Protein 9CR5 (pdb70)

Nearest PDB structures (foldseek):
  3ne7-assembly1_A  TM=7.596E-01  e=7.715E-10  Thermoplasma acidophilum
  5isv-assembly2_B  TM=7.933E-01  e=3.249E-08  Escherichia coli O157:H7
  7rb3-assembly1_A  TM=7.681E-01  e=1.342E-07  Homo sapiens
  1y9w-assembly1_B  TM=9.048E-01  e=1.127E-06  Bacillus cereus ATCC 14579
  2cnt-assembly4_D  TM=7.006E-01  e=1.737E-07  Salmonella enterica subsp. enterica serovar Typhimurium str. LT2

B-factor: mean 33.2, std 11.45, range [17.84, 89.63]

Radius of gyration: 22.65 Å; Cα contacts (8 Å, |Δi|>4): 608; chains: 2; bounding box: 64×40×49 Å

GO terms:
  GO:0016747 acyltransferase activity, transferring groups other than amino-acyl groups (F, IDA)

Sequence (341 aa):
DYRRIRTTSRDEDAALLPAIERRSAGESFRLLPELAWIADAGVAGVDDFHRRRLIEERGSHWLAEDADGQPVGFLAAERCADELHIAELSIAQAHQQQGLGRRRLLERAVVTYAHASHCRALTLTTFCDVPWNAPFYARLGFQQRLTWQEAGERLRAILGHEQEIGFAADSRCARLLVLGDYRIRTTSRDEDAALLPAIERSAGESFRLLLPELAWIADAGVAGVDFHRRRRLIERGSHWLAEDADGQPVGFLAAERCADELHIAELSIAQAHQQQGLGRRRLLERRAVTYAHASHCRALTLTTFCDVPWNAPFYARLGFQQRLTWQEAGERLRAILGHEQEIGFAADSRCARLVLGS

Organism: Pseudomonas aeruginosa (strain ATCC 15692 / DSM 22644 / CIP 104116 / JCM 14847 / LMG 12228 / 1C / PRS 101 / PAO1) (NCBI:txid208964)

Foldseek 3Di:
DKDKDFDDLVCLQVVQVQQLQQLCVCCPPVLRNVSSVDGDDHSVLVNVQSVVRQKMFMADPVRHTFWIWGWDDDPQEIETEDTGGGPVCPPVCVSVVRVVVNVVVSVVVRRFKYKYKFFDPDCVTPVVVVVVAFDWADCVRCDDVSVVVLVVVCVPRDDSVGMTMIHGDD/DKDKDFDDLVQLQVVQVQQLQQLCVCCPVVVRNCSSVDHDDHSVLQNVQSVVRQKMFMADPVRHTFWIWGWDDDPQEIETEDTGGGDVCPPVCVSVVRVVVNVVVSVVVRRFKYKYKDFPPDCVPDVVVVVVQDDWDDCVRCDDVSVVVLVVVVVVDDDSVGMTMIRGDDD

InterPro domains:
  IPR000182 GNAT domain [PF13508] (53-136)
  IPR000182 GNAT domain [PS51186] (3-162)
  IPR016181 Acyl-CoA N-acyltransferase [SSF55729] (1-138)

Structure (mmCIF, N/CA/C/O backbone):
data_9CR5
#
_entry.id   9CR5
#
_cell.length_a   128.407
_cell.length_b   131.110
_cell.length_c   44.721
_cell.angle_alpha   90.000
_cell.angle_beta   90.000
_cell.angle_gamma   90.000
#
_symmetry.space_group_name_H-M   'C 2 2 21'
#
loop_
_entity.id
_entity.type
_entity.pdbx_description
1 polymer 'Acetyltransferase PA2271'
2 non-polymer 'ACETYL COENZYME *A'
3 non-polymer 'SODIUM ION'
4 non-polymer 'CHLORIDE ION'
5 water water
#
loop_
_atom_site.group_PDB
_atom_site.id
_atom_site.type_symbol
_atom_site.label_atom_id
_atom_site.label_alt_id
_atom_site.label_comp_id
_atom_site.label_asym_id
_atom_site.label_entity_id
_atom_site.label_seq_id
_atom_site.pdbx_PDB_ins_code
_atom_site.Cartn_x
_atom_site.Cartn_y
_atom_site.Cartn_z
_atom_site.occupancy
_atom_site.B_iso_or_equiv
_atom_site.auth_seq_id
_atom_site.auth_comp_id
_atom_site.auth_asym_id
_atom_site.auth_atom_id
_atom_site.pdbx_PDB_model_num
ATOM 6 N N . ASP A 1 3 ? -30.75600 27.47600 -17.84200 1.000 71.34864 2 ASP A N 1
ATOM 7 C CA . ASP A 1 3 ? -32.20100 27.43500 -17.92200 1.000 56.27341 2 ASP A CA 1
ATOM 8 C C . ASP A 1 3 ? -32.68400 26.00500 -18.12400 1.000 50.19296 2 ASP A C 1
ATOM 9 O O . ASP A 1 3 ? -31.97700 25.14400 -18.65300 1.000 54.13408 2 ASP A O 1
ATOM 14 N N . TYR A 1 4 ? -33.89800 25.77400 -17.67600 1.000 42.50203 3 TYR A N 1
ATOM 15 C CA . TYR A 1 4 ? -34.52000 24.47100 -17.69600 1.000 37.89003 3 TYR A CA 1
ATOM 16 C C . TYR A 1 4 ? -35.89400 24.61600 -18.33000 1.000 35.32264 3 TYR A C 1
ATOM 17 O O . TYR A 1 4 ? -36.46800 25.71400 -18.37200 1.000 40.34198 3 TYR A O 1
ATOM 26 N N A ARG A 1 5 ? -36.42200 23.49600 -18.82100 0.390 32.58823 4 ARG A N 1
ATOM 27 N N B ARG A 1 5 ? -36.40800 23.50400 -18.84500 0.610 32.67146 4 ARG A N 1
ATOM 28 C CA A ARG A 1 5 ? -37.75000 23.44400 -19.41500 0.390 34.95677 4 ARG A CA 1
ATOM 29 C CA B ARG A 1 5 ? -37.75200 23.45000 -19.39000 0.610 33.66802 4 ARG A CA 1
ATOM 30 C C A ARG A 1 5 ? -38.54200 22.28500 -18.82500 0.390 33.91176 4 ARG A C 1
ATOM 31 C C B ARG A 1 5 ? -38.52800 22.31300 -18.73900 0.610 34.19149 4 ARG A C 1
ATOM 32 O O A ARG A 1 5 ? -37.99300 21.20600 -18.58700 0.390 34.02644 4 ARG A O 1
ATOM 33 O O B ARG A 1 5 ? -37.95800 21.28800 -18.36200 0.610 34.84485 4 ARG A O 1
ATOM 48 N N . ILE A 1 6 ? -39.83500 22.51500 -18.59500 1.000 29.37548 5 ILE A N 1
ATOM 49 C CA . ILE A 1 6 ? -40.75700 21.49600 -18.09800 1.000 29.95094 5 ILE A CA 1
ATOM 50 C C . ILE A 1 6 ? -41.55700 20.98900 -19.28700 1.000 31.56816 5 ILE A C 1
ATOM 51 O O . ILE A 1 6 ? -42.12800 21.78800 -20.03100 1.000 32.87660 5 ILE A O 1
ATOM 56 N N . ARG A 1 7 ? -41.62900 19.66900 -19.45900 1.000 26.81604 6 ARG A N 1
ATOM 57 C CA . ARG A 1 7 ? -42.45300 19.09500 -20.51600 1.000 26.78732 6 ARG A CA 1
ATOM 58 C C . ARG A 1 7 ? -43.07100 17.78000 -20.05600 1.000 26.01889 6 ARG A C 1
ATOM 59 O O . ARG A 1 7 ? -42.67400 17.20000 -19.04800 1.000 25.80763 6 ARG A O 1
ATOM 67 N N . THR A 1 8 ? -44.04600 17.30400 -20.83100 1.000 29.45458 7 THR A N 1
ATOM 68 C CA A THR A 1 8 ? -44.57000 15.96500 -20.59800 0.570 30.64163 7 THR A CA 1
ATOM 69 C CA B THR A 1 8 ? -44.58500 15.96800 -20.63800 0.430 30.81674 7 THR A CA 1
ATOM 70 C C . THR A 1 8 ? -43.49400 14.93300 -20.88100 1.000 27.67938 7 THR A C 1
ATOM 71 O O . THR A 1 8 ? -42.69400 15.07400 -21.81000 1.000 30.47237 7 THR A O 1
ATOM 78 N N . SER A 1 9 ? -43.46700 13.87800 -20.05600 1.000 25.28810 8 SER A N 1
ATOM 79 C CA . SER A 1 9 ? -42.56600 12.76400 -20.28300 1.000 25.09161 8 SER A CA 1
ATOM 80 C C . SER A 1 9 ? -43.05500 11.88900 -21.43800 1.000 28.37088 8 SER A C 1
ATOM 81 O O . SER A 1 9 ? -44.25100 11.80900 -21.71500 1.000 32.77594 8 SER A O 1
ATOM 84 N N . ARG A 1 10 ? -42.11300 11.24300 -22.12300 1.000 27.53725 9 ARG A N 1
ATOM 85 C CA . ARG A 1 10 ? -42.41300 10.36700 -23.24500 1.000 35.51739 9 ARG A CA 1
ATOM 86 C C . ARG A 1 10 ? -41.83000 8.99600 -22.95600 1.000 35.41718 9 ARG A C 1
ATOM 87 O O . ARG A 1 10 ? -40.99700 8.84000 -22.05500 1.000 29.01310 9 ARG A O 1
ATOM 95 N N . ASP A 1 11 ? -42.26500 8.00400 -23.74600 1.000 34.38377 10 ASP A N 1
ATOM 96 C CA . ASP A 1 11 ? -41.89000 6.62400 -23.44000 1.000 33.01856 10 ASP A CA 1
ATOM 97 C C . ASP A 1 11 ? -40.38200 6.45100 -23.45200 1.000 29.31975 10 ASP A C 1
ATOM 98 O O . ASP A 1 11 ? -39.82700 5.72800 -22.62000 1.000 27.93679 10 ASP A O 1
ATOM 103 N N . GLU A 1 12 ? -39.70800 7.11000 -24.40000 1.000 32.29632 11 GLU A N 1
ATOM 104 C CA . GLU A 1 12 ? -38.26000 7.02100 -24.51700 1.000 35.03515 11 GLU A CA 1
ATOM 105 C C . GLU A 1 12 ? -37.53300 7.61800 -23.32000 1.000 34.99931 11 GLU A C 1
ATOM 106 O O . GLU A 1 12 ? -36.35900 7.30400 -23.11100 1.000 38.88412 11 GLU A O 1
ATOM 112 N N . ASP A 1 13 ? -38.19600 8.45100 -22.51200 1.000 30.40847 12 ASP A N 1
ATOM 113 C CA . ASP A 1 13 ? -37.55800 9.00700 -21.31900 1.000 28.44510 12 ASP A CA 1
ATOM 114 C C . ASP A 1 13 ? -37.53100 8.05100 -20.13200 1.000 27.95317 12 ASP A C 1
ATOM 115 O O . ASP A 1 13 ? -36.72700 8.24700 -19.20800 1.000 25.69340 12 ASP A O 1
ATOM 120 N N . ALA A 1 14 ? -38.37300 7.00500 -20.13800 1.000 25.47710 13 ALA A N 1
ATOM 121 C CA . ALA A 1 14 ? -38.57800 6.22700 -18.92000 1.000 24.06998 13 ALA A CA 1
ATOM 122 C C . ALA A 1 14 ? -37.28000 5.60300 -18.43000 1.000 23.18164 13 ALA A C 1
ATOM 123 O O . ALA A 1 14 ? -37.02500 5.56200 -17.22300 1.000 25.31689 13 ALA A O 1
ATOM 125 N N . ALA A 1 15 ? -36.45800 5.09400 -19.35600 1.000 27.10726 14 ALA A N 1
ATOM 126 C CA . ALA A 1 15 ? -35.23800 4.38500 -18.97400 1.000 26.93608 14 ALA A CA 1
ATOM 127 C C . ALA A 1 15 ? -34.25700 5.25500 -18.19100 1.000 27.73452 14 ALA A C 1
ATOM 128 O O . ALA A 1 15 ? -33.41900 4.71700 -17.45100 1.000 27.43271 14 ALA A O 1
ATOM 130 N N . LEU A 1 16 ? -34.33600 6.58800 -18.33400 1.000 24.56113 15 LEU A N 1
ATOM 131 C CA . LEU A 1 16 ? -33.44700 7.52300 -17.65300 1.000 26.58354 15 LEU A CA 1
ATOM 132 C C . LEU A 1 16 ? -33.92900 7.90100 -16.26000 1.000 25.35106 15 LEU A C 1
ATOM 133 O O . LEU A 1 16 ? -33.16600 8.51000 -15.48600 1.000 24.40008 15 LEU A O 1
ATOM 138 N N . LEU A 1 17 ? -35.18100 7.59700 -15.93300 1.000 23.21300 16 LEU A N 1
ATOM 139 C CA . LEU A 1 17 ? -35.75300 8.12900 -14.69500 1.000 21.45835 16 LEU A CA 1
ATOM 140 C C . LEU A 1 17 ? -35.29100 7.41400 -13.41200 1.000 22.87218 16 LEU A C 1
ATOM 141 O O . LEU A 1 17 ? -35.14100 8.09200 -12.38200 1.000 20.87601 16 LEU A O 1
ATOM 146 N N . PRO A 1 18 ? -35.06900 6.08600 -13.38000 1.000 23.33263 17 PRO A N 1
ATOM 147 C CA . PRO A 1 18 ? -34.56100 5.50300 -12.12400 1.000 22.34780 17 PRO A CA 1
ATOM 148 C C . PRO A 1 18 ? -33.26100 6.15200 -11.64500 1.000 25.48981 17 PRO A C 1
ATOM 149 O O . PRO A 1 18 ? -33.12200 6.38000 -10.43700 1.000 23.80325 17 PRO A O 1
ATOM 153 N N . ALA A 1 19 ? -32.32600 6.50800 -12.54800 1.000 22.89737 18 ALA A N 1
ATOM 154 C CA . ALA A 1 19 ? -31.08300 7.12400 -12.09200 1.000 23.35387 18 ALA A CA 1
ATOM 155 C C . ALA A 1 19 ? -31.34200 8.48900 -11.46700 1.000 22.69070 18 ALA A C 1
ATOM 156 O O . ALA A 1 19 ? -30.63200 8.88000 -10.53500 1.000 22.79191 18 ALA A O 1
ATOM 158 N N . ILE A 1 20 ? -32.33900 9.22700 -11.97100 1.000 22.52358 19 ILE A N 1
ATOM 159 C CA . ILE A 1 20 ? -32.69600 10.50700 -11.35400 1.000 21.81461 19 ILE A CA 1
ATOM 160 C C . ILE A 1 20 ? -33.26400 10.30200 -9.95600 1.000 21.25705 19 ILE A C 1
ATOM 161 O O . ILE A 1 20 ? -32.93900 11.04400 -9.01800 1.000 21.46896 19 ILE A O 1
ATOM 166 N N . GLU A 1 21 ? -34.11200 9.28700 -9.77200 1.000 22.25728 20 GLU A N 1
ATOM 167 C CA . GLU A 1 21 ? -34.65200 9.07800 -8.43200 1.000 22.74470 20 GLU A CA 1
ATOM 168 C C . GLU A 1 21 ? -33.55200 8.64000 -7.46800 1.000 22.69973 20 GLU A C 1
ATOM 169 O O . GLU A 1 21 ? -33.52900 9.07600 -6.31000 1.000 24.00678 20 GLU A O 1
ATOM 175 N N A ARG A 1 22 ? -32.61000 7.81800 -7.93500 0.680 21.08576 21 ARG A N 1
ATOM 176 N N B ARG A 1 22 ? -32.61000 7.82500 -7.94700 0.320 21.60089 21 ARG A N 1
ATOM 177 C CA A ARG A 1 22 ? -31.48300 7.41000 -7.09300 0.680 22.49593 21 ARG A CA 1
ATOM 178 C CA B ARG A 1 22 ? -31.48600 7.39400 -7.12000 0.320 22.61592 21 ARG A CA 1
ATOM 179 C C A ARG A 1 22 ? -30.62200 8.60000 -6.70700 0.680 24.28043 21 ARG A C 1
ATOM 180 C C B ARG A 1 22 ? -30.60700 8.57300 -6.72300 0.320 23.46717 21 ARG A C 1
ATOM 181 O O A ARG A 1 22 ? -30.24400 8.75900 -5.53700 0.680 23.31687 21 ARG A O 1
ATOM 182 O O B ARG A 1 22 ? -30.18900 8.68700 -5.56400 0.320 24.50896 21 ARG A O 1
ATOM 197 N N . SER A 1 23 ? -30.32400 9.46500 -7.67400 1.000 22.05196 22 SER A N 1
ATOM 198 C CA . SER A 1 23 ? -29.54500 10.66800 -7.37600 1.000 21.68852 22 SER A CA 1
ATOM 199 C C . SER A 1 23 ? -30.26000 11.58600 -6.38300 1.000 23.80638 22 SER A C 1
ATOM 200 O O . SER A 1 23 ? -29.63300 12.10600 -5.46000 1.000 23.03470 22 SER A O 1
ATOM 203 N N . ALA A 1 24 ? -31.56700 11.83200 -6.58100 1.000 19.63986 23 ALA A N 1
ATOM 204 C CA . ALA A 1 24 ? -32.32300 12.68200 -5.66900 1.000 19.77823 23 ALA A CA 1
ATOM 205 C C . ALA A 1 24 ? -32.22000 12.18800 -4.22500 1.000 21.20281 23 ALA A C 1
ATOM 206 O O . ALA A 1 24 ? -32.11200 12.99000 -3.29400 1.000 22.83040 23 ALA A O 1
ATOM 208 N N . GLY A 1 25 ? -32.29900 10.87600 -4.01300 1.000 19.69498 24 GLY A N 1
ATOM 209 C CA . GLY A 1 25 ? -32.28700 10.33600 -2.65200 1.000 22.73988 24 GLY A CA 1
ATOM 210 C C . GLY A 1 25 ? -30.96800 10.49700 -1.92300 1.000 20.03846 24 GLY A C 1
ATOM 211 O O . GLY A 1 25 ? -30.93400 10.27200 -0.70500 1.000 22.36958 24 GLY A O 1
ATOM 212 N N . GLU A 1 26 ? -29.89000 10.89800 -2.62600 1.000 20.40521 25 GLU A N 1
ATOM 213 C CA . GLU A 1 26 ? -28.62200 11.14200 -1.93500 1.000 20.84844 25 GLU A CA 1
ATOM 214 C C . GLU A 1 26 ? -28.75100 12.21200 -0.85700 1.000 21.00014 25 GLU A C 1
ATOM 215 O O . GLU A 1 26 ? -27.93200 12.24400 0.07200 1.000 20.91701 25 GLU A O 1
ATOM 221 N N . SER A 1 27 ? -29.77900 13.06800 -0.93900 1.000 23.65262 26 SER A N 1
ATOM 222 C CA . SER A 1 27 ? -29.97500 14.10800 0.07500 1.000 24.64348 26 SER A CA 1
ATOM 223 C C . SER A 1 27 ? -30.24700 13.54300 1.46600 1.000 25.18106 26 SER A C 1
ATOM 224 O O . SER A 1 27 ? -30.09200 14.25400 2.45900 1.000 30.17592 26 SER A O 1
ATOM 227 N N . PHE A 1 28 ? -30.64200 12.28500 1.57000 1.000 18.30821 27 PHE A N 1
ATOM 228 C CA . PHE A 1 28 ? -30.95000 11.71300 2.86900 1.000 20.11087 27 PHE A CA 1
ATOM 229 C C . PHE A 1 28 ? -29.72800 11.16200 3.61100 1.000 19.43701 27 PHE A C 1
ATOM 230 O O . PHE A 1 28 ? -29.84200 10.83100 4.79800 1.000 21.68091 27 PHE A O 1
ATOM 238 N N . ARG A 1 29 ? -28.55500 11.09400 2.98300 1.000 22.68892 28 ARG A N 1
ATOM 239 C CA . ARG A 1 29 ? -27.42300 10.49400 3.69000 1.000 20.81802 28 ARG A CA 1
ATOM 240 C C . ARG A 1 29 ? -26.97900 11.31000 4.90900 1.000 21.00108 28 ARG A C 1
ATOM 241 O O . ARG A 1 29 ? -26.37200 10.73900 5.81300 1.000 23.59577 28 ARG A O 1
ATOM 249 N N . LEU A 1 30 ? -27.26200 12.61700 4.95100 1.000 22.21461 29 LEU A N 1
ATOM 250 C CA . LEU A 1 30 ? -26.87100 13.43300 6.09200 1.000 22.74482 29 LEU A CA 1
ATOM 251 C C . LEU A 1 30 ? -28.00200 13.63500 7.10500 1.000 24.60474 29 LEU A C 1
ATOM 252 O O . LEU A 1 30 ? -27.88200 14.48300 7.99900 1.000 26.37441 29 LEU A O 1
ATOM 257 N N . LEU A 1 31 ? -29.07900 12.83200 7.01500 1.000 22.74576 30 LEU A N 1
ATOM 258 C CA . LEU A 1 31 ? -30.07600 12.69200 8.07300 1.000 24.43287 30 LEU A CA 1
ATOM 259 C C . LEU A 1 31 ? -29.89200 11.33200 8.73700 1.000 23.43309 30 LEU A C 1
ATOM 260 O O . LEU A 1 31 ? -30.33300 10.32200 8.18000 1.000 25.91509 30 LEU A O 1
ATOM 265 N N . PRO A 1 32 ? -29.30100 11.26000 9.92400 1.000 25.46954 31 PRO A N 1
ATOM 266 C CA . PRO A 1 32 ? -28.93200 9.94700 10.48400 1.000 29.02189 31 PRO A CA 1
ATOM 267 C C . PRO A 1 32 ? -30.08900 8.96000 10.59100 1.000 34.13273 31 PRO A C 1
ATOM 268 O O . PRO A 1 32 ? -29.90400 7.79400 10.24300 1.000 34.15175 31 PRO A O 1
ATOM 272 N N . GLU A 1 33 ? -31.27800 9.39500 11.01400 1.000 31.06372 32 GLU A N 1
ATOM 273 C CA . GLU A 1 33 ? -32.41000 8.47800 11.16100 1.000 35.27525 32 GLU A CA 1
ATOM 274 C C . GLU A 1 33 ? -32.94000 7.97600 9.82300 1.000 31.68331 32 GLU A C 1
ATOM 275 O O . GLU A 1 33 ? -33.54100 6.89300 9.76400 1.000 33.24909 32 GLU A O 1
ATOM 281 N N . LEU A 1 34 ? -32.74000 8.73400 8.74900 1.000 26.76233 33 LEU A N 1
ATOM 282 C CA . LEU A 1 34 ? -33.29900 8.38400 7.45700 1.000 23.98473 33 LEU A CA 1
ATOM 283 C C . LEU A 1 34 ? -32.24600 8.04900 6.40600 1.000 26.18341 33 LEU A C 1
ATOM 284 O O . LEU A 1 34 ? -32.58800 7.96400 5.21000 1.000 25.52983 33 LEU A O 1
ATOM 289 N N . ALA A 1 35 ? -30.97700 7.85200 6.80300 1.000 27.24455 34 ALA A N 1
ATOM 290 C CA . ALA A 1 35 ? -29.94100 7.68800 5.79000 1.000 25.65497 34 ALA A CA 1
ATOM 291 C C . ALA A 1 35 ? -30.18100 6.44600 4.95400 1.000 28.13205 34 ALA A C 1
ATOM 292 O O . ALA A 1 35 ? -29.78800 6.40500 3.78100 1.000 24.96872 34 ALA A O 1
ATOM 294 N N . TRP A 1 36 ? -30.83700 5.43500 5.53100 1.000 28.72203 35 TRP A N 1
ATOM 295 C CA . TRP A 1 36 ? -31.17100 4.24900 4.75200 1.000 28.78959 35 TRP A CA 1
ATOM 296 C C . TRP A 1 36 ? -31.97600 4.55500 3.49600 1.000 28.59477 35 TRP A C 1
ATOM 297 O O . TRP A 1 36 ? -31.95600 3.74300 2.55500 1.000 29.01175 35 TRP A O 1
ATOM 308 N N . ILE A 1 37 ? -32.70300 5.67900 3.46200 1.000 25.50665 36 ILE A N 1
ATOM 309 C CA . ILE A 1 37 ? -33.55100 5.99300 2.30700 1.000 28.84148 36 ILE A CA 1
ATOM 310 C C . ILE A 1 37 ? -32.70600 6.09000 1.04500 1.000 26.74655 36 ILE A C 1
ATOM 311 O O . ILE A 1 37 ? -33.16100 5.73100 -0.04800 1.000 27.81139 36 ILE A O 1
ATOM 316 N N . ALA A 1 38 ? -31.45300 6.55400 1.17700 1.000 23.38748 37 ALA A N 1
ATOM 317 C CA . ALA A 1 38 ? -30.61700 6.78200 0.00700 1.000 25.83431 37 ALA A CA 1
ATOM 318 C C . ALA A 1 38 ? -30.32700 5.51900 -0.77700 1.000 24.66013 37 ALA A C 1
ATOM 319 O O . ALA A 1 38 ? -30.01200 5.60300 -1.97000 1.000 27.09154 37 ALA A O 1
ATOM 321 N N . ASP A 1 39 ? -30.43500 4.34800 -0.14300 1.000 26.02472 38 ASP A N 1
ATOM 322 C CA . ASP A 1 39 ? -30.21200 3.07400 -0.80300 1.000 28.42292 38 ASP A CA 1
ATOM 323 C C . ASP A 1 39 ? -31.48700 2.23500 -0.84800 1.000 30.21280 38 ASP A C 1
ATOM 324 O O . ASP A 1 39 ? -31.42100 1.04300 -1.13800 1.000 37.13603 38 ASP A O 1
ATOM 329 N N . ALA A 1 40 ? -32.64200 2.85500 -0.60200 1.000 35.37338 39 ALA A N 1
ATOM 330 C CA . ALA A 1 40 ? -33.93900 2.22300 -0.78900 1.000 41.53364 39 ALA A CA 1
ATOM 331 C C . ALA A 1 40 ? -34.23500 2.05900 -2.28100 1.000 29.70852 39 ALA A C 1
ATOM 332 O O . ALA A 1 40 ? -33.57800 2.63600 -3.15400 1.000 34.85878 39 ALA A O 1
ATOM 334 N N . GLY A 1 41 ? -35.26700 1.29200 -2.58000 1.000 35.86109 40 GLY A N 1
ATOM 335 C CA . GLY A 1 41 ? -35.60100 1.06200 -3.96800 1.000 29.49311 40 GLY A CA 1
ATOM 336 C C . GLY A 1 41 ? -36.06800 2.33300 -4.64000 1.000 27.57205 40 GLY A C 1
ATOM 337 O O . GLY A 1 41 ? -36.36800 3.32300 -3.97500 1.000 29.05835 40 GLY A O 1
ATOM 338 N N . VAL A 1 42 ? -36.04800 2.30400 -5.96900 1.000 24.25969 41 VAL A N 1
ATOM 339 C CA . VAL A 1 42 ? -36.66900 3.34200 -6.78000 1.000 22.84565 41 VAL A CA 1
ATOM 340 C C . VAL A 1 42 ? -37.58800 2.66200 -7.78200 1.000 25.45913 41 VAL A C 1
ATOM 341 O O . VAL A 1 42 ? -37.43500 1.47800 -8.10200 1.000 30.08319 41 VAL A O 1
ATOM 345 N N . ALA A 1 43 ? -38.57700 3.41400 -8.26700 1.000 24.43122 42 ALA A N 1
ATOM 346 C CA . ALA A 1 43 ? -39.54200 2.81700 -9.18000 1.000 31.72584 42 ALA A CA 1
ATOM 347 C C . ALA A 1 43 ? -38.86200 2.33800 -10.46500 1.000 28.88132 42 ALA A C 1
ATOM 348 O O . ALA A 1 43 ? -37.93600 2.97400 -10.98600 1.000 29.34178 42 ALA A O 1
ATOM 350 N N . GLY A 1 44 ? -39.34600 1.24300 -10.98700 1.000 29.07853 43 GLY A N 1
ATOM 351 C CA . GLY A 1 44 ? -38.82300 0.73300 -12.23600 1.000 33.96395 43 GLY A CA 1
ATOM 352 C C . GLY A 1 44 ? -39.46100 1.37100 -13.45900 1.000 35.60189 43 GLY A C 1
ATOM 353 O O . GLY A 1 44 ? -40.37800 2.18300 -13.37100 1.000 30.09970 43 GLY A O 1
ATOM 354 N N . VAL A 1 45 ? -38.96000 0.97700 -14.63200 1.000 29.55283 44 VAL A N 1
ATOM 355 C CA . VAL A 1 45 ? -39.42100 1.61400 -15.86400 1.000 26.37633 44 VAL A CA 1
ATOM 356 C C . VAL A 1 45 ? -40.88100 1.30400 -16.17500 1.000 28.35625 44 VAL A C 1
ATOM 357 O O . VAL A 1 45 ? -41.56200 2.13700 -16.80000 1.000 31.82263 44 VAL A O 1
ATOM 361 N N A ASP A 1 46 ? -41.37700 0.12300 -15.75400 0.700 32.65134 45 ASP A N 1
ATOM 362 N N B ASP A 1 46 ? -41.40500 0.15000 -15.76900 0.300 31.76608 45 ASP A N 1
ATOM 363 C CA A ASP A 1 46 ? -42.77500 -0.25700 -15.97900 0.700 30.26392 45 ASP A CA 1
ATOM 364 C CA B ASP A 1 46 ? -42.79200 -0.12800 -16.12800 0.300 31.83973 45 ASP A CA 1
ATOM 365 C C A ASP A 1 46 ? -43.72600 0.74500 -15.33400 0.700 30.82008 45 ASP A C 1
ATOM 366 C C B ASP A 1 46 ? -43.78300 0.70500 -15.31500 0.300 30.28879 45 ASP A C 1
ATOM 367 O O A ASP A 1 46 ? -44.73600 1.14200 -15.92800 0.700 29.26432 45 ASP A O 1
ATOM 368 O O B ASP A 1 46 ? -44.90600 0.93000 -15.78000 0.300 30.00106 45 ASP A O 1
ATOM 377 N N . PHE A 1 47 ? -43.39300 1.19000 -14.13100 1.000 27.07416 46 PHE A N 1
ATOM 378 C CA . PHE A 1 47 ? -44.22900 2.14200 -13.41400 1.000 27.92322 46 PHE A CA 1
ATOM 379 C C . PHE A 1 47 ? -44.31700 3.45800 -14.16800 1.000 25.74783 46 PHE A C 1
ATOM 380 O O . PHE A 1 47 ? -45.40500 4.01600 -14.36900 1.000 26.30639 46 PHE A O 1
ATOM 388 N N . HIS A 1 48 ? -43.17200 3.95700 -14.60500 1.000 26.11020 47 HIS A N 1
ATOM 389 C CA . HIS A 1 48 ? -43.12600 5.21200 -15.33900 1.000 23.96013 47 HIS A CA 1
ATOM 390 C C . HIS A 1 48 ? -43.87900 5.13100 -16.65900 1.000 23.55823 47 HIS A C 1
ATOM 391 O O . HIS A 1 48 ? -44.63700 6.02500 -16.99900 1.000 24.10020 47 HIS A O 1
ATOM 398 N N . ARG A 1 49 ? -43.66700 4.04700 -17.39400 1.000 24.84099 48 ARG A N 1
ATOM 399 C CA . ARG A 1 49 ? -44.35000 3.85800 -18.66100 1.000 26.39835 48 ARG A CA 1
ATOM 400 C C . ARG A 1 49 ? -45.85100 3.77600 -18.43400 1.000 27.67660 48 ARG A C 1
ATOM 401 O O . ARG A 1 49 ? -46.62300 4.34700 -19.19500 1.000 30.40219 48 ARG A O 1
ATOM 409 N N A ARG A 1 50 ? -46.29200 3.19000 -17.33700 0.760 28.04312 49 ARG A N 1
ATOM 410 N N B ARG A 1 50 ? -46.29100 3.20000 -17.32500 0.240 28.01543 49 ARG A N 1
ATOM 411 C CA A ARG A 1 50 ? -47.72900 3.11300 -17.10400 0.760 28.32306 49 ARG A CA 1
ATOM 412 C CA B ARG A 1 50 ? -47.73200 3.12000 -17.10500 0.240 30.06514 49 ARG A CA 1
ATOM 413 C C A ARG A 1 50 ? -48.37600 4.49400 -16.94400 0.760 27.93426 49 ARG A C 1
ATOM 414 C C B ARG A 1 50 ? -48.38100 4.49500 -16.94100 0.240 28.48284 49 ARG A C 1
ATOM 415 O O A ARG A 1 50 ? -49.41000 4.76600 -17.53900 0.760 29.66142 49 ARG A O 1
ATOM 416 O O B ARG A 1 50 ? -49.42700 4.76200 -17.52500 0.240 30.22601 49 ARG A O 1
ATOM 431 N N . LEU A 1 51 ? -47.68100 5.40900 -16.27900 1.000 27.45688 50 LEU A N 1
ATOM 432 C CA . LEU A 1 51 ? -48.21900 6.74300 -16.04300 1.000 26.77299 50 LEU A CA 1
ATOM 433 C C . LEU A 1 51 ? -47.98200 7.65900 -17.24000 1.000 27.75830 50 LEU A C 1
ATOM 434 O O . LEU A 1 51 ? -48.82100 8.52000 -17.52600 1.000 26.97891 50 LEU A O 1
ATOM 439 N N . ILE A 1 52 ? -46.88200 7.46100 -17.97200 1.000 27.20272 51 ILE A N 1
ATOM 440 C CA . ILE A 1 52 ? -46.66700 8.21300 -19.20800 1.000 30.29193 51 ILE A CA 1
ATOM 441 C C . ILE A 1 52 ? -47.79100 7.94000 -20.21000 1.000 33.18090 51 ILE A C 1
ATOM 442 O O . ILE A 1 52 ? -48.24600 8.85200 -20.91900 1.000 34.43300 51 ILE A O 1
ATOM 447 N N A GLU A 1 53 ? -48.25900 6.68700 -20.28700 0.550 32.75476 52 GLU A N 1
ATOM 448 N N B GLU A 1 53 ? -48.26000 6.68600 -20.28000 0.450 32.81437 52 GLU A N 1
ATOM 449 C CA A GLU A 1 53 ? -49.36800 6.37000 -21.18500 0.550 35.47301 52 GLU A CA 1
ATOM 450 C CA B GLU A 1 53 ? -49.36900 6.35400 -21.17400 0.450 35.73654 52 GLU A CA 1
ATOM 451 C C A GLU A 1 53 ? -50.64100 7.10400 -20.77600 0.550 37.91940 52 GLU A C 1
ATOM 452 C C B GLU A 1 53 ? -50.64800 7.07500 -20.77000 0.450 37.87936 52 GLU A C 1
ATOM 453 O O A GLU A 1 53 ? -51.43000 7.52000 -21.63300 0.550 43.88418 52 GLU A O 1
ATOM 454 O O B GLU A 1 53 ? -51.45400 7.44100 -21.63300 0.450 43.43920 52 GLU A O 1
ATOM 465 N N . ARG A 1 54 ? -50.84900 7.29100 -19.46800 1.000 34.30579 53 ARG A N 1
ATOM 466 C CA . ARG A 1 54 ? -51.98700 8.06500 -18.99100 1.000 33.55362 53 ARG A CA 1
ATOM 467 C C . ARG A 1 54 ? -51.81300 9.56300 -19.21500 1.000 37.31944 53 ARG A C 1
ATOM 468 O O . ARG A 1 54 ? -52.80600 10.29400 -19.20400 1.000 35.86011 53 ARG A O 1
ATOM 476 N N . GLY A 1 55 ? -50.58700 10.03100 -19.42100 1.000 34.55147 54 GLY A N 1
ATOM 477 C CA . GLY A 1 55 ? -50.32400 11.44100 -19.65500 1.000 32.95114 54 GLY A CA 1
ATOM 478 C C . GLY A 1 55 ? -50.02800 12.25700 -18.40900 1.000 32.62587 54 GLY A C 1
ATOM 479 O O . GLY A 1 55 ? -49.79700 13.47000 -18.51700 1.000 34.84222 54 GLY A O 1
ATOM 480 N N . SER A 1 56 ? -50.02700 11.64000 -17.23500 1.000 29.93936 55 SER A N 1
ATOM 481 C CA . SER A 1 56 ? -49.88200 12.36800 -15.97000 1.000 27.07383 55 SER A CA 1
ATOM 482 C C . SER A 1 56 ? -48.46700 12.24600 -15.41400 1.000 24.43913 55 SER A C 1
ATOM 483 O O . SER A 1 56 ? -48.25400 11.78200 -14.28500 1.000 24.36435 55 SER A O 1
ATOM 486 N N . HIS A 1 57 ? -47.49300 12.67300 -16.21500 1.000 23.75217 56 HIS A N 1
ATOM 487 C CA . HIS A 1 57 ? -46.08100 12.46100 -15.90500 1.000 23.15175 56 HIS A CA 1
ATOM 488 C C . HIS A 1 57 ? -45.26800 13.52600 -16.61600 1.000 20.80586 56 HIS A C 1
ATOM 489 O O . HIS A 1 57 ? -45.41100 13.68100 -17.83400 1.000 23.87506 56 HIS A O 1
ATOM 496 N N . TRP A 1 58 ? -44.42900 14.25900 -15.86500 1.000 26.00686 57 TRP A N 1
ATOM 497 C CA . TRP A 1 58 ? -43.70900 15.41600 -16.41200 1.000 22.33177 57 TRP A CA 1
ATOM 498 C C . TRP A 1 58 ? -42.25100 15.33200 -15.98900 1.000 22.34700 57 TRP A C 1
ATOM 499 O O . TRP A 1 58 ? -41.90800 14.67000 -15.00500 1.000 24.53933 57 TRP A O 1
ATOM 510 N N . LEU A 1 59 ? -41.38600 16.00400 -16.74800 1.000 22.59840 58 LEU A N 1
ATOM 511 C CA . LEU A 1 59 ? -39.98100 16.05400 -16.36200 1.000 24.04075 58 LEU A CA 1
ATOM 512 C C . LEU A 1 59 ? -39.42800 17.46700 -16.61500 1.000 24.14854 58 LEU A C 1
ATOM 513 O O . LEU A 1 59 ? -39.97300 18.26100 -17.38800 1.000 26.95645 58 LEU A O 1
ATOM 518 N N . ALA A 1 60 ? -38.33200 17.76700 -15.92300 1.000 24.53205 59 ALA A N 1
ATOM 519 C CA . ALA A 1 60 ? -37.50700 18.93400 -16.16300 1.000 27.19832 59 ALA A CA 1
ATOM 520 C C . ALA A 1 60 ? -36.27800 18.52300 -16.95500 1.000 25.78546 59 ALA A C 1
ATOM 521 O O . ALA A 1 60 ? -35.63900 17.52400 -16.62600 1.000 25.73537 59 ALA A O 1
ATOM 523 N N . GLU A 1 61 ? -35.94400 19.28300 -17.99800 1.000 27.03805 60 GLU A N 1
ATOM 524 C CA . GLU A 1 61 ? -34.75200 19.00800 -18.78800 1.000 28.57652 60 GLU A CA 1
ATOM 525 C C . GLU A 1 61 ? -33.82800 20.21600 -18.75400 1.000 29.21868 60 GLU A C 1
ATOM 526 O O . GLU A 1 61 ? -34.28100 21.35900 -18.62900 1.000 32.50759 60 GLU A O 1
ATOM 532 N N . ASP A 1 62 ? -32.52500 19.95400 -18.85200 1.000 30.54701 61 ASP A N 1
ATOM 533 C CA . ASP A 1 62 ? -31.56000 21.04300 -18.88600 1.000 32.93163 61 ASP A CA 1
ATOM 534 C C . ASP A 1 62 ? -31.46300 21.60900 -20.30100 1.000 38.11750 61 ASP A C 1
ATOM 535 O O . ASP A 1 62 ? -32.20300 21.23400 -21.22000 1.000 38.15323 61 ASP A O 1
ATOM 540 N N . ALA A 1 63 ? -30.52000 22.53200 -20.48400 1.000 40.08327 62 ALA A N 1
ATOM 541 C CA . ALA A 1 63 ? -30.45400 23.29600 -21.72100 1.000 44.96141 62 ALA A CA 1
ATOM 542 C C . ALA A 1 63 ? -30.11100 22.41600 -22.90800 1.000 49.77960 62 ALA A C 1
ATOM 543 O O . ALA A 1 63 ? -30.43400 22.76700 -24.05200 1.000 56.54181 62 ALA A O 1
ATOM 545 N N . ASP A 1 64 ? -29.43800 21.29200 -22.66100 1.000 45.71627 63 ASP A N 1
ATOM 546 C CA . ASP A 1 64 ? -29.10600 20.31800 -23.68900 1.000 48.86878 63 ASP A CA 1
ATOM 547 C C . ASP A 1 64 ? -30.19100 19.26900 -23.86000 1.000 49.68774 63 ASP A C 1
ATOM 548 O O . ASP A 1 64 ? -29.96800 18.26800 -24.55000 1.000 53.93964 63 ASP A O 1
ATOM 553 N N . GLY A 1 65 ? -31.34800 19.46700 -23.23600 1.000 42.58288 64 GLY A N 1
ATOM 554 C CA . GLY A 1 65 ? -32.44000 18.52300 -23.33400 1.000 40.64058 64 GLY A CA 1
ATOM 555 C C . GLY A 1 65 ? -32.29700 17.25500 -22.51500 1.000 46.11125 64 GLY A C 1
ATOM 556 O O . GLY A 1 65 ? -33.06200 16.30800 -22.74200 1.000 44.54121 64 GLY A O 1
ATOM 557 N N . GLN A 1 66 ? -31.35200 17.20500 -21.54300 1.000 39.00898 65 GLN A N 1
ATOM 558 C CA . GLN A 1 66 ? -31.23700 15.97100 -20.75400 1.000 36.05049 65 GLN A CA 1
ATOM 559 C C . GLN A 1 66 ? -32.14300 16.04000 -19.53400 1.000 34.72272 65 GLN A C 1
ATOM 560 O O . GLN A 1 66 ? -32.12200 17.04200 -18.81400 1.000 30.85807 65 GLN A O 1
ATOM 566 N N . PRO A 1 67 ? -32.94400 15.00300 -19.26300 1.000 30.07457 66 PRO A N 1
ATOM 567 C CA . PRO A 1 67 ? -33.80900 15.02800 -18.07900 1.000 26.05543 66 PRO A CA 1
ATOM 568 C C . PRO A 1 67 ? -32.98300 15.09600 -16.80400 1.000 26.60566 66 PRO A C 1
ATOM 569 O O . PRO A 1 67 ? -31.94000 14.44500 -16.69000 1.000 27.68042 66 PRO A O 1
ATOM 573 N N . VAL A 1 68 ? -33.43600 15.94300 -15.87000 1.000 22.46613 67 VAL A N 1
ATOM 574 C CA . VAL A 1 68 ? -32.78100 16.11700 -14.57900 1.000 24.28634 67 VAL A CA 1
ATOM 575 C C . VAL A 1 68 ? -33.74300 16.00200 -13.40100 1.000 23.28910 67 VAL A C 1
ATOM 576 O O . VAL A 1 68 ? -33.30500 16.11800 -12.25200 1.000 22.43956 67 VAL A O 1
ATOM 580 N N . GLY A 1 69 ? -35.04700 15.79400 -13.63800 1.000 21.53873 68 GLY A N 1
ATOM 581 C CA . GLY A 1 69 ? -36.01800 15.65100 -12.56200 1.000 20.87375 68 GLY A CA 1
ATOM 582 C C . GLY A 1 69 ? -37.35600 15.24500 -13.15400 1.000 19.88688 68 GLY A C 1
ATOM 583 O O . GLY A 1 69 ? -37.57100 15.36800 -14.36000 1.000 22.27489 68 GLY A O 1
ATOM 584 N N . PHE A 1 70 ? -38.23800 14.71600 -12.29700 1.000 20.52582 69 PHE A N 1
ATOM 585 C CA . PHE A 1 70 ? -39.53700 14.28700 -12.81800 1.000 21.52528 69 PHE A CA 1
ATOM 586 C C . PHE A 1 70 ? -40.59100 14.32400 -11.72000 1.000 19.95420 69 PHE A C 1
ATOM 587 O O . PHE A 1 70 ? -40.28700 14.30500 -10.53100 1.000 19.12868 69 PHE A O 1
ATOM 595 N N . LEU A 1 71 ? -41.85600 14.33200 -12.15600 1.000 19.71710 70 LEU A N 1
ATOM 596 C CA . LEU A 1 71 ? -43.00100 14.21100 -11.26600 1.000 18.31976 70 LEU A CA 1
ATOM 597 C C . LEU A 1 71 ? -43.91300 13.17400 -11.90400 1.000 19.12203 70 LEU A C 1
ATOM 598 O O . LEU A 1 71 ? -44.36100 13.35000 -13.04000 1.000 20.52594 70 LEU A O 1
ATOM 603 N N . ALA A 1 72 ? -44.13500 12.06800 -11.19000 1.000 19.65641 71 ALA A N 1
ATOM 604 C CA . ALA A 1 72 ? -44.98900 10.96500 -11.63900 1.000 20.11325 71 ALA A CA 1
ATOM 605 C C . ALA A 1 72 ? -46.28400 10.99500 -10.83400 1.000 22.52557 71 ALA A C 1
ATOM 606 O O . ALA A 1 72 ? -46.24300 10.94100 -9.60300 1.000 22.28054 71 ALA A O 1
ATOM 608 N N . ALA A 1 73 ? -47.42600 11.08900 -11.51600 1.000 22.70279 72 ALA A N 1
ATOM 609 C CA . ALA A 1 73 ? -48.72400 11.21700 -10.86500 1.000 21.47246 72 ALA A CA 1
ATOM 610 C C . ALA A 1 73 ? -49.71800 10.20400 -11.41800 1.000 23.33760 72 ALA A C 1
ATOM 611 O O . ALA A 1 73 ? -49.53000 9.64200 -12.50300 1.000 23.93070 72 ALA A O 1
ATOM 613 N N . GLU A 1 74 ? -50.82000 10.01100 -10.69000 1.000 20.99829 73 GLU A N 1
ATOM 614 C CA . GLU A 1 74 ? -51.79300 9.00100 -11.09900 1.000 25.36192 73 GLU A CA 1
ATOM 615 C C . GLU A 1 74 ? -53.18100 9.47100 -10.70300 1.000 27.09279 73 GLU A C 1
ATOM 616 O O . GLU A 1 74 ? -53.39500 9.82300 -9.54100 1.000 25.57606 73 GLU A O 1
ATOM 622 N N . ARG A 1 75 ? -54.11000 9.49100 -11.66600 1.000 25.50678 74 ARG A N 1
ATOM 623 C CA . ARG A 1 75 ? -55.50900 9.79100 -11.38000 1.000 27.42361 74 ARG A CA 1
ATOM 624 C C . ARG A 1 75 ? -56.13200 8.61300 -10.63400 1.000 29.53306 74 ARG A C 1
ATOM 625 O O . ARG A 1 75 ? -56.12400 7.47200 -11.12900 1.000 30.82464 74 ARG A O 1
ATOM 633 N N . CYS A 1 76 ? -56.70700 8.90300 -9.46700 1.000 31.02317 75 CYS A N 1
ATOM 634 C CA . CYS A 1 76 ? -57.35200 7.93200 -8.58300 1.000 30.84988 75 CYS A CA 1
ATOM 635 C C . CYS A 1 76 ? -58.71700 8.48900 -8.19100 1.000 32.89405 75 CYS A C 1
ATOM 636 O O . CYS A 1 76 ? -58.80600 9.41000 -7.37200 1.000 32.06931 75 CYS A O 1
ATOM 639 N N . ALA A 1 77 ? -59.78000 7.94500 -8.77100 1.000 30.77272 76 ALA A N 1
ATOM 640 C CA . ALA A 1 77 ? -61.12700 8.52500 -8.62600 1.000 33.06753 76 ALA A CA 1
ATOM 641 C C . ALA A 1 77 ? -61.05600 9.98800 -9.06600 1.000 34.22323 76 ALA A C 1
ATOM 642 O O . ALA A 1 77 ? -60.60300 10.24900 -10.19400 1.000 33.65328 7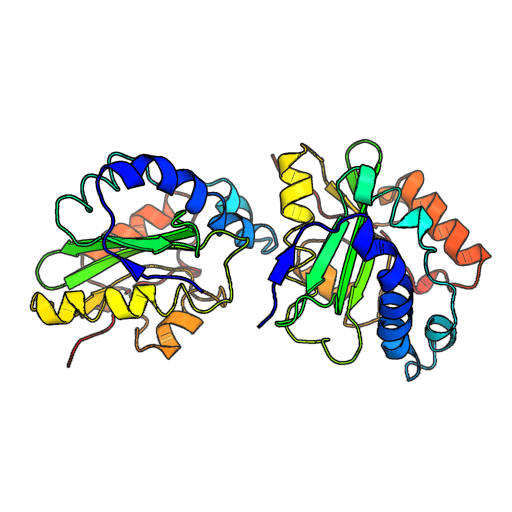6 ALA A O 1
ATOM 644 N N . ASP A 1 78 ? -61.45400 10.96300 -8.24100 1.000 34.26394 77 ASP A N 1
ATOM 645 C CA . ASP A 1 78 ? -61.42000 12.37000 -8.63100 1.000 32.50249 77 ASP A CA 1
ATOM 646 C C . ASP A 1 78 ? -60.19400 13.09900 -8.07100 1.000 28.66889 77 ASP A C 1
ATOM 647 O O . ASP A 1 78 ? -60.20900 14.33200 -7.97700 1.000 33.00985 77 ASP A O 1
ATOM 652 N N . GLU A 1 79 ? -59.12200 12.37600 -7.72400 1.000 28.06075 78 GLU A N 1
ATOM 653 C CA . GLU A 1 79 ? -57.90900 13.00700 -7.20500 1.000 26.92795 78 GLU A CA 1
ATOM 654 C C . GLU A 1 79 ? -56.71100 12.70600 -8.08800 1.000 28.54328 78 GLU A C 1
ATOM 655 O O . GLU A 1 79 ? -56.64500 11.65300 -8.72600 1.000 27.32973 78 GLU A O 1
ATOM 661 N N . LEU A 1 80 ? -55.73700 13.63100 -8.11200 1.000 23.96445 79 LEU A N 1
ATOM 662 C CA . LEU A 1 80 ? -54.45400 13.37900 -8.75400 1.000 23.33305 79 LEU A CA 1
ATOM 663 C C . LEU A 1 80 ? -53.46700 13.09000 -7.64000 1.000 22.84499 79 LEU A C 1
ATOM 664 O O . LEU A 1 80 ? -53.14800 13.97400 -6.84100 1.000 22.21120 79 LEU A O 1
ATOM 669 N N . HIS A 1 81 ? -53.02100 11.83800 -7.55000 1.000 23.96120 80 HIS A N 1
ATOM 670 C CA . HIS A 1 81 ? -52.06600 11.44900 -6.52300 1.000 20.39200 80 HIS A CA 1
ATOM 671 C C . HIS A 1 81 ? -50.64000 11.68300 -7.01300 1.000 21.51910 80 HIS A C 1
ATOM 672 O O . HIS A 1 81 ? -50.28700 11.26700 -8.11900 1.000 23.03382 80 HIS A O 1
ATOM 679 N N . ILE A 1 82 ? -49.83000 12.39600 -6.22500 1.000 20.74991 81 ILE A N 1
ATOM 680 C CA . ILE A 1 82 ? -48.43100 12.62400 -6.58200 1.000 20.90916 81 ILE A CA 1
ATOM 681 C C . ILE A 1 82 ? -47.61300 11.46700 -6.00800 1.000 21.05970 81 ILE A C 1
ATOM 682 O O . ILE A 1 82 ? -47.34900 11.41700 -4.81200 1.000 24.27988 81 ILE A O 1
ATOM 687 N N . ALA A 1 83 ? -47.22200 10.52400 -6.87700 1.000 21.75016 82 ALA A N 1
ATOM 688 C CA . ALA A 1 83 ? -46.53800 9.31400 -6.41100 1.000 20.77784 82 ALA A CA 1
ATOM 689 C C . ALA A 1 83 ? -45.04900 9.54300 -6.13100 1.000 22.43367 82 ALA A C 1
ATOM 690 O O . ALA A 1 83 ? -44.49400 8.96200 -5.18400 1.000 24.04718 82 ALA A O 1
ATOM 692 N N . GLU A 1 84 ? -44.39500 10.35500 -6.94600 1.000 22.80097 83 GLU A N 1
ATOM 693 C CA . GLU A 1 84 ? -42.97700 10.60200 -6.76200 1.000 22.12064 83 GLU A CA 1
ATOM 694 C C . GLU A 1 84 ? -42.62100 11.93400 -7.40500 1.000 22.91403 83 GLU A C 1
ATOM 695 O O . GLU A 1 84 ? -43.07800 12.23800 -8.51400 1.000 24.23755 83 GLU A O 1
ATOM 701 N N . LEU A 1 85 ? -41.79600 12.71400 -6.69900 1.000 18.44813 84 LEU A N 1
ATOM 702 C CA . LEU A 1 85 ? -41.25400 13.97800 -7.20000 1.000 18.62830 84 LEU A CA 1
ATOM 703 C C . LEU A 1 85 ? -39.76400 13.97000 -6.83700 1.000 18.67479 84 LEU A C 1
ATOM 704 O O . LEU A 1 85 ? -39.44000 13.94100 -5.65300 1.000 20.89291 84 LEU A O 1
ATOM 709 N N . SER A 1 86 ? -38.87000 13.92100 -7.83900 1.000 18.76019 85 SER A N 1
ATOM 710 C CA . SER A 1 86 ? -37.42700 13.75100 -7.59500 1.000 18.53969 85 SER A CA 1
ATOM 711 C C . SER A 1 86 ? -36.62700 14.66000 -8.51600 1.000 18.70121 85 SER A C 1
ATOM 712 O O . SER A 1 86 ? -36.84700 14.67000 -9.72800 1.000 21.36322 85 SER A O 1
ATOM 715 N N . ILE A 1 87 ? -35.69600 15.43200 -7.95100 1.000 19.46972 86 ILE A N 1
ATOM 716 C CA . ILE A 1 87 ? -34.76400 16.24200 -8.73600 1.000 19.35557 86 ILE A CA 1
ATOM 717 C C . ILE A 1 87 ? -33.36100 15.72200 -8.47700 1.000 19.03942 86 ILE A C 1
ATOM 718 O O . ILE A 1 87 ? -32.96800 15.57100 -7.31800 1.000 21.14004 86 ILE A O 1
ATOM 723 N N . ALA A 1 88 ? -32.60400 15.46300 -9.54300 1.000 19.53351 87 ALA A N 1
ATOM 724 C CA . ALA A 1 88 ? -31.24200 14.95900 -9.36800 1.000 23.72980 87 ALA A CA 1
ATOM 725 C C . ALA A 1 88 ? -30.39900 15.92900 -8.52200 1.000 22.94424 87 ALA A C 1
ATOM 726 O O . ALA A 1 88 ? -30.55300 17.14600 -8.58400 1.000 23.64623 87 ALA A O 1
ATOM 728 N N . GLN A 1 89 ? -29.49900 15.34100 -7.72300 1.000 23.29166 88 GLN A N 1
ATOM 729 C CA . GL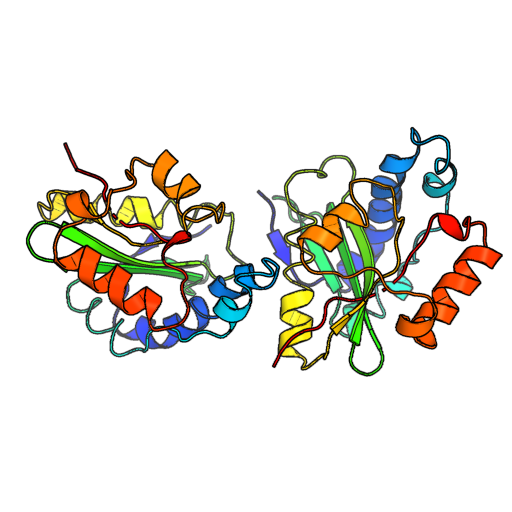N A 1 89 ? -28.72600 16.07600 -6.72100 1.000 22.56301 88 GLN A CA 1
ATOM 730 C C . GLN A 1 89 ? -28.11800 17.36800 -7.28000 1.000 25.25715 88 GLN A C 1
ATOM 731 O O . GLN A 1 89 ? -28.17900 18.43700 -6.64400 1.000 24.83170 88 GLN A O 1
ATOM 737 N N . ALA A 1 90 ? -27.48300 17.27000 -8.45000 1.000 26.23155 89 ALA A N 1
ATOM 738 C CA . ALA A 1 90 ? -26.74900 18.38600 -9.02600 1.000 28.11579 89 ALA A CA 1
ATOM 739 C C . ALA A 1 90 ? -27.65300 19.51600 -9.47900 1.000 23.77969 89 ALA A C 1
ATOM 740 O O . ALA A 1 90 ? -27.15300 20.61300 -9.74300 1.000 29.56279 89 ALA A O 1
ATOM 742 N N . HIS A 1 91 ? -28.97100 19.28700 -9.53400 1.000 24.79765 90 HIS A N 1
ATOM 743 C CA . HIS A 1 91 ? -29.90000 20.28400 -10.05000 1.000 24.65718 90 HIS A CA 1
ATOM 744 C C . HIS A 1 91 ? -30.93100 20.69100 -9.01000 1.000 26.80105 90 HIS A C 1
ATOM 745 O O . HIS A 1 91 ? -31.85800 21.44400 -9.33000 1.000 24.89103 90 HIS A O 1
ATOM 752 N N . GLN A 1 92 ? -30.77500 20.24500 -7.76300 1.000 24.37931 91 GLN A N 1
ATOM 753 C CA . GLN A 1 92 ? -31.66300 20.67600 -6.69000 1.000 24.95872 91 GLN A CA 1
ATOM 754 C C . GLN A 1 92 ? -31.47900 22.14900 -6.32800 1.000 24.90509 91 GLN A C 1
ATOM 755 O O . GLN A 1 92 ? -30.46400 22.79200 -6.63900 1.000 24.56881 91 GLN A O 1
ATOM 761 N N . GLN A 1 93 ? -32.50500 22.69300 -5.67000 1.000 25.56395 92 GLN A N 1
ATOM 762 C CA . GLN A 1 93 ? -32.49700 24.05800 -5.13200 1.000 25.30428 92 GLN A CA 1
ATOM 763 C C . GLN A 1 93 ? -32.32500 25.11600 -6.23500 1.000 23.11793 92 GLN A C 1
ATOM 764 O O . GLN A 1 93 ? -31.72200 26.16600 -6.01300 1.000 29.61322 92 GLN A O 1
ATOM 770 N N . GLN A 1 94 ? -32.87400 24.82400 -7.42600 1.000 25.91140 93 GLN A N 1
ATOM 771 C CA . GLN A 1 94 ? -32.93000 25.75200 -8.55600 1.000 26.26120 93 GLN A CA 1
ATOM 772 C C . GLN A 1 94 ? -34.35900 26.07300 -8.95600 1.000 28.65724 93 GLN A C 1
ATOM 773 O O . GLN A 1 94 ? -34.56400 26.69200 -10.00700 1.000 32.47604 93 GLN A O 1
ATOM 779 N N . GLY A 1 95 ? -35.35800 25.61300 -8.19100 1.000 27.39778 94 GLY A N 1
ATOM 780 C CA . GLY A 1 95 ? -36.74300 25.94900 -8.46800 1.000 26.44797 94 GLY A CA 1
ATOM 781 C C . GLY A 1 95 ? -37.50900 24.88200 -9.22600 1.000 24.27209 94 GLY A C 1
ATOM 782 O O . GLY A 1 95 ? -38.70800 25.06600 -9.48000 1.000 28.14253 94 GLY A O 1
ATOM 783 N N . LEU A 1 96 ? -36.86200 23.79100 -9.60400 1.000 24.83709 95 LEU A N 1
ATOM 784 C CA . LEU A 1 96 ? -37.52200 22.82700 -10.49000 1.000 19.94511 95 LEU A CA 1
ATOM 785 C C . LEU A 1 96 ? -38.63100 22.03000 -9.79000 1.000 24.35056 95 LEU A C 1
ATOM 786 O O . LEU A 1 96 ? -39.65100 21.70900 -10.41500 1.000 23.98089 95 LEU A O 1
ATOM 791 N N . GLY A 1 97 ? -38.43000 21.63400 -8.52600 1.000 22.50805 96 GLY A N 1
ATOM 792 C CA . GLY A 1 97 ? -39.50300 20.95600 -7.81700 1.000 20.14664 96 GLY A CA 1
ATOM 793 C C . GLY A 1 97 ? -40.78400 21.76000 -7.81500 1.000 21.65677 96 GLY A C 1
ATOM 794 O O . GLY A 1 97 ? -41.86400 21.22900 -8.11200 1.000 21.52648 96 GLY A O 1
ATOM 795 N N A ARG A 1 98 ? -40.67300 23.05600 -7.50100 0.720 21.98947 97 ARG A N 1
ATOM 796 N N B ARG A 1 98 ? -40.68300 23.05600 -7.52000 0.280 21.59225 97 ARG A N 1
ATOM 797 C CA A ARG A 1 98 ? -41.83000 23.94800 -7.51200 0.720 21.21153 97 ARG A CA 1
ATOM 798 C CA B ARG A 1 98 ? -41.87400 23.89700 -7.51900 0.280 23.05843 97 ARG A CA 1
ATOM 799 C C A ARG A 1 98 ? -42.46500 23.99600 -8.90200 0.720 25.54727 97 ARG A C 1
ATOM 800 C C B ARG A 1 98 ? -42.48300 23.99200 -8.91400 0.280 24.42422 97 ARG A C 1
ATOM 801 O O A ARG A 1 98 ? -43.69200 23.92200 -9.03500 0.720 23.73125 97 ARG A O 1
ATOM 802 O O B ARG A 1 98 ? -43.71100 23.96300 -9.06300 0.280 24.43290 97 ARG A O 1
ATOM 817 N N . ARG A 1 99 ? -41.64600 24.10900 -9.95100 1.000 23.32465 98 ARG A N 1
ATOM 818 C CA . ARG A 1 99 ? -42.19800 24.20300 -11.30400 1.000 24.06336 98 ARG A CA 1
ATOM 819 C C . ARG A 1 99 ? -42.88200 22.90700 -11.72900 1.000 23.07006 98 ARG A C 1
ATOM 820 O O . ARG A 1 99 ? -43.88200 22.97200 -12.44700 1.000 25.72784 98 ARG A O 1
ATOM 828 N N . LEU A 1 100 ? -42.36900 21.74500 -11.31800 1.000 19.85659 99 LEU A N 1
ATOM 829 C CA . LEU A 1 100 ? -43.06900 20.51300 -11.66700 1.000 19.86766 99 LEU A CA 1
ATOM 830 C C . LEU A 1 100 ? -44.39300 20.41300 -10.91900 1.000 23.19450 99 LEU A C 1
ATOM 831 O O . LEU A 1 100 ? -45.40500 20.01200 -11.50600 1.000 22.32767 99 LEU A O 1
ATOM 836 N N . LEU A 1 101 ? -44.41800 20.81100 -9.63600 1.000 20.46754 100 LEU A N 1
ATOM 837 C CA . LEU A 1 101 ? -45.68800 20.79000 -8.90300 1.000 21.06731 100 LEU A CA 1
ATOM 838 C C . LEU A 1 101 ? -46.70200 21.72600 -9.54200 1.000 22.96356 100 LEU A C 1
ATOM 839 O O . LEU A 1 101 ? -47.90300 21.41800 -9.61400 1.000 24.83116 100 LEU A O 1
ATOM 844 N N . GLU A 1 102 ? -46.23900 22.89300 -9.98900 1.000 22.76691 101 GLU A N 1
ATOM 845 C CA . GLU A 1 102 ? -47.14400 23.82200 -10.66300 1.000 24.25500 101 GLU A CA 1
ATOM 846 C C . GLU A 1 102 ? -47.77200 23.18900 -11.89900 1.000 24.96912 101 GLU A C 1
ATOM 847 O O . GLU A 1 102 ? -48.98400 23.31800 -12.12400 1.000 26.77972 101 GLU A O 1
ATOM 853 N N . ARG A 1 103 ? -46.97400 22.45000 -12.68100 1.000 23.61148 102 ARG A N 1
ATOM 854 C CA . ARG A 1 103 ? -47.50500 21.76300 -13.85400 1.000 25.30204 102 ARG A CA 1
ATOM 855 C C . ARG A 1 103 ? -48.54300 20.71300 -13.46900 1.000 23.02048 102 ARG A C 1
ATOM 856 O O . ARG A 1 103 ? -49.58500 20.57900 -14.13600 1.000 27.52471 102 ARG A O 1
ATOM 864 N N . ALA A 1 104 ? -48.27100 19.95200 -12.40700 1.000 22.86212 103 ALA A N 1
ATOM 865 C CA . ALA A 1 104 ? -49.19100 18.89400 -11.99400 1.000 21.81663 103 ALA A CA 1
ATOM 866 C C . ALA A 1 104 ? -50.52000 19.48700 -11.54700 1.000 20.82205 103 ALA A C 1
ATOM 867 O O . ALA A 1 104 ? -51.58000 18.92800 -11.83900 1.000 24.46660 103 ALA A O 1
ATOM 869 N N A VAL A 1 105 ? -50.49000 20.61700 -10.83500 0.570 23.01031 104 VAL A N 1
ATOM 870 N N B VAL A 1 105 ? -50.48200 20.61500 -10.83800 0.430 22.90172 104 VAL A N 1
ATOM 871 C CA A VAL A 1 105 ? -51.76200 21.18800 -10.40600 0.570 25.10004 104 VAL A CA 1
ATOM 872 C CA B VAL A 1 105 ? -51.72600 21.23300 -10.39600 0.430 24.43249 104 VAL A CA 1
ATOM 873 C C A VAL A 1 105 ? -52.51000 21.79300 -11.58800 0.570 26.26873 104 VAL A C 1
ATOM 874 C C B VAL A 1 105 ? -52.50000 21.78800 -11.58600 0.430 26.12065 104 VAL A C 1
ATOM 875 O O A VAL A 1 105 ? -53.74400 21.73500 -11.63400 0.570 25.61942 104 VAL A O 1
ATOM 876 O O B VAL A 1 105 ? -53.73100 21.68900 -11.63800 0.430 25.24762 104 VAL A O 1
ATOM 883 N N . THR A 1 106 ? -51.79800 22.38100 -12.55700 1.000 26.97540 105 THR A N 1
ATOM 884 C CA . THR A 1 106 ? -52.46700 22.87900 -13.75400 1.000 25.05410 105 THR A CA 1
ATOM 885 C C . THR A 1 106 ? -53.15300 21.73000 -14.49800 1.000 27.04319 105 THR A C 1
ATOM 886 O O . THR A 1 106 ? -54.28800 21.87300 -14.98000 1.000 32.07608 105 THR A O 1
ATOM 890 N N . TYR A 1 107 ? -52.49400 20.57900 -14.55900 1.000 28.10424 106 TYR A N 1
ATOM 891 C CA . TYR A 1 107 ? -53.09800 19.41700 -15.21000 1.000 25.88495 106 TYR A CA 1
ATOM 892 C C . TYR A 1 107 ? -54.27400 18.88300 -14.40300 1.000 28.78500 106 TYR A C 1
ATOM 893 O O . TYR A 1 107 ? -55.29800 18.47300 -14.97300 1.000 29.06064 106 TYR A O 1
ATOM 902 N N . ALA A 1 108 ? -54.13300 18.84600 -13.07500 1.000 24.86414 107 ALA A N 1
ATOM 903 C CA . ALA A 1 108 ? -55.25000 18.41400 -12.23900 1.000 28.45017 107 ALA A CA 1
ATOM 904 C C . ALA A 1 108 ? -56.47300 19.29300 -12.47400 1.000 28.68360 107 ALA A C 1
ATOM 905 O O . ALA A 1 108 ? -57.59700 18.78500 -12.58000 1.000 30.50671 107 ALA A O 1
ATOM 907 N N . HIS A 1 109 ? -56.28300 20.62000 -12.56900 1.000 27.59513 108 HIS A N 1
ATOM 908 C CA . HIS A 1 109 ? -57.42400 21.48000 -12.86400 1.000 29.19769 108 HIS A CA 1
ATOM 909 C C . HIS A 1 109 ? -57.98300 21.22800 -14.26300 1.000 32.21421 108 HIS A C 1
ATOM 910 O O . HIS A 1 109 ? -59.20500 21.15000 -14.44100 1.000 33.98942 108 HIS A O 1
ATOM 917 N N . ALA A 1 110 ? -57.11300 21.09200 -15.27400 1.000 30.54139 109 ALA A N 1
ATOM 918 C CA . ALA A 1 110 ? -57.61000 20.90800 -16.63600 1.000 34.53966 109 ALA A CA 1
ATOM 919 C C . ALA A 1 110 ? -58.39200 19.60400 -16.79700 1.000 32.83553 109 ALA A C 1
ATOM 920 O O . ALA A 1 110 ? -59.29600 19.53800 -17.64100 1.000 38.57482 109 ALA A O 1
ATOM 922 N N . SER A 1 111 ? -58.05400 18.57400 -16.00700 1.000 34.77433 110 SER A N 1
ATOM 923 C CA . SER A 1 111 ? -58.67700 17.25400 -16.08200 1.000 33.16821 110 SER A CA 1
ATOM 924 C C . SER A 1 111 ? -59.77200 17.07700 -15.04500 1.000 35.51168 110 SER A C 1
ATOM 925 O O . SER A 1 111 ? -60.27000 15.95600 -14.85000 1.000 35.46468 110 SER A O 1
ATOM 928 N N . HIS A 1 112 ? -60.17400 18.17200 -14.40100 1.000 33.72137 111 HIS A N 1
ATOM 929 C CA . HIS A 1 112 ? -61.30800 18.21900 -13.48300 1.000 32.35927 111 HIS A CA 1
ATOM 930 C C . HIS A 1 112 ? -61.10200 17.35900 -12.23800 1.000 30.80498 111 HIS A C 1
ATOM 931 O O . HIS A 1 112 ? -62.04600 16.77700 -11.71100 1.000 32.32437 111 HIS A O 1
ATOM 938 N N . CYS A 1 113 ? -59.87500 17.31000 -11.72600 1.000 30.56555 112 CYS A N 1
ATOM 939 C CA . CYS A 1 113 ? -59.62500 16.70200 -10.42100 1.000 33.94761 112 CYS A CA 1
ATOM 940 C C . CYS A 1 113 ? -60.05700 17.64200 -9.30500 1.000 32.65230 112 CYS A C 1
ATOM 941 O O . CYS A 1 113 ? -59.82700 18.86000 -9.36500 1.000 33.84281 112 CYS A O 1
ATOM 944 N N . ARG A 1 114 ? -60.62400 17.05800 -8.25200 1.000 28.33436 113 ARG A N 1
ATOM 945 C CA . ARG A 1 114 ? -61.03300 17.81200 -7.07600 1.000 29.59269 113 ARG A CA 1
ATOM 946 C C . ARG A 1 114 ? -59.84700 18.21200 -6.20400 1.000 31.43888 113 ARG A C 1
ATOM 947 O O . ARG A 1 114 ? -59.87500 19.28000 -5.58100 1.000 33.62223 113 ARG A O 1
ATOM 955 N N . ALA A 1 115 ? -58.82400 17.37900 -6.12600 1.000 28.51091 114 ALA A N 1
ATOM 956 C CA . ALA A 1 115 ? -57.73700 17.58700 -5.17600 1.000 27.66097 114 ALA A CA 1
ATOM 957 C C . ALA A 1 115 ? -56.51100 16.82900 -5.64700 1.000 24.07364 114 ALA A C 1
ATOM 958 O O . ALA A 1 115 ? -56.59300 15.97300 -6.53300 1.000 27.34536 114 ALA A O 1
ATOM 960 N N . LEU A 1 116 ? -55.36500 17.16400 -5.03200 1.000 23.01805 115 LEU A N 1
ATOM 961 C CA . LEU A 1 116 ? -54.10000 16.45000 -5.18400 1.000 22.27101 115 LEU A CA 1
ATOM 962 C C . LEU A 1 116 ? -53.70800 15.84100 -3.83900 1.000 22.94915 115 LEU A C 1
ATOM 963 O O . LEU A 1 116 ? -54.00100 16.39600 -2.77400 1.000 24.95487 115 LEU A O 1
ATOM 968 N N . THR A 1 117 ? -53.07700 14.67800 -3.88600 1.000 22.40834 116 THR A N 1
ATOM 969 C CA . THR A 1 117 ? -52.66900 13.98600 -2.66100 1.000 19.64602 116 THR A CA 1
ATOM 970 C C . THR A 1 117 ? -51.21300 13.52000 -2.74800 1.000 24.85362 116 THR A C 1
ATOM 971 O O . THR A 1 117 ? -50.63200 13.39000 -3.83300 1.000 21.78528 116 THR A O 1
ATOM 975 N N . LEU A 1 118 ? -50.64700 13.22200 -1.57600 1.000 21.49024 117 LEU A N 1
ATOM 976 C CA . LEU A 1 118 ? -49.31600 12.63800 -1.47200 1.000 20.24555 117 LEU A CA 1
ATOM 977 C C . LEU A 1 118 ? -49.13200 12.08400 -0.05900 1.000 20.29144 117 LEU A C 1
ATOM 978 O O . LEU A 1 118 ? -49.95200 12.30600 0.83800 1.000 21.88847 117 LEU A O 1
ATOM 983 N N . THR A 1 119 ? -48.06300 11.31300 0.11200 1.000 19.55265 118 THR A N 1
ATOM 984 C CA . THR A 1 119 ? -47.56800 10.94300 1.44600 1.000 21.46583 118 THR A CA 1
ATOM 985 C C . THR A 1 119 ? -46.09300 11.31400 1.50900 1.000 20.52559 118 THR A C 1
ATOM 986 O O . THR A 1 119 ? -45.39100 11.26100 0.49700 1.000 21.92926 118 THR A O 1
ATOM 990 N N . THR A 1 120 ? -45.62200 11.69400 2.68700 1.000 19.35722 119 THR A N 1
ATOM 991 C CA . THR A 1 120 ? -44.26000 12.22700 2.77400 1.000 20.05424 119 THR A CA 1
ATOM 992 C C . THR A 1 120 ? -43.82900 12.29100 4.24100 1.000 22.83681 119 THR A C 1
ATOM 993 O O . THR A 1 120 ? -44.58900 11.93200 5.14300 1.000 23.92833 119 THR A O 1
ATOM 997 N N . PHE A 1 121 ? -42.56900 12.69600 4.46000 1.000 20.11447 120 PHE A N 1
ATOM 998 C CA . PHE A 1 121 ? -42.04100 12.86000 5.81900 1.000 20.88327 120 PHE A CA 1
ATOM 999 C C . PHE A 1 121 ? -42.51500 14.17400 6.43400 1.000 24.56407 120 PHE A C 1
ATOM 1000 O O . PHE A 1 121 ? -42.45700 15.23900 5.79400 1.000 24.26060 120 PHE A O 1
ATOM 1008 N N . CYS A 1 122 ? -42.91700 14.10900 7.70500 1.000 21.95201 121 CYS A N 1
ATOM 1009 C CA . CYS A 1 122 ? -43.42400 15.28500 8.42200 1.000 24.23986 121 CYS A CA 1
ATOM 1010 C C . CYS A 1 122 ? -42.34700 16.34300 8.67900 1.000 30.19633 121 CYS A C 1
ATOM 1011 O O . CYS A 1 122 ? -42.63200 17.55100 8.59900 1.000 31.04148 121 CYS A O 1
ATOM 1014 N N . ASP A 1 123 ? -41.13000 15.91900 9.05100 1.000 27.25610 122 ASP A N 1
ATOM 1015 C CA . ASP A 1 123 ? -40.11400 16.81200 9.60900 1.000 32.51768 122 ASP A CA 1
ATOM 1016 C C . ASP A 1 123 ? -38.84300 16.89300 8.76200 1.000 35.34058 122 ASP A C 1
ATOM 1017 O O . ASP A 1 123 ? -37.78400 17.26100 9.28800 1.000 48.19099 122 ASP A O 1
ATOM 1022 N N . VAL A 1 124 ? -38.89800 16.51500 7.48900 1.000 26.68906 123 VAL A N 1
ATOM 1023 C CA . VAL A 1 124 ? -37.79900 16.73200 6.54600 1.000 25.49604 123 VAL A CA 1
ATOM 1024 C C . VAL A 1 124 ? -38.07400 18.05900 5.84900 1.000 28.38186 123 VAL A C 1
ATOM 1025 O O . VAL A 1 124 ? -39.18300 18.26200 5.33400 1.000 27.34781 123 VAL A O 1
ATOM 1029 N N . PRO A 1 125 ? -37.12700 19.00600 5.83600 1.000 29.39448 124 PRO A N 1
ATOM 1030 C CA . PRO A 1 125 ? -37.48700 20.37700 5.41100 1.000 30.37587 124 PRO A CA 1
ATOM 1031 C C . PRO A 1 125 ? -37.94900 20.48500 3.97000 1.000 29.17843 124 PRO A C 1
ATOM 1032 O O . PRO A 1 125 ? -38.73700 21.38700 3.64600 1.000 29.72293 124 PRO A O 1
ATOM 1036 N N . TRP A 1 126 ? -37.48400 19.60600 3.08100 1.000 28.93599 125 TRP A N 1
ATOM 1037 C CA . TRP A 1 126 ? -37.90400 19.64600 1.69200 1.000 26.51054 125 TRP A CA 1
ATOM 1038 C C . TRP A 1 126 ? -39.08800 18.72600 1.43000 1.000 23.06374 125 TRP A C 1
ATOM 1039 O O . TRP A 1 126 ? -39.40800 18.46800 0.26600 1.000 26.49313 125 TRP A O 1
ATOM 1050 N N . ASN A 1 127 ? -39.74000 18.21000 2.48800 1.000 21.20102 126 ASN A N 1
ATOM 1051 C CA . ASN A 1 127 ? -40.96700 17.42800 2.33800 1.000 21.45329 126 ASN A CA 1
ATOM 1052 C C . ASN A 1 127 ? -42.17800 18.19300 2.90500 1.000 22.79904 126 ASN A C 1
ATOM 1053 O O . ASN A 1 127 ? -42.53200 19.24300 2.35600 1.000 21.84625 126 ASN A O 1
ATOM 1058 N N . ALA A 1 128 ? -42.77000 17.77100 4.02400 1.000 25.24265 127 ALA A N 1
ATOM 1059 C CA . ALA A 1 128 ? -44.06300 18.34100 4.41200 1.000 22.81253 127 ALA A CA 1
ATOM 1060 C C . ALA A 1 128 ? -44.03800 19.85200 4.60400 1.000 24.84853 127 ALA A C 1
ATOM 1061 O O . ALA A 1 128 ? -44.99500 20.51200 4.15400 1.000 23.09533 127 ALA A O 1
ATOM 1063 N N . PRO A 1 129 ? -43.02700 20.45700 5.24300 1.000 24.18253 128 PRO A N 1
ATOM 1064 C CA . PRO A 1 129 ? -43.05400 21.93000 5.38400 1.000 25.13418 128 PRO A CA 1
ATOM 1065 C C . PRO A 1 129 ? -43.08800 22.67600 4.06000 1.000 26.12645 128 PRO A C 1
ATOM 1066 O O . PRO A 1 129 ? -43.75300 23.72900 3.95100 1.000 24.42330 128 PRO A O 1
ATOM 1070 N N . PHE A 1 130 ? -42.32300 22.20100 3.07700 1.000 25.59868 129 PHE A N 1
ATOM 1071 C CA . PHE A 1 130 ? -42.36300 22.74800 1.72100 1.000 22.33027 129 PHE A CA 1
ATOM 1072 C C . PHE A 1 130 ? -43.76200 22.62000 1.11900 1.000 25.06305 129 PHE A C 1
ATOM 1073 O O . PHE A 1 130 ? -44.34700 23.61200 0.64900 1.000 24.27364 129 PHE A O 1
ATOM 1081 N N . TYR A 1 131 ? -44.33900 21.41200 1.15600 1.000 21.31445 130 TYR A N 1
ATOM 1082 C CA . TYR A 1 131 ? -45.64700 21.23700 0.54200 1.000 18.88386 130 TYR A CA 1
ATOM 1083 C C . TYR A 1 131 ? -46.71600 22.05400 1.25700 1.000 21.75349 130 TYR A C 1
ATOM 1084 O O . TYR A 1 131 ? -47.68600 22.48600 0.62700 1.000 23.73816 130 TYR A O 1
ATOM 1093 N N . ALA A 1 132 ? -46.57900 22.24500 2.57300 1.000 22.60783 131 ALA A N 1
ATOM 1094 C CA . ALA A 1 132 ? -47.57200 23.02800 3.31600 1.000 24.46621 131 ALA A CA 1
ATOM 1095 C C . ALA A 1 132 ? -47.55800 24.47500 2.87100 1.000 26.30053 131 ALA A C 1
ATOM 1096 O O . ALA A 1 132 ? -48.60400 25.12700 2.81600 1.000 29.48761 131 ALA A O 1
ATOM 1098 N N . ARG A 1 133 ? -46.37400 25.00900 2.56800 1.000 27.84054 132 ARG A N 1
ATOM 1099 C CA . ARG A 1 133 ? -46.33000 26.39500 2.11200 1.000 25.71145 132 ARG A CA 1
ATOM 1100 C C . ARG A 1 133 ? -47.06600 26.58700 0.79400 1.000 24.92279 132 ARG A C 1
ATOM 1101 O O . ARG A 1 133 ? -47.49900 27.72200 0.49800 1.000 30.17959 132 ARG A O 1
ATOM 1109 N N . LEU A 1 134 ? -47.18200 25.52100 -0.00900 1.000 24.52985 133 LEU A N 1
ATOM 1110 C CA . LEU A 1 134 ? -47.89100 25.57300 -1.28100 1.000 26.26094 133 LEU A CA 1
ATOM 1111 C C . LEU A 1 134 ? -49.38700 25.34600 -1.15100 1.000 27.51872 133 LEU A C 1
ATOM 1112 O O . LEU A 1 134 ? -50.10800 25.47800 -2.14700 1.000 29.44479 133 LEU A O 1
ATOM 1117 N N . GLY A 1 135 ? -49.86700 24.95300 0.03000 1.000 24.70970 134 GLY A N 1
ATOM 1118 C CA . GLY A 1 135 ? -51.27800 24.76500 0.27900 1.000 27.34289 134 GLY A CA 1
ATOM 1119 C C . GLY A 1 135 ? -51.69000 23.34900 0.63500 1.000 28.20867 134 GLY A C 1
ATOM 1120 O O . GLY A 1 135 ? -52.88100 23.12600 0.91500 1.000 33.25639 134 GLY A O 1
ATOM 1121 N N . PHE A 1 136 ? -50.77900 22.37100 0.62500 1.000 24.45211 135 PHE A N 1
ATOM 1122 C CA . PHE A 1 136 ? -51.12300 21.00800 1.04700 1.000 23.57806 135 PHE A CA 1
ATOM 1123 C C . PHE A 1 136 ? -51.36800 21.01500 2.54300 1.000 26.64498 135 PHE A C 1
ATOM 1124 O O . PHE A 1 136 ? -50.66600 21.69900 3.29600 1.000 31.10350 135 PHE A O 1
ATOM 1132 N N A GLN A 1 137 ? -52.37900 20.27500 2.97700 0.300 26.67861 136 GLN A N 1
ATOM 1133 N N B GLN A 1 137 ? -52.38300 20.28100 2.97300 0.700 25.92774 136 GLN A N 1
ATOM 1134 C CA A GLN A 1 137 ? -52.77500 20.22400 4.37600 0.300 29.80666 136 GLN A CA 1
ATOM 1135 C CA B GLN A 1 137 ? -52.78100 20.20900 4.37100 0.700 29.85120 136 GLN A CA 1
ATOM 1136 C C A GLN A 1 137 ? -52.48400 18.83800 4.92800 0.300 29.78381 136 GLN A C 1
ATOM 1137 C C B GLN A 1 137 ? -52.44200 18.83100 4.91000 0.700 30.57077 136 GLN A C 1
ATOM 1138 O O A GLN A 1 137 ? -52.86300 17.83500 4.31800 0.300 28.40663 136 GLN A O 1
ATOM 1139 O O B GLN A 1 137 ? -52.76100 17.82700 4.27400 0.700 28.10566 136 GLN A O 1
ATOM 1150 N N . ARG A 1 138 ? -51.82300 18.78700 6.07800 1.000 28.56593 137 ARG A N 1
ATOM 1151 C CA . ARG A 1 138 ? -51.59000 17.51000 6.74400 1.000 30.71925 137 ARG A CA 1
ATOM 1152 C C . ARG A 1 138 ? -52.92200 16.91700 7.18200 1.000 28.64965 137 ARG A C 1
ATOM 1153 O O . ARG A 1 138 ? -53.75200 17.61100 7.76800 1.000 34.56573 137 ARG A O 1
ATOM 1161 N N . LEU A 1 139 ? -53.12000 15.61900 6.94300 1.000 30.26247 138 LEU A N 1
ATOM 1162 C CA . LEU A 1 139 ? -54.38200 14.95800 7.23800 1.000 29.00519 138 LEU A CA 1
ATOM 1163 C C . LEU A 1 139 ? -54.24300 14.08600 8.47600 1.000 33.58650 138 LEU A C 1
ATOM 1164 O O . LEU A 1 139 ? -53.23400 13.38600 8.63300 1.000 37.23947 138 LEU A O 1
ATOM 1169 N N . THR A 1 140 ? -55.26600 14.08400 9.33300 1.000 36.58303 139 THR A N 1
ATOM 1170 C CA . THR A 1 140 ? -55.32200 13.04200 10.35600 1.000 41.91733 139 THR A CA 1
ATOM 1171 C C . THR A 1 140 ? -55.54300 11.67800 9.70400 1.000 43.68297 139 THR A C 1
ATOM 1172 O O . THR A 1 140 ? -55.90200 11.57600 8.52700 1.000 42.19907 139 THR A O 1
ATOM 1176 N N . TRP A 1 141 ? -55.33600 10.61500 10.49900 1.000 39.21018 140 TRP A N 1
ATOM 1177 C CA . TRP A 1 141 ? -55.61500 9.25500 10.03700 1.000 43.30829 140 TRP A CA 1
ATOM 1178 C C . TRP A 1 141 ? -57.02100 9.13200 9.45700 1.000 45.91311 140 TRP A C 1
ATOM 1179 O O . TRP A 1 141 ? -57.21300 8.50700 8.40600 1.000 41.46490 140 TRP A O 1
ATOM 1190 N N . GLN A 1 142 ? -58.01600 9.72300 10.12900 1.000 45.77208 141 GLN A N 1
ATOM 1191 C CA . GLN A 1 142 ? -59.39200 9.63900 9.65100 1.000 47.81347 141 GLN A CA 1
ATOM 1192 C C . GLN A 1 142 ? -59.59200 10.44600 8.37200 1.000 45.68096 141 GLN A C 1
ATOM 1193 O O . GLN A 1 142 ? -60.22600 9.96900 7.42500 1.000 47.73738 141 GLN A O 1
ATOM 1199 N N . GLU A 1 143 ? -59.05500 11.67000 8.32200 1.000 44.48609 142 GLU A N 1
ATOM 1200 C CA . GLU A 1 143 ? -59.16000 12.50800 7.13200 1.000 41.63113 142 GLU A CA 1
ATOM 1201 C C . GLU A 1 143 ? -58.45800 11.90600 5.91900 1.000 38.78268 142 GLU A C 1
ATOM 1202 O O . GLU A 1 143 ? -58.76900 12.27900 4.77800 1.000 36.44755 142 GLU A O 1
ATOM 1208 N N . ALA A 1 144 ? -57.50900 10.99900 6.13800 1.000 33.52887 143 ALA A N 1
ATOM 1209 C CA . ALA A 1 144 ? -56.73400 10.44900 5.02900 1.000 30.14946 143 ALA A CA 1
ATOM 1210 C C . ALA A 1 144 ? -57.59900 9.63200 4.06900 1.000 32.27795 143 ALA A C 1
ATOM 1211 O O . ALA A 1 144 ? -57.34600 9.64100 2.85400 1.000 31.92766 143 ALA A O 1
ATOM 1213 N N . GLY A 1 145 ? -58.60200 8.92000 4.58200 1.000 32.18467 144 GLY A N 1
ATOM 1214 C CA . GLY A 1 145 ? -59.42700 8.05300 3.76200 1.000 35.04736 144 GLY A CA 1
ATOM 1215 C C . GLY A 1 145 ? -58.71600 6.74900 3.43100 1.000 33.35022 144 GLY A C 1
ATOM 1216 O O . GLY A 1 145 ? -57.52500 6.57900 3.67100 1.000 34.39447 144 GLY A O 1
ATOM 1217 N N . GLU A 1 146 ? -59.48100 5.81200 2.84800 1.000 37.37725 145 GLU A N 1
ATOM 1218 C CA . GLU A 1 146 ? -59.02300 4.42500 2.73500 1.000 38.82122 145 GLU A CA 1
ATOM 1219 C C . GLU A 1 146 ? -57.76600 4.29900 1.87400 1.000 35.11607 145 GLU A C 1
ATOM 1220 O O . GLU A 1 146 ? -56.81100 3.61100 2.25700 1.000 32.19223 145 GLU A O 1
ATOM 1226 N N . ARG A 1 147 ? -57.73200 4.96300 0.71000 1.000 34.31958 146 ARG A N 1
ATOM 1227 C CA . ARG A 1 147 ? -56.59000 4.78900 -0.19500 1.000 30.80940 146 ARG A CA 1
ATOM 1228 C C . ARG A 1 147 ? -55.28800 5.24800 0.45500 1.000 26.75064 146 ARG A C 1
ATOM 1229 O O . ARG A 1 147 ? -54.27400 4.54100 0.42900 1.000 27.01904 146 ARG A O 1
ATOM 1237 N N . LEU A 1 148 ? -55.28900 6.44800 1.03000 1.000 24.32615 147 LEU A N 1
ATOM 1238 C CA . LEU A 1 148 ? -54.06500 6.95400 1.62600 1.000 23.15682 147 LEU A CA 1
ATOM 1239 C C . LEU A 1 148 ? -53.70300 6.20200 2.90100 1.000 26.91112 147 LEU A C 1
ATOM 1240 O O . LEU A 1 148 ? -52.51100 6.04200 3.19300 1.000 24.59883 147 LEU A O 1
ATOM 1245 N N . ARG A 1 149 ? -54.70000 5.76300 3.67400 1.000 26.62312 148 ARG A N 1
ATOM 1246 C CA . ARG A 1 149 ? -54.41500 4.94600 4.85400 1.000 29.56699 148 ARG A CA 1
ATOM 1247 C C . ARG A 1 149 ? -53.69100 3.66400 4.46000 1.000 30.41293 148 ARG A C 1
ATOM 1248 O O . ARG A 1 149 ? -52.76900 3.22600 5.15400 1.000 30.14802 148 ARG A O 1
ATOM 1256 N N . ALA A 1 150 ? -54.10100 3.04800 3.35500 1.000 32.59202 149 ALA A N 1
ATOM 1257 C CA . ALA A 1 150 ? -53.43300 1.83000 2.90900 1.000 28.48582 149 ALA A CA 1
ATOM 1258 C C . ALA A 1 150 ? -51.96300 2.08200 2.57300 1.000 27.57072 149 ALA A C 1
ATOM 1259 O O . ALA A 1 150 ? -51.09700 1.25000 2.86800 1.000 27.23252 149 ALA A O 1
ATOM 1261 N N . ILE A 1 151 ? -51.66200 3.19900 1.91200 1.000 24.35900 150 ILE A N 1
ATOM 1262 C CA . ILE A 1 151 ? -50.27400 3.52000 1.60400 1.000 21.29137 150 ILE A CA 1
ATOM 1263 C C . ILE A 1 151 ? -49.48000 3.71400 2.88700 1.000 23.05705 150 ILE A C 1
ATOM 1264 O O . ILE A 1 151 ? -48.36100 3.20600 3.03600 1.000 23.80526 150 ILE A O 1
ATOM 1269 N N . LEU A 1 152 ? -50.01400 4.51500 3.81500 1.000 22.78308 151 LEU A N 1
ATOM 1270 C CA . LEU A 1 152 ? -49.28700 4.76200 5.05600 1.000 22.07777 151 LEU A CA 1
ATOM 1271 C C . LEU A 1 152 ? -49.02900 3.45200 5.80800 1.000 25.41359 151 LEU A C 1
ATOM 1272 O O . LEU A 1 152 ? -47.93700 3.25600 6.35900 1.000 25.23711 151 LEU A O 1
ATOM 1277 N N . GLY A 1 153 ? -50.02500 2.56400 5.84100 1.000 25.91021 152 GLY A N 1
ATOM 1278 C CA . GLY A 1 153 ? -49.84800 1.25800 6.47400 1.000 25.44314 152 GLY A CA 1
ATOM 1279 C C . GLY A 1 153 ? -48.73700 0.44300 5.83800 1.000 28.05047 152 GLY A C 1
ATOM 1280 O O . GLY A 1 153 ? -47.90800 -0.14900 6.53500 1.000 28.71478 152 GLY A O 1
ATOM 1281 N N . HIS A 1 154 ? -48.66500 0.43800 4.50900 1.000 24.29571 153 HIS A N 1
ATOM 1282 C CA . HIS A 1 154 ? -47.62800 -0.36500 3.87700 1.000 25.11977 153 HIS A CA 1
ATOM 1283 C C . HIS A 1 154 ? -46.24700 0.25700 4.05400 1.000 24.66389 153 HIS A C 1
ATOM 1284 O O . HIS A 1 154 ? -45.25200 -0.46400 4.20300 1.000 25.23251 153 HIS A O 1
ATOM 1291 N N . GLU A 1 155 ? -46.16200 1.59400 4.01000 1.000 22.33079 154 GLU A N 1
ATOM 1292 C CA . GLU A 1 155 ? -44.92900 2.29800 4.35400 1.000 22.82998 154 GLU A CA 1
ATOM 1293 C C . GLU A 1 155 ? -44.37000 1.83100 5.69300 1.000 24.64607 154 GLU A C 1
ATOM 1294 O O . GLU A 1 155 ? -43.15700 1.60500 5.81800 1.000 24.05811 154 GLU A O 1
ATOM 1300 N N . GLN A 1 156 ? -45.24100 1.62300 6.69500 1.000 24.29791 155 GLN A N 1
ATOM 1301 C CA . GLN A 1 156 ? -44.74300 1.21100 7.99900 1.000 26.41957 155 GLN A CA 1
ATOM 1302 C C . GLN A 1 156 ? -44.16700 -0.20500 7.98300 1.000 29.58173 155 GLN A C 1
ATOM 1303 O O . GLN A 1 156 ? -43.38300 -0.55300 8.87300 1.000 39.58402 155 GLN A O 1
ATOM 1309 N N . GLU A 1 157 ? -44.51100 -1.01300 6.99000 1.000 23.73631 156 GLU A N 1
ATOM 1310 C CA . GLU A 1 157 ? -43.94600 -2.35800 6.89300 1.000 27.43886 156 GLU A CA 1
ATOM 1311 C C . GLU A 1 157 ? -42.56000 -2.39300 6.25000 1.000 26.95477 156 GLU A C 1
ATOM 1312 O O . GLU A 1 157 ? -41.82600 -3.38900 6.44300 1.000 31.12787 156 GLU A O 1
ATOM 1318 N N . ILE A 1 158 ? -42.19600 -1.35600 5.49500 1.000 27.34289 157 ILE A N 1
ATOM 1319 C CA . ILE A 1 158 ? -40.98300 -1.36400 4.69400 1.000 25.18419 157 ILE A CA 1
ATOM 1320 C C . ILE A 1 158 ? -39.93300 -0.41700 5.23300 1.000 27.07515 157 ILE A C 1
ATOM 1321 O O . ILE A 1 158 ? -38.94500 -0.14200 4.54400 1.000 28.57800 157 ILE A O 1
ATOM 1326 N N . GLY A 1 159 ? -40.08900 0.07000 6.46100 1.000 26.06393 158 GLY A N 1
ATOM 1327 C CA . GLY A 1 159 ? -39.02700 0.89600 6.99800 1.000 26.54829 158 GLY A CA 1
ATOM 1328 C C . GLY A 1 159 ? -39.38100 2.24900 7.53600 1.000 28.15657 158 GLY A C 1
ATOM 1329 O O . GLY A 1 159 ? -38.61700 2.80900 8.33700 1.000 30.71856 158 GLY A O 1
ATOM 1330 N N . PHE A 1 160 ? -40.47800 2.82800 7.06100 1.000 22.87974 159 PHE A N 1
ATOM 1331 C CA . PHE A 1 160 ? -40.88400 4.11400 7.58100 1.000 26.84617 159 PHE A CA 1
ATOM 1332 C C . PHE A 1 160 ? -41.44900 3.90900 8.97900 1.000 31.85496 159 PHE A C 1
ATOM 1333 O O . PHE A 1 160 ? -41.93200 2.81900 9.33100 1.000 34.19279 159 PHE A O 1
ATOM 1341 N N . ALA A 1 161 ? -41.26200 4.90800 9.81300 1.000 27.20040 160 ALA A N 1
ATOM 1342 C CA . ALA A 1 161 ? -41.87600 4.92700 11.12500 1.000 28.99067 160 ALA A CA 1
ATOM 1343 C C . ALA A 1 161 ? -43.16700 5.71800 10.99800 1.000 30.24421 160 ALA A C 1
ATOM 1344 O O . ALA A 1 161 ? -43.15900 6.82400 10.45800 1.000 29.82834 160 ALA A O 1
ATOM 1346 N N . ALA A 1 162 ? -44.27600 5.12400 11.44300 1.000 35.73186 161 ALA A N 1
ATOM 1347 C CA . ALA A 1 162 ? -45.57300 5.78900 11.36400 1.000 31.89500 161 ALA A CA 1
ATOM 1348 C C . ALA A 1 162 ? -45.50100 7.21900 11.87700 1.000 31.67140 161 ALA A C 1
ATOM 1349 O O . ALA A 1 162 ? -46.02100 8.13300 11.22500 1.000 34.04924 161 ALA A O 1
ATOM 1351 N N . ASP A 1 163 ? -44.84200 7.42900 13.02900 1.000 32.98688 162 ASP A N 1
ATOM 1352 C CA . ASP A 1 163 ? -44.73800 8.74300 13.66800 1.000 32.72451 162 ASP A CA 1
ATOM 1353 C C . ASP A 1 163 ? -43.95600 9.76800 12.85100 1.000 33.40348 162 ASP A C 1
ATOM 1354 O O . ASP A 1 163 ? -43.89600 10.93800 13.25000 1.000 38.95130 162 ASP A O 1
ATOM 1359 N N . SER A 1 164 ? -43.35800 9.37700 11.73300 1.000 33.39497 163 SER A N 1
ATOM 1360 C CA . SER A 1 164 ? -42.57500 10.29400 10.90800 1.000 28.81340 163 SER A CA 1
ATOM 1361 C C . SER A 1 164 ? -43.22100 10.60200 9.57000 1.000 25.79741 163 SER A C 1
ATOM 1362 O O . SER A 1 164 ? -42.67900 11.41800 8.82300 1.000 25.31558 163 SER A O 1
ATOM 1365 N N . ARG A 1 165 ? -44.36500 10.00400 9.25400 1.000 22.64855 164 ARG A N 1
ATOM 1366 C CA . ARG A 1 165 ? -44.99900 10.12800 7.94800 1.000 22.13708 164 ARG A CA 1
ATOM 1367 C C . ARG A 1 165 ? -46.39300 10.73600 8.07500 1.000 25.96343 164 ARG A C 1
ATOM 1368 O O . ARG A 1 165 ? -47.06100 10.58700 9.10900 1.000 29.63149 164 ARG A O 1
ATOM 1376 N N . CYS A 1 166 ? -46.86000 11.35400 6.98400 1.000 23.50090 165 CYS A N 1
ATOM 1377 C CA . CYS A 1 166 ? -48.23400 11.84200 6.93100 1.000 26.52343 165 CYS A CA 1
ATOM 1378 C C . CYS A 1 166 ? -48.74400 11.83000 5.49000 1.000 27.28060 165 CYS A C 1
ATOM 1379 O O . CYS A 1 166 ? -47.97000 11.90300 4.53300 1.000 23.82081 165 CYS A O 1
ATOM 1382 N N . ALA A 1 167 ? -50.06000 11.73800 5.35100 1.000 25.28325 166 ALA A N 1
ATOM 1383 C CA . ALA A 1 167 ? -50.73200 12.00900 4.09100 1.000 24.28397 166 ALA A CA 1
ATOM 1384 C C . ALA A 1 167 ? -51.12500 13.47700 4.04600 1.000 20.45856 166 ALA A C 1
ATOM 1385 O O . ALA A 1 167 ? -51.37100 14.11200 5.08400 1.000 24.26753 166 ALA A O 1
ATOM 1395 N N . ARG A 1 169 ? -53.32700 16.63100 1.49800 1.000 23.69443 168 ARG A N 1
ATOM 1396 C CA . ARG A 1 169 ? -54.23400 16.90000 0.39400 1.000 25.65282 168 ARG A CA 1
ATOM 1397 C C . ARG A 1 169 ? -54.28100 18.39700 0.11100 1.000 27.60867 168 ARG A C 1
ATOM 1398 O O . ARG A 1 169 ? -54.34400 19.20800 1.03500 1.000 26.04167 168 ARG A O 1
ATOM 1406 N N A LEU A 1 170 ? -54.23400 18.74800 -1.17100 0.600 25.84879 169 LEU A N 1
ATOM 1407 N N B LEU A 1 170 ? -54.26100 18.73800 -1.17200 0.400 25.77252 169 LEU A N 1
ATOM 1408 C CA A LEU A 1 170 ? -54.48900 20.10400 -1.65800 0.600 25.06457 169 LEU A CA 1
ATOM 1409 C CA B LEU A 1 170 ? -54.49400 20.09200 -1.66300 0.400 25.17486 169 LEU A CA 1
ATOM 1410 C C A LEU A 1 170 ? -55.81500 20.07600 -2.39800 0.600 27.27227 169 LEU A C 1
ATOM 1411 C C B LEU A 1 170 ? -55.82500 20.06800 -2.39700 0.400 27.35017 169 LEU A C 1
ATOM 1412 O O A LEU A 1 170 ? -55.90500 19.48100 -3.47500 0.600 27.90371 169 LEU A O 1
ATOM 1413 O O B LEU A 1 170 ? -55.92600 19.46800 -3.47000 0.400 28.13610 169 LEU A O 1
ATOM 1422 N N . VAL A 1 171 ? -56.83300 20.74700 -1.84200 1.000 28.24618 170 VAL A N 1
ATOM 1423 C CA . VAL A 1 171 ? -58.16200 20.79700 -2.44100 1.000 30.20214 170 VAL A CA 1
ATOM 1424 C C . VAL A 1 171 ? -58.21000 21.96300 -3.41000 1.000 31.34119 170 VAL A C 1
ATOM 1425 O O . VAL A 1 171 ? -57.83400 23.09500 -3.06000 1.000 31.88122 170 VAL A O 1
ATOM 1429 N N . LEU A 1 172 ? -58.67200 21.70600 -4.62600 1.000 32.29388 171 LEU A N 1
ATOM 1430 C CA . LEU A 1 172 ? -58.80700 22.76800 -5.61900 1.000 33.85600 171 LEU A CA 1
ATOM 1431 C C . LEU A 1 172 ? -60.18500 23.39400 -5.44800 1.000 41.10776 171 LEU A C 1
ATOM 1432 O O . LEU A 1 172 ? -61.20200 22.76600 -5.75600 1.000 41.69590 171 LEU A O 1
ATOM 1437 N N . GLY A 1 173 ? -60.21300 24.61900 -4.93700 1.000 45.17862 172 GLY A N 1
ATOM 1438 C CA . GLY A 1 173 ? -61.45900 25.30600 -4.63200 1.000 48.16444 172 GLY A CA 1
ATOM 1439 C C . GLY A 1 173 ? -62.24900 25.74300 -5.84200 1.000 57.10424 172 GLY A C 1
ATOM 1440 O O . GLY A 1 173 ? -63.42500 26.09800 -5.71200 1.000 60.67904 172 GLY A O 1
ATOM 1446 N N . ASP B 1 3 ? -29.05100 32.24400 -6.22300 1.000 69.48016 2 ASP B N 1
ATOM 1447 C CA . ASP B 1 3 ? -28.96600 30.83800 -6.59300 1.000 62.53216 2 ASP B CA 1
ATOM 1448 C C . ASP B 1 3 ? -27.52000 30.42400 -6.84400 1.000 57.29145 2 ASP B C 1
ATOM 1449 O O . ASP B 1 3 ? -26.73900 31.15200 -7.46500 1.000 53.89337 2 ASP B O 1
ATOM 1454 N N . TYR B 1 4 ? -27.18100 29.24200 -6.35800 1.000 45.17566 3 TYR B N 1
ATOM 1455 C CA . TYR B 1 4 ? -25.82600 28.73100 -6.37000 1.000 34.87333 3 TYR B CA 1
ATOM 1456 C C . TYR B 1 4 ? -25.82800 27.34600 -6.99400 1.000 34.43412 3 TYR B C 1
ATOM 1457 O O . TYR B 1 4 ? -26.85700 26.67700 -7.03700 1.000 37.71668 3 TYR B O 1
ATOM 1466 N N . ARG B 1 5 ? -24.65900 26.89500 -7.45100 1.000 32.95260 4 ARG B N 1
ATOM 1467 C CA . ARG B 1 5 ? -24.50100 25.51300 -7.89000 1.000 34.64697 4 ARG B CA 1
ATOM 1468 C C . ARG B 1 5 ? -23.27600 24.92600 -7.21000 1.000 28.17227 4 ARG B C 1
ATOM 1469 O O . ARG B 1 5 ? -22.29500 25.62800 -6.98400 1.000 28.69334 4 ARG B O 1
ATOM 1477 N N . ILE B 1 6 ? -23.32800 23.64300 -6.86700 1.000 30.30822 5 ILE B N 1
ATOM 1478 C CA . ILE B 1 6 ? -22.15900 22.92200 -6.38300 1.000 27.00853 5 ILE B CA 1
ATOM 1479 C C . ILE B 1 6 ? -21.69000 22.00100 -7.51100 1.000 27.32877 5 ILE B C 1
ATOM 1480 O O . ILE B 1 6 ? -22.51400 21.35900 -8.17600 1.000 30.13305 5 ILE B O 1
ATOM 1485 N N . ARG B 1 7 ? -20.37400 21.97900 -7.75200 1.000 27.34668 6 ARG B N 1
ATOM 1486 C CA . ARG B 1 7 ? -19.79400 21.19500 -8.82600 1.000 28.60939 6 ARG B CA 1
ATOM 1487 C C . ARG B 1 7 ? -18.40700 20.72100 -8.42500 1.000 27.77163 6 ARG B C 1
ATOM 1488 O O . ARG B 1 7 ? -17.79600 21.22600 -7.47300 1.000 26.05638 6 ARG B O 1
ATOM 1496 N N A THR B 1 8 ? -17.92400 19.71300 -9.15400 0.780 30.70104 7 THR B N 1
ATOM 1497 N N B THR B 1 8 ? -17.91800 19.73600 -9.17600 0.220 30.07770 7 THR B N 1
ATOM 1498 C CA A THR B 1 8 ? -16.54600 19.28100 -8.98200 0.780 28.02306 7 THR B CA 1
ATOM 1499 C CA B THR B 1 8 ? -16.54500 19.27700 -9.03700 0.220 28.95988 7 THR B CA 1
ATOM 1500 C C A THR B 1 8 ? -15.60400 20.41400 -9.36600 0.780 26.39144 7 THR B C 1
ATOM 1501 C C B THR B 1 8 ? -15.57800 20.39700 -9.40300 0.220 28.43904 7 THR B C 1
ATOM 1502 O O A THR B 1 8 ? -15.81100 21.10400 -10.36800 0.780 32.97434 7 THR B O 1
ATOM 1503 O O B THR B 1 8 ? -15.75100 21.07000 -10.42300 0.220 30.99549 7 THR B O 1
ATOM 1510 N N . SER B 1 9 ? -14.55500 20.59400 -8.57500 1.000 28.26926 8 SER B N 1
ATOM 1511 C CA . SER B 1 9 ? -13.56500 21.62200 -8.87900 1.000 24.63654 8 SER B CA 1
ATOM 1512 C C . SER B 1 9 ? -12.71100 21.18800 -10.07000 1.000 29.05417 8 SER B C 1
ATOM 1513 O O . SER B 1 9 ? -12.53700 19.99700 -10.34000 1.000 32.86263 8 SER B O 1
ATOM 1516 N N . ARG B 1 10 ? -12.17600 22.17500 -10.78600 1.000 32.28663 9 ARG B N 1
ATOM 1517 C CA . ARG B 1 10 ? -11.30600 21.96000 -11.93300 1.000 33.74929 9 ARG B CA 1
ATOM 1518 C C . ARG B 1 10 ? -9.97100 22.65700 -11.70500 1.000 31.03729 9 ARG B C 1
ATOM 1519 O O . ARG B 1 10 ? -9.85500 23.56500 -10.88000 1.000 30.40393 9 ARG B O 1
ATOM 1527 N N . ASP B 1 11 ? -8.96700 22.24400 -12.48200 1.000 37.49982 10 ASP B N 1
ATOM 1528 C CA . ASP B 1 11 ? -7.62200 22.77100 -12.28300 1.000 38.35191 10 ASP B CA 1
ATOM 1529 C C . ASP B 1 11 ? -7.60900 24.29000 -12.36200 1.000 40.79401 10 ASP B C 1
ATOM 1530 O O . ASP B 1 11 ? -6.94800 24.95600 -11.55500 1.000 42.00942 10 ASP B O 1
ATOM 1535 N N . GLU B 1 12 ? -8.37000 24.85900 -13.29700 1.000 40.99274 11 GLU B N 1
ATOM 1536 C CA . GLU B 1 12 ? -8.39700 26.30700 -13.45200 1.000 39.52975 11 GLU B CA 1
ATOM 1537 C C . GLU B 1 12 ? -8.99900 27.01900 -12.25000 1.000 36.43329 11 GLU B C 1
ATOM 1538 O O . GLU B 1 12 ? -8.81100 28.23200 -12.12200 1.000 39.76667 11 GLU B O 1
ATOM 1544 N N . ASP B 1 13 ? -9.70500 26.30500 -11.36500 1.000 29.97867 12 ASP B N 1
ATOM 1545 C CA . ASP B 1 13 ? -10.26700 26.95000 -10.18800 1.000 28.58758 12 ASP B CA 1
ATOM 1546 C C . ASP B 1 13 ? -9.25700 27.09900 -9.05100 1.000 30.36628 12 ASP B C 1
ATOM 1547 O O . ASP B 1 13 ? -9.45900 27.93900 -8.16500 1.000 31.44500 12 ASP B O 1
ATOM 1552 N N . ALA B 1 14 ? -8.15800 26.34600 -9.08100 1.000 28.92738 13 ALA B N 1
ATOM 1553 C CA . ALA B 1 14 ? -7.30700 26.22200 -7.89900 1.000 27.93217 13 ALA B CA 1
ATOM 1554 C C . ALA B 1 14 ? -6.74300 27.56400 -7.44400 1.000 29.85194 13 ALA B C 1
ATOM 1555 O O . ALA B 1 14 ? -6.70100 27.84600 -6.24400 1.000 27.96412 13 ALA B O 1
ATOM 1557 N N . ALA B 1 15 ? -6.28700 28.39900 -8.38500 1.000 33.96113 14 ALA B N 1
ATOM 1558 C CA . ALA B 1 15 ? -5.65600 29.66100 -8.00800 1.000 32.31201 14 ALA B CA 1
ATOM 1559 C C . ALA B 1 15 ? -6.56700 30.56000 -7.18600 1.000 30.05634 14 ALA B C 1
ATOM 1560 O O . ALA B 1 15 ? -6.06600 31.40800 -6.43900 1.000 32.80226 14 ALA B O 1
ATOM 1562 N N . LEU B 1 16 ? -7.88300 30.41000 -7.31200 1.000 29.91063 15 LEU B N 1
ATOM 1563 C CA . LEU B 1 16 ? -8.84900 31.25200 -6.60200 1.000 29.79756 15 LEU B CA 1
ATOM 1564 C C . LEU B 1 16 ? -9.15200 30.78900 -5.18300 1.000 28.57898 15 LEU B C 1
ATOM 1565 O O . LEU B 1 16 ? -9.80300 31.53400 -4.42700 1.000 26.68201 15 LEU B O 1
ATOM 1570 N N . LEU B 1 17 ? -8.73600 29.58600 -4.80100 1.000 24.60723 16 LEU B N 1
ATOM 1571 C CA . LEU B 1 17 ? -9.26600 29.04600 -3.55900 1.000 25.13391 16 LEU B CA 1
ATOM 1572 C C . LEU B 1 17 ? -8.59300 29.58400 -2.29000 1.000 24.35653 16 LEU B C 1
ATOM 1573 O O . LEU B 1 17 ? -9.28400 29.70800 -1.25900 1.000 21.12591 16 LEU B O 1
ATOM 1578 N N . PRO B 1 18 ? -7.27600 29.88400 -2.29000 1.000 24.01197 17 PRO B N 1
ATOM 1579 C CA . PRO B 1 18 ? -6.69300 30.44800 -1.06000 1.000 24.59486 17 PRO B CA 1
ATOM 1580 C C . PRO B 1 18 ? -7.38900 31.71300 -0.59200 1.000 25.77307 17 PRO B C 1
ATOM 1581 O O . PRO B 1 18 ? -7.57600 31.87400 0.61500 1.000 24.32122 17 PRO B O 1
ATOM 1585 N N . ALA B 1 19 ? -7.80000 32.60800 -1.50400 1.000 24.04495 18 ALA B N 1
ATOM 1586 C CA . ALA B 1 19 ? -8.53600 33.79800 -1.08000 1.000 26.31532 18 ALA B CA 1
ATOM 1587 C C . ALA B 1 19 ? -9.87900 33.44600 -0.43300 1.000 23.86944 18 ALA B C 1
ATOM 1588 O O . ALA B 1 19 ? -10.34100 34.15600 0.47100 1.000 25.43894 18 ALA B O 1
ATOM 1590 N N . ILE B 1 20 ? -10.52800 32.36300 -0.87400 1.000 22.69338 19 ILE B N 1
ATOM 1591 C CA . ILE B 1 20 ? -11.77600 31.95000 -0.24500 1.000 22.93473 19 ILE B CA 1
ATOM 1592 C C . ILE B 1 20 ? -11.51700 31.41000 1.16100 1.000 23.16123 19 ILE B C 1
ATOM 1593 O O . ILE B 1 20 ? -12.27900 31.69000 2.09700 1.000 23.01941 19 ILE B O 1
ATOM 1598 N N . GLU B 1 21 ? -10.44600 30.63400 1.34200 1.000 21.34422 20 GLU B N 1
ATOM 1599 C CA . GLU B 1 21 ? -10.13700 30.13500 2.68100 1.000 21.95637 20 GLU B CA 1
ATOM 1600 C C . GLU B 1 21 ? -9.79100 31.28800 3.62400 1.000 23.55316 20 GLU B C 1
ATOM 1601 O O . GLU B 1 21 ? -10.21700 31.29500 4.79300 1.000 23.11606 20 GLU B O 1
ATOM 1607 N N . ARG B 1 22 ? -9.05800 32.28300 3.12800 1.000 24.15459 21 ARG B N 1
ATOM 1608 C CA . ARG B 1 22 ? -8.78800 33.46500 3.95100 1.000 21.00928 21 ARG B CA 1
ATOM 1609 C C . ARG B 1 22 ? -10.07600 34.19500 4.30800 1.000 24.36399 21 ARG B C 1
ATOM 1610 O O . ARG B 1 22 ? -10.24400 34.64900 5.45000 1.000 27.77413 21 ARG B O 1
ATOM 1618 N N . SER B 1 23 ? -10.98800 34.35900 3.34600 1.000 21.34847 22 SER B N 1
ATOM 1619 C CA . SER B 1 23 ? -12.23900 35.05700 3.64900 1.000 24.02892 22 SER B CA 1
ATOM 1620 C C . SER B 1 23 ? -13.02000 34.30900 4.71400 1.000 22.80227 22 SER B C 1
ATOM 1621 O O . SER B 1 23 ? -13.53300 34.92000 5.66300 1.000 25.49104 22 SER B O 1
ATOM 1624 N N . ALA B 1 24 ? -13.11200 32.97800 4.57100 1.000 20.50503 23 ALA B N 1
ATOM 1625 C CA . ALA B 1 24 ? -13.83200 32.16900 5.55200 1.000 22.01099 23 ALA B CA 1
ATOM 1626 C C . ALA B 1 24 ? -13.24800 32.35800 6.94600 1.000 20.48431 23 ALA B C 1
ATOM 1627 O O . ALA B 1 24 ? -13.99500 32.52000 7.92200 1.000 22.66171 23 ALA B O 1
ATOM 1629 N N . GLY B 1 25 ? -11.92000 32.40700 7.04500 1.000 23.43531 24 GLY B N 1
ATOM 1630 C CA . GLY B 1 25 ? -11.25200 32.55900 8.33300 1.000 24.41175 24 GLY B CA 1
ATOM 1631 C C . GLY B 1 25 ? -11.59600 33.84800 9.05800 1.000 22.87611 24 GLY B C 1
ATOM 1632 O O . GLY B 1 25 ? -11.38500 33.94200 10.26700 1.000 24.16313 24 GLY B O 1
ATOM 1633 N N . GLU B 1 26 ? -12.12400 34.85200 8.34500 1.000 21.93993 25 GLU B N 1
ATOM 1634 C CA . GLU B 1 26 ? -12.50900 36.09100 9.00200 1.000 23.74900 25 GLU B CA 1
ATOM 1635 C C . GLU B 1 26 ? -13.59200 35.85900 10.04300 1.000 25.76373 25 GLU B C 1
ATOM 1636 O O . GLU B 1 26 ? -13.72100 36.67700 10.95900 1.000 27.03120 25 GLU B O 1
ATOM 1642 N N . SER B 1 27 ? -14.32100 34.72700 9.95700 1.000 24.42166 26 SER B N 1
ATOM 1643 C CA . SER B 1 27 ? -15.37300 34.41100 10.92500 1.000 22.76743 26 SER B CA 1
ATOM 1644 C C . SER B 1 27 ? -14.84000 34.22200 12.32900 1.000 22.90308 26 SER B C 1
ATOM 1645 O O . SER B 1 27 ? -15.63300 34.22900 13.27200 1.000 27.10090 26 SER B O 1
ATOM 1648 N N . PHE B 1 28 ? -13.52100 34.09100 12.50000 1.000 22.72187 27 PHE B N 1
ATOM 1649 C CA . PHE B 1 28 ? -12.95600 33.87700 13.82000 1.000 24.12044 27 PHE B CA 1
ATOM 1650 C C . PHE B 1 28 ? -12.44400 35.13500 14.49900 1.000 25.87980 27 PHE B C 1
ATOM 1651 O O . PHE B 1 28 ? -12.10200 35.06100 15.68000 1.000 27.88221 27 PHE B O 1
ATOM 1659 N N . ARG B 1 29 ? -12.43600 36.29600 13.82900 1.000 25.62770 28 ARG B N 1
ATOM 1660 C CA . ARG B 1 29 ? -11.76600 37.45300 14.43800 1.000 24.48650 28 ARG B CA 1
ATOM 1661 C C . ARG B 1 29 ? -12.46300 37.92000 15.72500 1.000 27.31113 28 ARG B C 1
ATOM 1662 O O . ARG B 1 29 ? -11.80300 38.47500 16.60400 1.000 26.62635 28 ARG B O 1
ATOM 1670 N N . LEU B 1 30 ? -13.77500 37.71400 15.86600 1.000 22.67895 29 LEU B N 1
ATOM 1671 C CA . LEU B 1 30 ? -14.48200 38.16100 17.06600 1.000 21.58562 29 LEU B CA 1
ATOM 1672 C C . LEU B 1 30 ? -14.75600 37.02800 18.04600 1.000 25.33400 29 LEU B C 1
ATOM 1673 O O . LEU B 1 30 ? -15.64300 37.13600 18.90100 1.000 25.04953 29 LEU B O 1
ATOM 1678 N N A LEU B 1 31 ? -14.00900 35.92700 17.93000 0.570 22.77982 30 LEU B N 1
ATOM 1679 N N B LEU B 1 31 ? -14.01800 35.92400 17.92400 0.430 22.95910 30 LEU B N 1
ATOM 1680 C CA A LEU B 1 31 ? -13.98200 34.89000 18.95000 0.570 23.29852 30 LEU B CA 1
ATOM 1681 C CA B LEU B 1 31 ? -13.98800 34.89300 18.94900 0.430 23.17266 30 LEU B CA 1
ATOM 1682 C C A LEU B 1 31 ? -12.67800 35.04100 19.71200 0.570 23.48932 30 LEU B C 1
ATOM 1683 C C B LEU B 1 31 ? -12.68000 35.04600 19.70800 0.430 23.79174 30 LEU B C 1
ATOM 1684 O O A LEU B 1 31 ? -11.63500 34.58800 19.22500 0.570 25.93599 30 LEU B O 1
ATOM 1685 O O B LEU B 1 31 ? -11.63600 34.60000 19.21400 0.430 25.85201 30 LEU B O 1
ATOM 1694 N N . PRO B 1 32 ? -12.67000 35.67600 20.88700 1.000 25.83105 31 PRO B N 1
ATOM 1695 C CA . PRO B 1 32 ? -11.38000 35.99000 21.54300 1.000 26.77828 31 PRO B CA 1
ATOM 1696 C C . PRO B 1 32 ? -10.44400 34.80000 21.74600 1.000 24.87755 31 PRO B C 1
ATOM 1697 O O . PRO B 1 32 ? -9.23000 34.95600 21.57900 1.000 32.11921 31 PRO B O 1
ATOM 1701 N N . GLU B 1 33 ? -10.95400 33.61400 22.08300 1.000 28.15795 32 GLU B N 1
ATOM 1702 C CA . GLU B 1 33 ? -10.02900 32.50400 22.29900 1.000 30.15318 32 GLU B CA 1
ATOM 1703 C C . GLU B 1 33 ? -9.38200 32.02900 21.00100 1.000 30.88615 32 GLU B C 1
ATOM 1704 O O . GLU B 1 33 ? -8.29300 31.44500 21.03400 1.000 30.79973 32 GLU B O 1
ATOM 1710 N N . LEU B 1 34 ? -10.00700 32.30700 19.85700 1.000 25.88184 33 LEU B N 1
ATOM 1711 C CA . LEU B 1 34 ? -9.60200 31.72800 18.58200 1.000 22.60079 33 LEU B CA 1
ATOM 1712 C C . LEU B 1 34 ? -9.30600 32.78600 17.53600 1.000 22.67097 33 LEU B C 1
ATOM 1713 O O . LEU B 1 34 ? -9.20600 32.45000 16.35100 1.000 26.13537 33 LEU B O 1
ATOM 1718 N N . ALA B 1 35 ? -9.15100 34.05800 17.94500 1.000 23.84378 34 ALA B N 1
ATOM 1719 C CA . ALA B 1 35 ? -8.97200 35.12600 16.95500 1.000 24.43714 34 ALA B CA 1
ATOM 1720 C C . ALA B 1 35 ? -7.75600 34.87900 16.06600 1.000 27.53338 34 ALA B C 1
ATOM 1721 O O . ALA B 1 35 ? -7.75200 35.28600 14.89500 1.000 31.21944 34 ALA B O 1
ATOM 1723 N N . TRP B 1 36 ? -6.71600 34.23400 16.60900 1.000 24.91397 35 TRP B N 1
ATOM 1724 C CA . TRP B 1 36 ? -5.48200 33.98200 15.86900 1.000 26.16505 35 TRP B CA 1
ATOM 1725 C C . TRP B 1 36 ? -5.71700 33.12100 14.63200 1.000 25.18665 35 TRP B C 1
ATOM 1726 O O . TRP B 1 36 ? -4.91600 33.17500 13.69500 1.000 28.10457 35 TRP B O 1
ATOM 1737 N N . ILE B 1 37 ? -6.78100 32.31600 14.62200 1.000 25.06560 36 ILE B N 1
ATOM 1738 C CA . ILE B 1 37 ? -7.09400 31.45800 13.48000 1.000 27.22087 36 ILE B CA 1
ATOM 1739 C C . ILE B 1 37 ? -7.26300 32.26600 12.20200 1.000 24.20893 36 ILE B C 1
ATOM 1740 O O . ILE B 1 37 ? -6.93500 31.78600 11.11000 1.000 29.31524 36 ILE B O 1
ATOM 1745 N N . ALA B 1 38 ? -7.78600 33.49300 12.30100 1.000 24.20481 37 ALA B N 1
ATOM 1746 C CA . ALA B 1 38 ? -8.00200 34.27500 11.09800 1.000 26.67570 37 ALA B CA 1
ATOM 1747 C C . ALA B 1 38 ? -6.69600 34.63100 10.39100 1.000 33.16531 37 ALA B C 1
ATOM 1748 O O . ALA B 1 38 ? -6.72400 35.07600 9.23300 1.000 35.28322 37 ALA B O 1
ATOM 1750 N N . ASP B 1 39 ? -5.55300 34.47600 11.06000 1.000 33.80950 38 ASP B N 1
ATOM 1751 C CA . ASP B 1 39 ? -4.25700 34.79100 10.47200 1.000 33.41661 38 ASP B CA 1
ATOM 1752 C C . ASP B 1 39 ? -3.38000 33.55300 10.34400 1.000 32.82195 38 ASP B C 1
ATOM 1753 O O . ASP B 1 39 ? -2.18800 33.66200 10.03200 1.000 35.91571 38 ASP B O 1
ATOM 1758 N N . ALA B 1 40 ? -3.95200 32.38000 10.56100 1.000 35.74022 39 ALA B N 1
ATOM 1759 C CA . ALA B 1 40 ? -3.20700 31.16600 10.31600 1.000 34.14161 39 ALA B CA 1
ATOM 1760 C C . ALA B 1 40 ? -3.09800 30.92800 8.81100 1.000 34.68685 39 ALA B C 1
ATOM 1761 O O . ALA B 1 40 ? -3.85200 31.48300 8.00300 1.000 40.46203 39 ALA B O 1
ATOM 1763 N N . GLY B 1 41 ? -2.13200 30.10400 8.43000 1.000 40.15309 40 GLY B N 1
ATOM 1764 C CA . GLY B 1 41 ? -1.93500 29.82700 7.02100 1.000 35.30125 40 GLY B CA 1
ATOM 1765 C C . GLY B 1 41 ? -3.13400 29.13600 6.40500 1.000 33.51051 40 GLY B C 1
ATOM 1766 O O . GLY B 1 41 ? -3.94300 28.50400 7.07800 1.000 36.04747 40 GLY B O 1
ATOM 1767 N N . VAL B 1 42 ? -3.24600 29.26900 5.09200 1.000 30.68858 41 VAL B N 1
ATOM 1768 C CA . VAL B 1 42 ? -4.22100 28.51100 4.32400 1.000 29.65872 41 VAL B CA 1
ATOM 1769 C C . VAL B 1 42 ? -3.45000 27.62700 3.36000 1.000 28.68923 41 VAL B C 1
ATOM 1770 O O . VAL B 1 42 ? -2.26400 27.84700 3.10500 1.000 32.26169 41 VAL B O 1
ATOM 1774 N N . ALA B 1 43 ? -4.13700 26.62500 2.81700 1.000 27.26484 42 ALA B N 1
ATOM 1775 C CA . ALA B 1 43 ? -3.48600 25.71100 1.88700 1.000 31.07338 42 ALA B CA 1
ATOM 1776 C C . ALA B 1 43 ? -3.07500 26.44200 0.61100 1.000 34.97816 42 ALA B C 1
ATOM 1777 O O . ALA B 1 43 ? -3.79500 27.31500 0.11900 1.000 34.85071 42 ALA B O 1
ATOM 1779 N N . GLY B 1 44 ? -1.89500 26.07300 0.06100 1.000 30.00783 43 GLY B N 1
ATOM 1780 C CA . GLY B 1 44 ? -1.45300 26.63900 -1.20100 1.000 30.21160 43 GLY B CA 1
ATOM 1781 C C . GLY B 1 44 ? -2.15200 26.04400 -2.41600 1.000 29.60976 43 GLY B C 1
ATOM 1782 O O . GLY B 1 44 ? -2.88600 25.05900 -2.33300 1.000 29.40347 43 GLY B O 1
ATOM 1783 N N . VAL B 1 45 ? -1.89900 26.65700 -3.58000 1.000 31.60155 44 VAL B N 1
ATOM 1784 C CA . VAL B 1 45 ? -2.58900 26.24200 -4.80600 1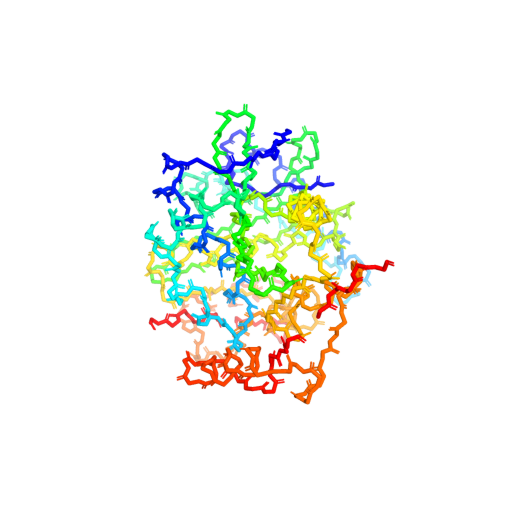.000 32.26345 44 VAL B CA 1
ATOM 1785 C C . VAL B 1 45 ? -2.23700 24.80200 -5.17900 1.000 29.09750 44 VAL B C 1
ATOM 1786 O O . VAL B 1 45 ? -3.09600 24.04400 -5.64700 1.000 29.62334 44 VAL B O 1
ATOM 1790 N N . ASP B 1 46 ? -0.98500 24.39000 -4.95200 1.000 31.57141 45 ASP B N 1
ATOM 1791 C CA . ASP B 1 46 ? -0.58100 23.04500 -5.36000 1.000 37.85263 45 ASP B CA 1
ATOM 1792 C C . ASP B 1 46 ? -1.26500 21.96400 -4.53000 1.000 35.78850 45 ASP B C 1
ATOM 1793 O O . ASP B 1 46 ? -1.49900 20.85800 -5.03200 1.000 36.42073 45 ASP B O 1
ATOM 1798 N N . PHE B 1 47 ? -1.59100 22.25800 -3.27200 1.000 30.70795 46 PHE B N 1
ATOM 1799 C CA . PHE B 1 47 ? -2.40800 21.34200 -2.48500 1.000 31.18398 46 PHE B CA 1
ATOM 1800 C C . PHE B 1 47 ? -3.75900 21.09300 -3.15700 1.000 31.23847 46 PHE B C 1
ATOM 1801 O O . PHE B 1 47 ? -4.16900 19.93900 -3.36800 1.000 28.99021 46 PHE B O 1
ATOM 1809 N N . HIS B 1 48 ? -4.45800 22.17100 -3.52500 1.000 29.51220 47 HIS B N 1
ATOM 1810 C CA . HIS B 1 48 ? -5.73800 22.01200 -4.20500 1.000 26.92816 47 HIS B CA 1
ATOM 1811 C C . HIS B 1 48 ? -5.57500 21.28800 -5.52700 1.000 27.22992 47 HIS B C 1
ATOM 1812 O O . HIS B 1 48 ? -6.39300 20.42100 -5.86300 1.000 28.18308 47 HIS B O 1
ATOM 1819 N N . ARG B 1 49 ? -4.52600 21.62700 -6.28500 1.000 27.19267 48 ARG B N 1
ATOM 1820 C CA A ARG B 1 49 ? -4.30600 20.97600 -7.57200 0.590 33.75489 48 ARG B CA 1
ATOM 1821 C CA B ARG B 1 49 ? -4.30500 20.97600 -7.57200 0.410 33.70371 48 ARG B CA 1
ATOM 1822 C C . ARG B 1 49 ? -4.17600 19.46900 -7.41000 1.000 36.04624 48 ARG B C 1
ATOM 1823 O O . ARG B 1 49 ? -4.68300 18.70800 -8.23600 1.000 33.19579 48 ARG B O 1
ATOM 1838 N N A ARG B 1 50 ? -3.50100 19.02100 -6.34600 0.520 33.50507 49 ARG B N 1
ATOM 1839 N N B ARG B 1 50 ? -3.50000 19.01900 -6.34800 0.480 33.62131 49 ARG B N 1
ATOM 1840 C CA A ARG B 1 50 ? -3.27300 17.59300 -6.15100 0.520 36.42574 49 ARG B CA 1
ATOM 1841 C CA B ARG B 1 50 ? -3.28200 17.58700 -6.16500 0.480 36.40683 49 ARG B CA 1
ATOM 1842 C C A ARG B 1 50 ? -4.57700 16.85300 -5.87200 0.520 33.58323 49 ARG B C 1
ATOM 1843 C C B ARG B 1 50 ? -4.59000 16.85700 -5.88600 0.480 33.58340 49 ARG B C 1
ATOM 1844 O O A ARG B 1 50 ? -4.80900 15.76900 -6.42100 0.520 35.24802 49 ARG B O 1
ATOM 1845 O O B ARG B 1 50 ? -4.83400 15.78000 -6.44300 0.480 35.41564 49 ARG B O 1
ATOM 1860 N N . LEU B 1 51 ? -5.43700 17.42500 -5.02200 1.000 31.50449 50 LEU B N 1
ATOM 1861 C CA . LEU B 1 51 ? -6.71300 16.79000 -4.69100 1.000 28.45840 50 LEU B CA 1
ATOM 1862 C C . LEU B 1 51 ? -7.69400 16.87100 -5.85400 1.000 25.96875 50 LEU B C 1
ATOM 1863 O O . LEU B 1 51 ? -8.45200 15.92900 -6.08200 1.000 30.27594 50 LEU B O 1
ATOM 1868 N N . ILE B 1 52 ? -7.66500 17.96500 -6.62200 1.000 25.78224 51 ILE B N 1
ATOM 1869 C CA . ILE B 1 52 ? -8.46600 18.03500 -7.84400 1.000 31.26612 51 ILE B CA 1
ATOM 1870 C C . ILE B 1 52 ? -8.08800 16.91200 -8.80300 1.000 35.68235 51 ILE B C 1
ATOM 1871 O O . ILE B 1 52 ? -8.95700 16.29400 -9.43600 1.000 35.99153 51 ILE B O 1
ATOM 1876 N N . GLU B 1 53 ? -6.78700 16.62700 -8.93200 1.000 33.15112 52 GLU B N 1
ATOM 1877 C CA . GLU B 1 53 ? -6.36000 15.54900 -9.81600 1.000 38.29633 52 GLU B CA 1
ATOM 1878 C C . GLU B 1 53 ? -6.91300 14.20200 -9.36200 1.000 38.51490 52 GLU B C 1
ATOM 1879 O O . GLU B 1 53 ? -7.20900 13.33700 -10.19600 1.000 41.19146 52 GLU B O 1
ATOM 1885 N N . ARG B 1 54 ? -7.07100 14.01200 -8.05200 1.000 40.82877 53 ARG B N 1
ATOM 1886 C CA . ARG B 1 54 ? -7.66900 12.79400 -7.52300 1.000 38.32389 53 ARG B CA 1
ATOM 1887 C C . ARG B 1 54 ? -9.18300 12.75900 -7.68100 1.000 37.81389 53 ARG B C 1
ATOM 1888 O O . ARG B 1 54 ? -9.77400 11.67200 -7.62200 1.000 40.58361 53 ARG B O 1
ATOM 1896 N N . GLY B 1 55 ? -9.81700 13.90600 -7.89200 1.000 33.70778 54 GLY B N 1
ATOM 1897 C CA . GLY B 1 55 ? -11.25200 13.97200 -8.07400 1.000 36.74056 54 GLY B CA 1
ATOM 1898 C C . GLY B 1 55 ? -12.05800 14.31800 -6.83600 1.000 37.04120 54 GLY B C 1
ATOM 1899 O O . GLY B 1 55 ? -13.27900 14.49800 -6.94400 1.000 35.48553 54 GLY B O 1
ATOM 1900 N N . SER B 1 56 ? -11.42300 14.44200 -5.67500 1.000 28.75361 55 SER B N 1
ATOM 1901 C CA . SER B 1 56 ? -12.14100 14.54700 -4.40300 1.000 27.37560 55 SER B CA 1
ATOM 1902 C C . SER B 1 56 ? -12.20400 15.98400 -3.90300 1.000 25.39283 55 SER B C 1
ATOM 1903 O O . SER B 1 56 ? -11.81900 16.27800 -2.76900 1.000 26.51511 55 SER B O 1
ATOM 1906 N N . HIS B 1 57 ? -12.70500 16.89300 -4.74500 1.000 23.17397 56 HIS B N 1
ATOM 1907 C CA . HIS B 1 57 ? -12.63700 18.32300 -4.46200 1.000 22.91556 56 HIS B CA 1
ATOM 1908 C C . HIS B 1 57 ? -13.82100 18.99300 -5.15300 1.000 21.57706 56 HIS B C 1
ATOM 1909 O O . HIS B 1 57 ? -14.02800 18.78700 -6.35200 1.000 26.94444 56 HIS B O 1
ATOM 1916 N N . TRP B 1 58 ? -14.59800 19.76800 -4.39700 1.000 22.82305 57 TRP B N 1
ATOM 1917 C CA . TRP B 1 58 ? -15.82400 20.37700 -4.91100 1.000 20.70789 57 TRP B CA 1
ATOM 1918 C C . TRP B 1 58 ? -15.86600 21.84600 -4.51900 1.000 21.09479 57 TRP B C 1
ATOM 1919 O O . TRP B 1 58 ? -15.27600 22.25600 -3.52200 1.000 23.04898 57 TRP B O 1
ATOM 1930 N N . LEU B 1 59 ? -16.63900 22.61300 -5.26500 1.000 21.66717 58 LEU B N 1
ATOM 1931 C CA . LEU B 1 59 ? -16.80000 24.01600 -4.90600 1.000 23.43797 58 LEU B CA 1
ATOM 1932 C C . LEU B 1 59 ? -18.23600 24.45200 -5.14300 1.000 25.20812 58 LEU B C 1
ATOM 1933 O O . LEU B 1 59 ? -19.01700 23.81400 -5.87000 1.000 24.30740 58 LEU B O 1
ATOM 1938 N N . ALA B 1 60 ? -18.57800 25.56900 -4.50500 1.000 23.28719 59 ALA B N 1
ATOM 1939 C CA . ALA B 1 60 ? -19.83000 26.26800 -4.74200 1.000 23.26341 59 ALA B CA 1
ATOM 1940 C C . ALA B 1 60 ? -19.55900 27.49100 -5.60200 1.000 26.25198 59 ALA B C 1
ATOM 1941 O O . ALA B 1 60 ? -18.61400 28.23900 -5.32800 1.000 28.43651 59 ALA B O 1
ATOM 1943 N N . GLU B 1 61 ? -20.38000 27.70000 -6.62100 1.000 28.96202 60 GLU B N 1
ATOM 1944 C CA . GLU B 1 61 ? -20.23200 28.86200 -7.48900 1.000 28.91339 60 GLU B CA 1
ATOM 1945 C C . GLU B 1 61 ? -21.50900 29.68800 -7.48300 1.000 32.10344 60 GLU B C 1
ATOM 1946 O O . GLU B 1 61 ? -22.60900 29.15800 -7.32900 1.000 36.09576 60 GLU B O 1
ATOM 1952 N N . ASP B 1 62 ? -21.35600 30.99900 -7.66600 1.000 34.06748 61 ASP B N 1
ATOM 1953 C CA . ASP B 1 62 ? -22.50400 31.89300 -7.72700 1.000 38.88800 61 ASP B CA 1
ATOM 1954 C C . ASP B 1 62 ? -23.12700 31.86100 -9.12800 1.000 41.18815 61 ASP B C 1
ATOM 1955 O O . ASP B 1 62 ? -22.72900 31.08800 -10.00600 1.000 40.75162 61 ASP B O 1
ATOM 1960 N N . ALA B 1 63 ? -24.11400 32.73500 -9.34700 1.000 44.12269 62 ALA B N 1
ATOM 1961 C CA . ALA B 1 63 ? -24.81300 32.80200 -10.62800 1.000 55.47486 62 ALA B CA 1
ATOM 1962 C C . ALA B 1 63 ? -23.87800 33.14700 -11.78000 1.000 57.83713 62 ALA B C 1
ATOM 1963 O O . ALA B 1 63 ? -24.12600 32.73600 -12.91900 1.000 61.49769 62 ALA B O 1
ATOM 1965 N N . ASP B 1 64 ? -22.81700 33.90600 -11.51400 1.000 60.71682 63 ASP B N 1
ATOM 1966 C CA . ASP B 1 64 ? -21.85400 34.29200 -12.53700 1.000 57.83812 63 ASP B CA 1
ATOM 1967 C C . ASP B 1 64 ? -20.78300 33.23900 -12.78700 1.000 51.97826 63 ASP B C 1
ATOM 1968 O O . ASP B 1 64 ? -19.88500 33.47700 -13.59700 1.000 52.60033 63 ASP B O 1
ATOM 1973 N N . GLY B 1 65 ? -20.84600 32.08800 -12.12500 1.000 41.88403 64 GLY B N 1
ATOM 1974 C CA . GLY B 1 65 ? -19.79000 31.11000 -12.25700 1.000 42.38702 64 GLY B CA 1
ATOM 1975 C C . GLY B 1 65 ? -18.58900 31.33800 -11.36900 1.000 46.01824 64 GLY B C 1
ATOM 1976 O O . GLY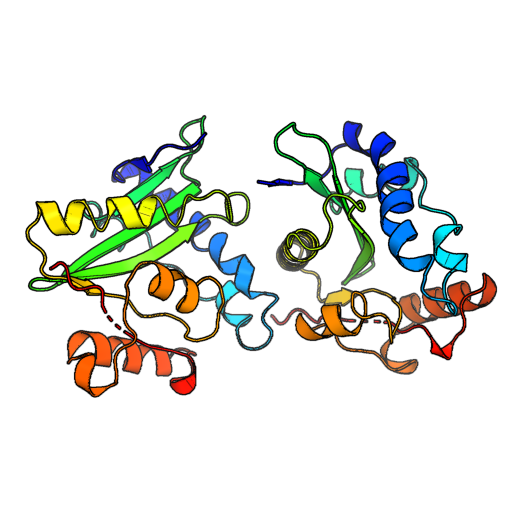 B 1 65 ? -17.59400 30.61400 -11.50200 1.000 43.48313 64 GLY B O 1
ATOM 1977 N N . GLN B 1 66 ? -18.64900 32.29300 -10.44600 1.000 44.38191 65 GLN B N 1
ATOM 1978 C CA . GLN B 1 66 ? -17.45600 32.53600 -9.63100 1.000 40.45491 65 GLN B CA 1
ATOM 1979 C C . GLN B 1 66 ? -17.47800 31.67000 -8.37500 1.000 37.84895 65 GLN B C 1
ATOM 1980 O O . GLN B 1 66 ? -18.49400 31.64200 -7.67200 1.000 36.69936 65 GLN B O 1
ATOM 1986 N N . PRO B 1 67 ? -16.38500 30.96700 -8.06600 1.000 29.36211 66 PRO B N 1
ATOM 1987 C CA . PRO B 1 67 ? -16.32400 30.19100 -6.81800 1.000 25.91538 66 PRO B CA 1
ATOM 1988 C C . PRO B 1 67 ? -16.47100 31.07300 -5.58600 1.000 27.34627 66 PRO B C 1
ATOM 1989 O O . PRO B 1 67 ? -15.90300 32.16900 -5.51600 1.000 27.16810 66 PRO B O 1
ATOM 1993 N N . VAL B 1 68 ? -17.28200 30.59400 -4.63500 1.000 26.05434 67 VAL B N 1
ATOM 1994 C CA . VAL B 1 68 ? -17.49500 31.26100 -3.35200 1.000 22.74529 67 VAL B CA 1
ATOM 1995 C C . VAL B 1 68 ? -17.22600 30.35400 -2.15400 1.000 25.35195 67 VAL B C 1
ATOM 1996 O O . VAL B 1 68 ? -17.34500 30.81000 -1.01600 1.000 25.69162 67 VAL B O 1
ATOM 2000 N N . GLY B 1 69 ? -16.89100 29.07600 -2.35600 1.000 21.70200 68 GLY B N 1
ATOM 2001 C CA . GLY B 1 69 ? -16.68300 28.16000 -1.24900 1.000 19.63786 68 GLY B CA 1
ATOM 2002 C C . GLY B 1 69 ? -16.19000 26.84600 -1.80100 1.000 19.22437 68 GLY B C 1
ATOM 2003 O O . GLY B 1 69 ? -16.27100 26.60800 -3.01100 1.000 21.30530 68 GLY B O 1
ATOM 2004 N N . PHE B 1 70 ? -15.60200 26.03000 -0.92100 1.000 21.29735 69 PHE B N 1
ATOM 2005 C CA . PHE B 1 70 ? -15.05900 24.76900 -1.42100 1.000 20.90477 69 PHE B CA 1
ATOM 2006 C C . PHE B 1 70 ? -14.92700 23.74300 -0.29900 1.000 21.74581 69 PHE B C 1
ATOM 2007 O O . PHE B 1 70 ? -14.91500 24.07800 0.89100 1.000 20.10303 69 PHE B O 1
ATOM 2015 N N . LEU B 1 71 ? -14.80600 22.48100 -0.71900 1.000 19.41716 70 LEU B N 1
ATOM 2016 C CA . LEU B 1 71 ? -14.54000 21.35400 0.17400 1.000 19.59495 70 LEU B CA 1
ATOM 2017 C C . LEU B 1 71 ? -13.43700 20.51100 -0.45500 1.000 20.28791 70 LEU B C 1
ATOM 2018 O O . LEU B 1 71 ? -13.61300 19.97100 -1.55000 1.000 19.90600 70 LEU B O 1
ATOM 2023 N N . ALA B 1 72 ? -12.29700 20.42200 0.22400 1.000 20.21952 71 ALA B N 1
ATOM 2024 C CA . ALA B 1 72 ? -11.14300 19.65300 -0.23000 1.000 20.06014 71 ALA B CA 1
ATOM 2025 C C . ALA B 1 72 ? -11.05800 18.38600 0.60200 1.000 20.61702 71 ALA B C 1
ATOM 2026 O O . ALA B 1 72 ? -10.99800 18.46600 1.83600 1.000 20.39187 71 ALA B O 1
ATOM 2028 N N . ALA B 1 73 ? -11.03200 17.22100 -0.07100 1.000 20.32194 72 ALA B N 1
ATOM 2029 C CA . ALA B 1 73 ? -11.00900 15.95500 0.65500 1.000 20.70783 72 ALA B CA 1
ATOM 2030 C C . ALA B 1 73 ? -9.94200 15.02300 0.10500 1.000 22.49893 72 ALA B C 1
ATOM 2031 O O . ALA B 1 73 ? -9.43200 15.20100 -1.00100 1.000 24.49419 72 ALA B O 1
ATOM 2033 N N . GLU B 1 74 ? -9.57500 14.02100 0.90000 1.000 21.47432 73 GLU B N 1
ATOM 2034 C CA . GLU B 1 74 ? -8.49000 13.13100 0.48300 1.000 22.26895 73 GLU B CA 1
ATOM 2035 C C . GLU B 1 74 ? -8.80200 11.71200 0.92500 1.000 22.72749 73 GLU B C 1
ATOM 2036 O O . GLU B 1 74 ? -9.08700 11.48200 2.09900 1.000 25.78971 73 GLU B O 1
ATOM 2042 N N . ARG B 1 75 ? -8.73500 10.75900 -0.00700 1.000 22.71691 74 ARG B N 1
ATOM 2043 C CA . ARG B 1 75 ? -8.89800 9.35800 0.36500 1.000 24.10946 74 ARG B CA 1
ATOM 2044 C C . ARG B 1 75 ? -7.63500 8.85700 1.07200 1.000 26.29671 74 ARG B C 1
ATOM 2045 O O . ARG B 1 75 ? -6.52500 8.93300 0.53100 1.000 28.65723 74 ARG B O 1
ATOM 2053 N N . CYS B 1 76 ? -7.81200 8.32900 2.28400 1.000 25.92103 75 CYS B N 1
ATOM 2054 C CA . CYS B 1 76 ? -6.72400 7.86100 3.13500 1.000 27.98442 75 CYS B CA 1
ATOM 2055 C C . CYS B 1 76 ? -7.13200 6.48000 3.62100 1.000 28.53690 75 CYS B C 1
ATOM 2056 O O . CYS B 1 76 ? -8.03400 6.35400 4.45300 1.000 28.68929 75 CYS B O 1
ATOM 2059 N N . ALA B 1 77 ? -6.48000 5.44800 3.09800 1.000 29.47561 76 ALA B N 1
ATOM 2060 C CA . ALA B 1 77 ? -6.90800 4.07300 3.35000 1.000 33.22510 76 ALA B CA 1
ATOM 2061 C C . ALA B 1 77 ? -8.38800 3.88900 3.01900 1.000 34.11639 76 ALA B C 1
ATOM 2062 O O . ALA B 1 77 ? -8.77400 4.08700 1.86600 1.000 35.24100 76 ALA B O 1
ATOM 2064 N N . ASP B 1 78 ? -9.23000 3.49300 3.97700 1.000 28.48089 77 ASP B N 1
ATOM 2065 C CA . ASP B 1 78 ? -10.62800 3.25800 3.63600 1.000 30.95106 77 ASP B CA 1
ATOM 2066 C C . ASP B 1 78 ? -11.53900 4.42500 3.98600 1.000 28.94036 77 ASP B C 1
ATOM 2067 O O . ASP B 1 78 ? -12.76200 4.25400 4.04600 1.000 27.94062 77 ASP B O 1
ATOM 2072 N N . GLU B 1 79 ? -10.97900 5.60600 4.18900 1.000 23.79523 78 GLU B N 1
ATOM 2073 C CA . GLU B 1 79 ? -11.76900 6.74500 4.64600 1.000 23.12607 78 GLU B CA 1
ATOM 2074 C C . GLU B 1 79 ? -11.56800 7.94700 3.73800 1.000 24.76966 78 GLU B C 1
ATOM 2075 O O . GLU B 1 79 ? -10.49100 8.14000 3.17400 1.000 27.18400 78 GLU B O 1
ATOM 2081 N N . LEU B 1 80 ? -12.62200 8.77600 3.61800 1.000 21.55977 79 LEU B N 1
ATOM 2082 C CA . LEU B 1 80 ? -12.51300 10.08300 2.95100 1.000 21.53848 79 LEU B CA 1
ATOM 2083 C C . LEU B 1 80 ? -12.32300 11.16500 4.01800 1.000 23.39255 79 LEU B C 1
ATOM 2084 O O . LEU B 1 80 ? -13.22300 11.41500 4.82500 1.000 22.72553 79 LEU B O 1
ATOM 2089 N N . HIS B 1 81 ? -11.12600 11.72100 4.08400 1.000 20.73700 80 HIS B N 1
ATOM 2090 C CA . HIS B 1 81 ? -10.82200 12.76900 5.05900 1.000 22.07574 80 HIS B CA 1
ATOM 2091 C C . HIS B 1 81 ? -11.20900 14.13100 4.49800 1.000 23.81567 80 HIS B C 1
ATOM 2092 O O . HIS B 1 81 ? -10.80300 14.48300 3.38500 1.000 22.71463 80 HIS B O 1
ATOM 2099 N N . ILE B 1 82 ? -11.94500 14.92000 5.29000 1.000 18.79270 81 ILE B N 1
ATOM 2100 C CA . ILE B 1 82 ? -12.32600 16.28200 4.89400 1.000 19.98533 81 ILE B CA 1
ATOM 2101 C C . ILE B 1 82 ? -11.24500 17.19100 5.46600 1.000 20.11010 81 ILE B C 1
ATOM 2102 O O . ILE B 1 82 ? -11.21000 17.46400 6.67100 1.000 22.73682 81 ILE B O 1
ATOM 2107 N N . ALA B 1 83 ? -10.33400 17.63700 4.58700 1.000 19.63554 82 ALA B N 1
ATOM 2108 C CA . ALA B 1 83 ? -9.20300 18.45900 4.99500 1.000 25.20094 82 ALA B CA 1
ATOM 2109 C C . ALA B 1 83 ? -9.60800 19.91400 5.27600 1.000 23.36750 82 ALA B C 1
ATOM 2110 O O . ALA B 1 83 ? -9.12100 20.52900 6.23900 1.000 24.24921 82 ALA B O 1
ATOM 2112 N N . GLU B 1 84 ? -10.47700 20.47300 4.43600 1.000 22.01354 83 GLU B N 1
ATOM 2113 C CA . GLU B 1 84 ? -10.86300 21.87300 4.54800 1.000 22.94076 83 GLU B CA 1
ATOM 2114 C C . GLU B 1 84 ? -12.24100 22.07200 3.93500 1.000 22.21337 83 GLU B C 1
ATOM 2115 O O . GLU B 1 84 ? -12.54200 21.54900 2.86100 1.000 22.51918 83 GLU B O 1
ATOM 2121 N N . LEU B 1 85 ? -13.07600 22.83400 4.63700 1.000 21.51454 84 LEU B N 1
ATOM 2122 C CA . LEU B 1 85 ? -14.38300 23.25700 4.15300 1.000 20.35402 84 LEU B CA 1
ATOM 2123 C C . LEU B 1 85 ? -14.49700 24.74400 4.48600 1.000 21.02200 84 LEU B C 1
ATOM 2124 O O . LEU B 1 85 ? -14.46000 25.11600 5.66200 1.000 22.07425 84 LEU B O 1
ATOM 2129 N N . SER B 1 86 ? -14.63500 25.58500 3.44900 1.000 18.98605 85 SER B N 1
ATOM 2130 C CA . SER B 1 86 ? -14.62300 27.02900 3.65500 1.000 21.29973 85 SER B CA 1
ATOM 2131 C C . SER B 1 86 ? -15.59100 27.73100 2.71100 1.000 22.51867 85 SER B C 1
ATOM 2132 O O . SER B 1 86 ? -15.59600 27.43100 1.51000 1.000 22.53882 85 SER B O 1
ATOM 2135 N N . ILE B 1 87 ? -16.39900 28.65700 3.25200 1.000 20.63387 86 ILE B N 1
ATOM 2136 C CA . ILE B 1 87 ? -17.29600 29.50500 2.45800 1.000 22.84994 86 ILE B CA 1
ATOM 2137 C C . ILE B 1 87 ? -16.93300 30.96800 2.74100 1.000 22.02069 86 ILE B C 1
ATOM 2138 O O . ILE B 1 87 ? -16.82800 31.36500 3.91100 1.000 24.40169 86 ILE B O 1
ATOM 2143 N N . ALA B 1 88 ? -16.75500 31.77200 1.68000 1.000 23.84569 87 ALA B N 1
ATOM 2144 C CA . ALA B 1 88 ? -16.45000 33.20100 1.81500 1.000 24.73450 87 ALA B CA 1
ATOM 2145 C C . ALA B 1 88 ? -17.55900 33.97600 2.54600 1.000 25.49682 87 ALA B C 1
ATOM 2146 O O . ALA B 1 88 ? -18.73700 33.60800 2.51300 1.000 26.37409 87 ALA B O 1
ATOM 2148 N N . GLN B 1 89 ? -17.15800 35.06500 3.21200 1.000 28.79746 88 GLN B N 1
ATOM 2149 C CA . GLN B 1 89 ? -18.05300 35.82100 4.09500 1.000 30.87079 88 GLN B CA 1
ATOM 2150 C C . GLN B 1 89 ? -19.37700 36.19100 3.44300 1.000 32.82901 88 GLN B C 1
ATOM 2151 O O . GLN B 1 89 ? -20.44200 36.02300 4.04400 1.000 34.75431 88 GLN B O 1
ATOM 2157 N N . ALA B 1 90 ? -19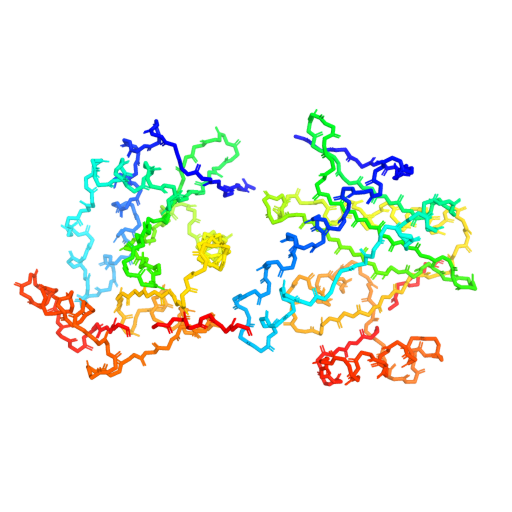.33700 36.72900 2.22900 1.000 32.99554 89 ALA B N 1
ATOM 2158 C CA . ALA B 1 90 ? -20.57100 37.24100 1.64500 1.000 32.54068 89 ALA B CA 1
ATOM 2159 C C . ALA B 1 90 ? -21.58000 36.14500 1.30600 1.000 34.29418 89 ALA B C 1
ATOM 2160 O O . ALA B 1 90 ? -22.73300 36.47300 0.97600 1.000 37.86928 89 ALA B O 1
ATOM 2162 N N . HIS B 1 91 ? -21.19700 34.86500 1.41500 1.000 31.94971 90 HIS B N 1
ATOM 2163 C CA . HIS B 1 91 ? -22.04800 33.76600 0.99200 1.000 30.88640 90 HIS B CA 1
ATOM 2164 C C . HIS B 1 91 ? -22.27800 32.73100 2.09000 1.000 29.49198 90 HIS B C 1
ATOM 2165 O O . HIS B 1 91 ? -22.87300 31.68100 1.82400 1.000 28.94094 90 HIS B O 1
ATOM 2172 N N . GLN B 1 92 ? -21.88700 33.02200 3.32400 1.000 31.01944 91 GLN B N 1
ATOM 2173 C CA . GLN B 1 92 ? -22.15200 32.11800 4.43500 1.000 32.66447 91 GLN B CA 1
ATOM 2174 C C . GLN B 1 92 ? -23.64000 32.10500 4.79000 1.000 32.91392 91 GLN B C 1
ATOM 2175 O O . GLN B 1 92 ? -24.39000 33.02800 4.46800 1.000 33.20245 91 GLN B O 1
ATOM 2181 N N . GLN B 1 93 ? -24.05200 31.02500 5.46400 1.000 31.96010 92 GLN B N 1
ATOM 2182 C CA . GLN B 1 93 ? -25.41100 30.87000 5.99900 1.000 35.84979 92 GLN B CA 1
ATOM 2183 C C . GLN B 1 93 ? -26.47300 30.93500 4.90600 1.000 35.19383 92 GLN B C 1
ATOM 2184 O O . GLN B 1 93 ? -27.60400 31.37900 5.13600 1.000 36.20313 92 GLN B O 1
ATOM 2190 N N . GLN B 1 94 ? -26.11200 30.42800 3.72700 1.000 32.42509 93 GLN B N 1
ATOM 2191 C CA . GLN B 1 94 ? -27.01400 30.20500 2.60400 1.000 33.10996 93 GLN B CA 1
ATOM 2192 C C . GLN B 1 94 ? -27.20300 28.72400 2.31500 1.000 31.39118 93 GLN B C 1
ATOM 2193 O O . GLN B 1 94 ? -27.72200 28.38000 1.24700 1.000 34.21257 93 GLN B O 1
ATOM 2199 N N . GLY B 1 95 ? -26.75200 27.84400 3.21500 1.000 28.40215 94 GLY B N 1
ATOM 2200 C CA . GLY B 1 95 ? -26.85900 26.40200 3.04700 1.000 29.66798 94 GLY B CA 1
ATOM 2201 C C . GLY B 1 95 ? -25.78900 25.76000 2.20000 1.000 30.78839 94 GLY B C 1
ATOM 2202 O O . GLY B 1 95 ? -25.87000 24.55600 1.91100 1.000 28.23699 94 GLY B O 1
ATOM 2203 N N . LEU B 1 96 ? -24.77400 26.51500 1.79200 1.000 26.30095 95 LEU B N 1
ATOM 2204 C CA . LEU B 1 96 ? -23.79000 25.95800 0.87300 1.000 23.73780 95 LEU B CA 1
ATOM 2205 C C . LEU B 1 96 ? -22.85900 24.96200 1.54700 1.000 24.13970 95 LEU B C 1
ATOM 2206 O O . LEU B 1 96 ? -22.37500 24.03900 0.88600 1.000 24.43805 95 LEU B O 1
ATOM 2211 N N . GLY B 1 97 ? -22.56200 25.14200 2.83700 1.000 25.26384 96 GLY B N 1
ATOM 2212 C CA . GLY B 1 97 ? -21.69000 24.18700 3.50700 1.000 22.01316 96 GLY B CA 1
ATOM 2213 C C . GLY B 1 97 ? -22.32300 22.80900 3.54600 1.000 21.42724 96 GLY B C 1
ATOM 2214 O O . GLY B 1 97 ? -21.65400 21.80000 3.28900 1.000 23.76556 96 GLY B O 1
ATOM 2215 N N A ARG B 1 98 ? -23.62500 22.77600 3.77700 0.610 22.38999 97 ARG B N 1
ATOM 2216 N N B ARG B 1 98 ? -23.63000 22.77200 3.77100 0.390 22.94875 97 ARG B N 1
ATOM 2217 C CA A ARG B 1 98 ? -24.35700 21.52500 3.83100 0.610 26.23444 97 ARG B CA 1
ATOM 2218 C CA B ARG B 1 98 ? -24.352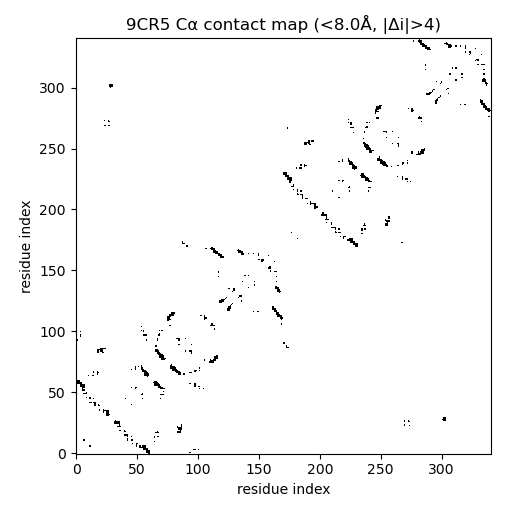00 21.51100 3.82600 0.390 25.84028 97 ARG B CA 1
ATOM 2219 C C A ARG B 1 98 ? -24.39700 20.86300 2.45800 0.610 27.38688 97 ARG B C 1
ATOM 2220 C C B ARG B 1 98 ? -24.38200 20.85800 2.45200 0.390 26.81050 97 ARG B C 1
ATOM 2221 O O A ARG B 1 98 ? -24.18200 19.66200 2.34000 0.610 25.31649 97 ARG B O 1
ATOM 2222 O O B ARG B 1 98 ? -24.18400 19.65300 2.33000 0.390 25.32487 97 ARG B O 1
ATOM 2237 N N . ARG B 1 99 ? -24.53200 21.66900 1.41100 1.000 25.15149 98 ARG B N 1
ATOM 2238 C CA . ARG B 1 99 ? -24.57300 21.12300 0.05800 1.000 21.93287 98 ARG B CA 1
ATOM 2239 C C . ARG B 1 99 ? -23.22000 20.56300 -0.37200 1.000 25.05492 98 ARG B C 1
ATOM 2240 O O . ARG B 1 99 ? -23.17300 19.55300 -1.09800 1.000 24.33283 98 ARG B O 1
ATOM 2248 N N . LEU B 1 100 ? -22.11300 21.18700 0.06400 1.000 20.49412 99 LEU B N 1
ATOM 2249 C CA . LEU B 1 100 ? -20.78600 20.65200 -0.21000 1.000 19.06407 99 LEU B CA 1
ATOM 2250 C C . LEU B 1 100 ? -20.55700 19.34400 0.53100 1.000 20.72391 99 LEU B C 1
ATOM 2251 O O . LEU B 1 100 ? -20.00800 18.39100 -0.04500 1.000 21.50996 99 LEU B O 1
ATOM 2256 N N . LEU B 1 101 ? -20.95000 19.28900 1.80500 1.000 20.23834 100 LEU B N 1
ATOM 2257 C CA . LEU B 1 101 ? -20.78700 18.05600 2.57300 1.000 21.72989 100 LEU B CA 1
ATOM 2258 C C . LEU B 1 101 ? -21.58600 16.92600 1.94800 1.000 22.40260 100 LEU B C 1
ATOM 2259 O O . LEU B 1 101 ? -21.12300 15.77300 1.93000 1.000 21.47328 100 LEU B O 1
ATOM 2264 N N . GLU B 1 102 ? -22.76900 17.23200 1.42500 1.000 22.23142 101 GLU B N 1
ATOM 2265 C CA . GLU B 1 102 ? -23.57800 16.19400 0.79000 1.000 22.99856 101 GLU B CA 1
ATOM 2266 C C . GLU B 1 102 ? -22.85900 15.61000 -0.41700 1.000 23.11756 101 GLU B C 1
ATOM 2267 O O . GLU B 1 102 ? -22.89800 14.38600 -0.64500 1.000 23.39784 101 GLU B O 1
ATOM 2273 N N . ARG B 1 103 ? -22.14900 16.44600 -1.17400 1.000 20.78105 102 ARG B N 1
ATOM 2274 C CA A ARG B 1 103 ? -21.43000 15.94100 -2.33900 0.290 20.58637 102 ARG B CA 1
ATOM 2275 C CA B ARG B 1 103 ? -21.43800 15.93000 -2.34200 0.710 18.81603 102 ARG B CA 1
ATOM 2276 C C . ARG B 1 103 ? -20.27700 15.03700 -1.91800 1.000 21.32978 102 ARG B C 1
ATOM 2277 O O . ARG B 1 103 ? -20.01600 14.00000 -2.56500 1.000 21.87174 102 ARG B O 1
ATOM 2292 N N . ALA B 1 104 ? -19.58300 15.40400 -0.82400 1.000 21.65340 103 ALA B N 1
ATOM 2293 C CA . ALA B 1 104 ? -18.47200 14.58800 -0.33100 1.000 19.19686 103 ALA B CA 1
ATOM 2294 C C . ALA B 1 104 ? -18.96300 13.23800 0.18300 1.000 21.08897 103 ALA B C 1
ATOM 2295 O O . ALA B 1 104 ? -18.32400 12.21000 -0.08400 1.000 20.29933 103 ALA B O 1
ATOM 2297 N N . VAL B 1 105 ? -20.08600 13.22200 0.91300 1.000 21.84859 104 VAL B N 1
ATOM 2298 C CA . VAL B 1 105 ? -20.62500 11.96500 1.41000 1.000 20.86109 104 VAL B CA 1
ATOM 2299 C C . VAL B 1 105 ? -21.08200 11.07400 0.25300 1.000 21.04538 104 VAL B C 1
ATOM 2300 O O . VAL B 1 105 ? -20.86600 9.84300 0.28000 1.000 21.62046 104 VAL B O 1
ATOM 2304 N N . THR B 1 106 ? -21.71600 11.65500 -0.78100 1.000 21.47499 105 THR B N 1
ATOM 2305 C CA . THR B 1 106 ? -22.12000 10.87100 -1.95800 1.000 20.18541 105 THR B CA 1
ATOM 2306 C C . THR B 1 106 ? -20.91400 10.22800 -2.62300 1.000 20.55743 105 THR B C 1
ATOM 2307 O O . THR B 1 106 ? -20.96100 9.04400 -2.99900 1.000 22.17552 105 THR B O 1
ATOM 2311 N N . TYR B 1 107 ? -19.83200 10.99400 -2.75500 1.000 21.79651 106 TYR B N 1
ATOM 2312 C CA . TYR B 1 107 ? -18.59200 10.52100 -3.36600 1.000 19.97191 106 TYR B CA 1
ATOM 2313 C C . TYR B 1 107 ? -17.94400 9.44200 -2.51200 1.000 21.68062 106 TYR B C 1
ATOM 2314 O O . TYR B 1 107 ? -17.44700 8.44100 -3.05000 1.000 23.26890 106 TYR B O 1
ATOM 2323 N N . ALA B 1 108 ? -17.93800 9.63200 -1.18900 1.000 21.15191 107 ALA B N 1
ATOM 2324 C CA . ALA B 1 108 ? -17.37900 8.60600 -0.30700 1.000 24.30267 107 ALA B CA 1
ATOM 2325 C C . ALA B 1 108 ? -18.12000 7.28500 -0.47100 1.000 23.26375 107 ALA B C 1
ATOM 2326 O O . ALA B 1 108 ? -17.49600 6.21500 -0.59600 1.000 24.99364 107 ALA B O 1
ATOM 2328 N N . HIS B 1 109 ? -19.45400 7.33800 -0.47700 1.000 25.08007 108 HIS B N 1
ATOM 2329 C CA . HIS B 1 109 ? -20.23800 6.11800 -0.62200 1.000 24.55600 108 HIS B CA 1
ATOM 2330 C C . HIS B 1 109 ? -20.01200 5.46900 -1.98400 1.000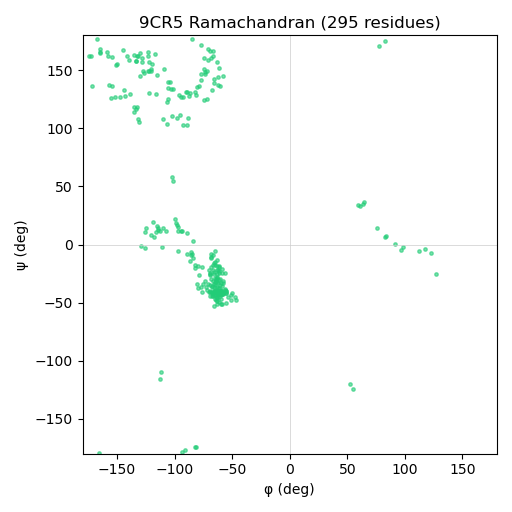 24.57303 108 HIS B C 1
ATOM 2331 O O . HIS B 1 109 ? -19.82400 4.23800 -2.07500 1.000 27.64333 108 HIS B O 1
ATOM 2338 N N . ALA B 1 110 ? -19.98700 6.28000 -3.05300 1.000 24.60836 109 ALA B N 1
ATOM 2339 C CA . ALA B 1 110 ? -19.85200 5.71500 -4.39400 1.000 27.00959 109 ALA B CA 1
ATOM 2340 C C . ALA B 1 110 ? -18.47200 5.12100 -4.62600 1.000 26.59110 109 ALA B C 1
ATOM 2341 O O . ALA B 1 110 ? -18.33700 4.21400 -5.46900 1.000 29.70080 109 ALA B O 1
ATOM 2343 N N . SER B 1 111 ? -17.45500 5.59500 -3.89100 1.000 24.48008 110 SER B N 1
ATOM 2344 C CA . SER B 1 111 ? -16.09900 5.05400 -3.99800 1.000 26.29069 110 SER B CA 1
ATOM 2345 C C . SER B 1 111 ? -15.78000 4.02900 -2.90600 1.000 27.27029 110 SER B C 1
ATOM 2346 O O . SER B 1 111 ? -14.60900 3.68200 -2.69700 1.000 27.50196 110 SER B O 1
ATOM 2349 N N . HIS B 1 112 ? -16.81000 3.50600 -2.24400 1.000 25.12095 111 HIS B N 1
ATOM 2350 C CA . HIS B 1 112 ? -16.66100 2.37900 -1.31800 1.000 25.28781 111 HIS B CA 1
ATOM 2351 C C . HIS B 1 112 ? -15.77700 2.71500 -0.11700 1.000 27.17169 111 HIS B C 1
ATOM 2352 O O . HIS B 1 112 ? -15.04400 1.86200 0.39400 1.000 29.68431 111 HIS B O 1
ATOM 2359 N N . CYS B 1 113 ? -15.84500 3.96300 0.35800 1.000 25.35153 112 CYS B N 1
ATOM 2360 C CA . CYS B 1 113 ? -15.24500 4.30000 1.63900 1.000 25.90851 112 CYS B CA 1
ATOM 2361 C C . CYS B 1 113 ? -16.07300 3.73300 2.77800 1.000 28.50489 112 CYS B C 1
ATOM 2362 O O . CYS B 1 113 ? -17.30400 3.65600 2.69900 1.000 28.92233 112 CYS B O 1
ATOM 2365 N N . ARG B 1 114 ? -15.38600 3.35400 3.85900 1.000 26.03316 113 ARG B N 1
ATOM 2366 C CA . ARG B 1 114 ? -16.07700 2.95400 5.08000 1.000 29.13997 113 ARG B CA 1
ATOM 2367 C C . ARG B 1 114 ? -16.58200 4.14900 5.89400 1.000 28.16453 113 ARG B C 1
ATOM 2368 O O . ARG B 1 114 ? -17.52600 3.99300 6.67400 1.000 30.34595 113 ARG B O 1
ATOM 2376 N N . ALA B 1 115 ? -15.95100 5.31400 5.78100 1.000 24.99690 114 ALA B N 1
ATOM 2377 C CA . ALA B 1 115 ? -16.29000 6.42600 6.66800 1.000 26.01188 114 ALA B CA 1
ATOM 2378 C C . ALA B 1 115 ? -15.72500 7.70800 6.09500 1.000 23.90229 114 ALA B C 1
ATOM 2379 O O . ALA B 1 115 ? -14.82300 7.68400 5.25300 1.000 24.14223 114 ALA B O 1
ATOM 2381 N N . LEU B 1 116 ? -16.22000 8.83800 6.62300 1.000 22.75920 115 LEU B N 1
ATOM 2382 C CA . LEU B 1 116 ? -15.57700 10.13700 6.46200 1.000 20.46837 115 LEU B CA 1
ATOM 2383 C C . LEU B 1 116 ? -14.98300 10.58800 7.79500 1.000 19.80553 115 LEU B C 1
ATOM 2384 O O . LEU B 1 116 ? -15.51300 10.26400 8.85400 1.000 23.83769 115 LEU B O 1
ATOM 2389 N N . THR B 1 117 ? -13.90800 11.38200 7.74300 1.000 21.83251 116 THR B N 1
ATOM 2390 C CA . THR B 1 117 ? -13.26800 11.88000 8.95900 1.000 21.62712 116 THR B CA 1
ATOM 2391 C C . THR B 1 117 ? -12.94500 13.36400 8.82200 1.000 20.61968 116 THR B C 1
ATOM 2392 O O . THR B 1 117 ? -12.88700 13.90400 7.71500 1.000 19.55574 116 THR B O 1
ATOM 2396 N N . LEU B 1 118 ? -12.69400 13.99600 9.97100 1.000 21.26613 117 LEU B N 1
ATOM 2397 C CA . LEU B 1 118 ? -12.23800 15.39200 10.05800 1.000 19.09816 117 LEU B CA 1
ATOM 2398 C C . LEU B 1 118 ? -11.69600 15.66400 11.46000 1.000 20.24330 117 LEU B C 1
ATOM 2399 O O . LEU B 1 118 ? -11.88800 14.87200 12.38700 1.000 20.39579 117 LEU B O 1
ATOM 2404 N N . THR B 1 119 ? -10.97700 16.78900 11.60100 1.000 17.84187 118 THR B N 1
ATOM 2405 C CA . THR B 1 119 ? -10.70500 17.36200 12.91700 1.000 20.28190 118 THR B CA 1
ATOM 2406 C C . THR B 1 119 ? -11.24200 18.78400 12.89900 1.000 20.01971 118 THR B C 1
ATOM 2407 O O . THR B 1 119 ? -11.27600 19.43700 11.83900 1.000 21.26139 118 THR B O 1
ATOM 2411 N N . THR B 1 120 ? -11.67500 19.26600 14.06000 1.000 20.58855 119 THR B N 1
ATOM 2412 C CA . THR B 1 120 ? -12.30000 20.59600 14.09900 1.000 21.48915 119 THR B CA 1
ATOM 2413 C C . THR B 1 120 ? -12.39200 21.09400 15.54200 1.000 20.28636 119 THR B C 1
ATOM 2414 O O . THR B 1 120 ? -11.96700 20.42200 16.48400 1.000 22.84758 119 THR B O 1
ATOM 2418 N N . PHE B 1 121 ? -12.95400 22.29500 15.71600 1.000 20.25506 120 PHE B N 1
ATOM 2419 C CA . PHE B 1 121 ? -13.13000 22.85300 17.05400 1.000 21.27943 120 PHE B CA 1
ATOM 2420 C C . PHE B 1 121 ? -14.36600 22.24100 17.70700 1.000 23.49248 120 PHE B C 1
ATOM 2421 O O . PHE B 1 121 ? -15.43400 22.14700 17.08800 1.000 23.22007 120 PHE B O 1
ATOM 2429 N N . CYS B 1 122 ? -14.23100 21.86100 18.97900 1.000 23.90157 121 CYS B N 1
ATOM 2430 C CA . CYS B 1 122 ? -15.35500 21.29500 19.73800 1.000 26.22519 121 CYS B CA 1
ATOM 2431 C C . CYS B 1 122 ? -16.49600 22.29200 19.96600 1.000 29.48496 121 CYS B C 1
ATOM 2432 O O . CYS B 1 122 ? -17.67000 21.90400 19.95800 1.000 32.13487 121 CYS B O 1
ATOM 2435 N N . ASP B 1 123 ? -16.17400 23.55300 20.26200 1.000 29.60296 122 ASP B N 1
ATOM 2436 C CA . ASP B 1 123 ? -17.11600 24.49300 20.86700 1.000 31.24562 122 ASP B CA 1
ATOM 2437 C C . ASP B 1 123 ? -17.48900 25.66000 19.96100 1.000 35.11092 122 ASP B C 1
ATOM 2438 O O . ASP B 1 123 ? -18.04200 26.65900 20.44300 1.000 49.23749 122 ASP B O 1
ATOM 2443 N N . VAL B 1 124 ? -17.18300 25.58100 18.68000 1.000 27.11804 123 VAL B N 1
ATOM 2444 C CA . VAL B 1 124 ? -17.54100 26.61600 17.71400 1.000 27.14683 123 VAL B CA 1
ATOM 2445 C C . VAL B 1 124 ? -18.84000 26.18500 17.02900 1.000 27.61273 123 VAL B C 1
ATOM 2446 O O . VAL B 1 124 ? -18.91300 25.05000 16.55000 1.000 26.13058 123 VAL B O 1
ATOM 2450 N N . PRO B 1 125 ? -19.86600 27.03300 16.97700 1.000 30.87192 124 PRO B N 1
ATOM 2451 C CA . PRO B 1 125 ? -21.19200 26.54000 16.54900 1.000 34.65112 124 PRO B CA 1
ATOM 2452 C C . PRO B 1 125 ? -21.22800 25.97800 15.13700 1.000 29.93874 124 PRO B C 1
ATOM 2453 O O . PRO B 1 125 ? -22.04700 25.09300 14.85100 1.000 32.97065 124 PRO B O 1
ATOM 2457 N N . TRP B 1 126 ? -20.39400 26.48100 14.23300 1.000 29.16910 125 TRP B N 1
ATOM 2458 C CA . TRP B 1 126 ? -20.41000 26.02300 12.85400 1.000 29.41586 125 TRP B CA 1
ATOM 2459 C C . TRP B 1 126 ? -19.39200 24.94200 12.63300 1.000 26.64848 125 TRP B C 1
ATOM 2460 O O . TRP B 1 126 ? -19.10900 24.59000 11.47900 1.000 26.37809 125 TRP B O 1
ATOM 2471 N N . ASN B 1 127 ? -18.82600 24.40500 13.72100 1.000 23.73669 126 ASN B N 1
ATOM 2472 C CA . ASN B 1 127 ? -17.89400 23.29100 13.63000 1.000 22.46475 126 ASN B CA 1
ATOM 2473 C C . ASN B 1 127 ? -18.52600 22.04900 14.26100 1.000 23.95830 126 ASN B C 1
ATOM 2474 O O . ASN B 1 127 ? -19.53600 21.56900 13.74200 1.000 23.99743 126 ASN B O 1
ATOM 2479 N N . ALA B 1 128 ? -17.97600 21.51200 15.35400 1.000 24.43260 127 ALA B N 1
ATOM 2480 C CA . ALA B 1 128 ? -18.38800 20.16000 15.75700 1.000 23.65412 127 ALA B CA 1
ATOM 2481 C C . ALA B 1 128 ? -19.88900 20.01100 16.00600 1.000 24.72457 127 ALA B C 1
ATOM 2482 O O . ALA B 1 128 ? -20.45000 18.99800 15.55800 1.000 25.65401 127 ALA B O 1
ATOM 2484 N N . PRO B 1 129 ? -20.59200 20.95600 16.65300 1.000 26.26860 128 PRO B N 1
ATOM 2485 C CA . PRO B 1 129 ? -22.04900 20.74900 16.84700 1.000 29.21762 128 PRO B CA 1
ATOM 2486 C C . PRO B 1 129 ? -22.82300 20.62900 15.53900 1.000 29.95265 128 PRO B C 1
ATOM 2487 O O . PRO B 1 129 ? -23.80800 19.87600 15.46300 1.000 28.31941 128 PRO B O 1
ATOM 2491 N N . PHE B 1 130 ? -22.41000 21.36300 14.50600 1.000 27.32009 129 PHE B N 1
ATOM 2492 C CA . PHE B 1 130 ? -23.01300 21.24400 13.18000 1.000 24.56284 129 PHE B CA 1
ATOM 2493 C C . PHE B 1 130 ? -22.74000 19.87300 12.57300 1.000 23.70812 129 PHE B C 1
ATOM 2494 O O . PHE B 1 130 ? -23.67100 19.15300 12.17400 1.000 24.17947 129 PHE B O 1
ATOM 2502 N N . TYR B 1 131 ? -21.46800 19.47000 12.52000 1.000 22.96900 130 TYR B N 1
ATOM 2503 C CA . TYR B 1 131 ? -21.13600 18.15300 11.97000 1.000 20.89569 130 TYR B CA 1
ATOM 2504 C C . TYR B 1 131 ? -21.83800 17.03700 12.74000 1.000 21.69932 130 TYR B C 1
ATOM 2505 O O . TYR B 1 131 ? -22.24700 16.01700 12.15300 1.000 23.01778 130 TYR B O 1
ATOM 2514 N N . ALA B 1 132 ? -21.99400 17.20300 14.05100 1.000 24.63701 131 ALA B N 1
ATOM 2515 C CA . ALA B 1 132 ? -22.64700 16.15200 14.82800 1.000 25.41603 131 ALA B CA 1
ATOM 2516 C C . ALA B 1 132 ? -24.11700 16.00500 14.44300 1.000 25.36442 131 ALA B C 1
ATOM 2517 O O . ALA B 1 132 ? -24.65800 14.89000 14.47500 1.000 28.53100 131 ALA B O 1
ATOM 2519 N N . ARG B 1 133 ? -24.78100 17.09500 14.03300 1.000 25.32858 132 ARG B N 1
ATOM 2520 C CA . ARG B 1 133 ? -26.16200 16.93300 13.57200 1.000 24.56810 132 ARG B CA 1
ATOM 2521 C C . ARG B 1 133 ? -26.25900 16.12800 12.27700 1.000 23.01977 132 ARG B C 1
ATOM 2522 O O . ARG B 1 133 ? -27.34000 15.56700 11.99300 1.000 28.98599 132 ARG B O 1
ATOM 2530 N N . LEU B 1 134 ? -25.18100 16.06300 11.50700 1.000 23.59849 133 LEU B N 1
ATOM 2531 C CA . LEU B 1 134 ? -25.13800 15.28900 10.26900 1.000 23.36700 133 LEU B CA 1
ATOM 2532 C C . LEU B 1 134 ? -24.77700 13.83500 10.47600 1.000 26.35041 133 LEU B C 1
ATOM 2533 O O . LEU B 1 134 ? -24.79500 13.06900 9.50600 1.000 25.21124 133 LEU B O 1
ATOM 2538 N N . GLY B 1 135 ? -24.42100 13.44000 11.69400 1.000 23.75173 134 GLY B N 1
ATOM 2539 C CA . GLY B 1 135 ? -24.05300 12.06300 11.98200 1.000 24.23596 134 GLY B CA 1
ATOM 2540 C C . GLY B 1 135 ? -22.58700 11.87300 12.32800 1.000 25.45685 134 GLY B C 1
ATOM 2541 O O . GLY B 1 135 ? -22.20800 10.74800 12.68200 1.000 27.41429 134 GLY B O 1
ATOM 2542 N N . PHE B 1 136 ? -21.74300 12.90700 12.22900 1.000 23.19112 135 PHE B N 1
ATOM 2543 C CA . PHE B 1 136 ? -20.36500 12.73900 12.68100 1.000 22.40258 135 PHE B CA 1
ATOM 2544 C C . PHE B 1 136 ? -20.32300 12.52200 14.18500 1.000 29.52324 135 PHE B C 1
ATOM 2545 O O . PHE B 1 136 ? -21.03900 13.18500 14.94600 1.000 30.05397 135 PHE B O 1
ATOM 2553 N N . GLN B 1 137 ? -19.46300 11.60800 14.62200 1.000 26.75547 136 GLN B N 1
ATOM 2554 C CA A GLN B 1 137 ? -19.33500 11.27700 16.03300 0.580 29.85635 136 GLN B CA 1
ATOM 2555 C CA B GLN B 1 137 ? -19.33100 11.26000 16.03100 0.420 30.12963 136 GLN B CA 1
ATOM 2556 C C . GLN B 1 137 ? -17.98500 11.72800 16.56800 1.000 28.36572 136 GLN B C 1
ATOM 2557 O O . GLN B 1 137 ? -16.94700 11.49400 15.93900 1.000 26.60757 136 GLN B O 1
ATOM 2568 N N . ARG B 1 138 ? -18.01200 12.39300 17.72400 1.000 26.07180 137 ARG B N 1
ATOM 2569 C CA . ARG B 1 138 ? -16.78200 12.78400 18.39700 1.000 27.76618 137 ARG B CA 1
ATOM 2570 C C . ARG B 1 138 ? -16.06500 11.53600 18.89600 1.000 30.17126 137 ARG B C 1
ATOM 2571 O O . ARG B 1 138 ? -16.68900 10.65400 19.49300 1.000 32.66214 137 ARG B O 1
ATOM 2579 N N . LEU B 1 139 ? -14.76200 11.45900 18.63900 1.000 29.24210 138 LEU B N 1
ATOM 2580 C CA . LEU B 1 139 ? -13.95100 10.28300 18.93500 1.000 32.55529 138 LEU B CA 1
ATOM 2581 C C . LEU B 1 139 ? -13.09900 10.51200 20.17700 1.000 32.58888 138 LEU B C 1
ATOM 2582 O O . LEU B 1 139 ? -12.52900 11.59200 20.36200 1.000 29.88338 138 LEU B O 1
ATOM 2587 N N . THR B 1 140 ? -12.98900 9.48600 21.02000 1.000 32.76538 139 THR B N 1
ATOM 2588 C CA . THR B 1 140 ? -11.95900 9.52800 22.04500 1.000 31.99540 139 THR B CA 1
ATOM 2589 C C . THR B 1 140 ? -10.58700 9.40700 21.39200 1.000 38.35441 139 THR B C 1
ATOM 2590 O O . THR B 1 140 ? -10.45500 9.03000 20.22700 1.000 34.26085 139 THR B O 1
ATOM 2594 N N . TRP B 1 141 ? -9.54600 9.71700 22.17200 1.000 40.15275 140 TRP B N 1
ATOM 2595 C CA . TRP B 1 141 ? -8.18100 9.59500 21.67100 1.000 38.98641 140 TRP B CA 1
ATOM 2596 C C . TRP B 1 141 ? -7.91500 8.18800 21.14700 1.000 43.96362 140 TRP B C 1
ATOM 2597 O O . TRP B 1 141 ? -7.29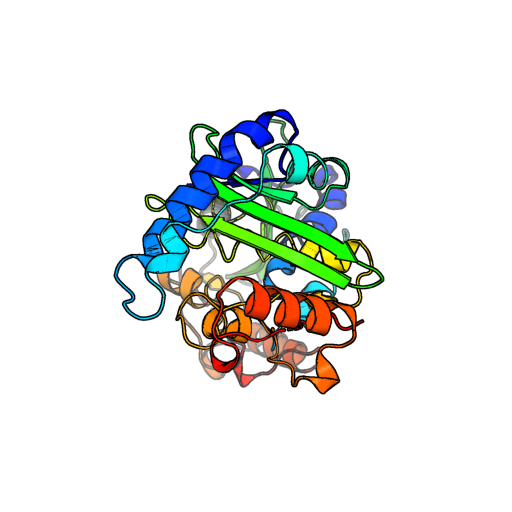900 8.01500 20.08700 1.000 41.49757 140 TRP B O 1
ATOM 2608 N N . GLN B 1 142 ? -8.41800 7.17000 21.85100 1.000 46.95917 141 GLN B N 1
ATOM 2609 C CA . GLN B 1 142 ? -8.23200 5.79900 21.39200 1.000 52.04053 141 GLN B CA 1
ATOM 2610 C C . GLN B 1 142 ? -8.98600 5.53500 20.09000 1.000 46.16927 141 GLN B C 1
ATOM 2611 O O . GLN B 1 142 ? -8.43400 4.92900 19.16700 1.000 50.47565 141 GLN B O 1
ATOM 2617 N N . GLU B 1 143 ? -10.24100 5.98700 19.99100 1.000 39.24169 142 GLU B N 1
ATOM 2618 C CA . GLU B 1 143 ? -11.06100 5.76100 18.79900 1.000 42.56080 142 GLU B CA 1
ATOM 2619 C C . GLU B 1 143 ? -10.54600 6.49200 17.56700 1.000 41.86225 142 GLU B C 1
ATOM 2620 O O . GLU B 1 143 ? -10.94600 6.15300 16.44600 1.000 36.55692 142 GLU B O 1
ATOM 2626 N N . ALA B 1 144 ? -9.68900 7.49500 17.74200 1.000 39.01966 143 ALA B N 1
ATOM 2627 C CA . ALA B 1 144 ? -9.25600 8.29600 16.60600 1.000 37.45472 143 ALA B CA 1
ATOM 2628 C C . ALA B 1 144 ? -8.35100 7.50900 15.66000 1.000 33.59098 143 ALA B C 1
ATOM 2629 O O . ALA B 1 144 ? -8.38000 7.74100 14.45000 1.000 30.41678 143 ALA B O 1
ATOM 2631 N N . GLY B 1 145 ? -7.51500 6.61600 16.18500 1.000 36.42619 144 GLY B N 1
ATOM 2632 C CA . GLY B 1 145 ? -6.58200 5.86700 15.36300 1.000 34.91546 144 GLY B CA 1
ATOM 2633 C C . GLY B 1 145 ? -5.31600 6.65600 15.07700 1.000 36.14642 144 GLY B C 1
ATOM 2634 O O . GLY B 1 145 ? -5.19600 7.83500 15.40400 1.000 32.65125 144 GLY B O 1
ATOM 2635 N N . GLU B 1 146 ? -4.36100 5.99500 14.40800 1.000 39.89893 145 GLU B N 1
ATOM 2636 C CA . GLU B 1 146 ? -3.01100 6.55800 14.25600 1.000 34.74589 145 GLU B CA 1
ATOM 2637 C C . GLU B 1 146 ? -3.00100 7.84900 13.42800 1.000 34.20503 145 GLU B C 1
ATOM 2638 O O . GLU B 1 146 ? -2.35100 8.83200 13.81200 1.000 31.92674 145 GLU B O 1
ATOM 2644 N N . ARG B 1 147 ? -3.69100 7.85600 12.27700 1.000 32.46022 146 ARG B N 1
ATOM 2645 C CA . ARG B 1 147 ? -3.66900 9.02800 11.39300 1.000 30.33956 146 ARG B CA 1
ATOM 2646 C C . ARG B 1 147 ? -4.27600 10.25100 12.06700 1.000 28.62129 146 ARG B C 1
ATOM 2647 O O . ARG B 1 147 ? -3.66500 11.33100 12.09100 1.000 26.77584 146 ARG B O 1
ATOM 2655 N N . LEU B 1 148 ? -5.48300 10.10500 12.61400 1.000 26.17092 147 LEU B N 1
ATOM 2656 C CA . LEU B 1 148 ? -6.11800 11.25700 13.24900 1.000 24.28747 147 LEU B CA 1
ATOM 2657 C C . LEU B 1 148 ? -5.37800 11.68100 14.51100 1.000 26.80360 147 LEU B C 1
ATOM 2658 O O . LEU B 1 148 ? -5.30800 12.88100 14.80100 1.000 25.82162 147 LEU B O 1
ATOM 2663 N N . ARG B 1 149 ? -4.82600 10.73800 15.27600 1.000 26.58749 148 ARG B N 1
ATOM 2664 C CA . ARG B 1 149 ? -4.01300 11.12000 16.43600 1.000 29.84113 148 ARG B CA 1
ATOM 2665 C C . ARG B 1 149 ? -2.81100 11.94700 16.01200 1.000 30.52244 148 ARG B C 1
ATOM 2666 O O . ARG B 1 149 ? -2.42700 12.90500 16.70100 1.000 29.37910 148 ARG B O 1
ATOM 2674 N N . ALA B 1 150 ? -2.18000 11.57100 14.89800 1.000 29.93161 149 ALA B N 1
ATOM 2675 C CA . ALA B 1 150 ? -1.02700 12.31900 14.41300 1.000 28.95007 149 ALA B CA 1
ATOM 2676 C C . ALA B 1 150 ? -1.41500 13.74500 14.02100 1.000 28.87175 149 ALA B C 1
ATOM 2677 O O . ALA B 1 150 ? -0.63700 14.67600 14.25400 1.000 26.60044 149 ALA B O 1
ATOM 2679 N N . ILE B 1 151 ? -2.58300 13.92400 13.39200 1.000 23.78394 150 ILE B N 1
ATOM 2680 C CA . ILE B 1 151 ? -3.05700 15.26600 13.03900 1.000 21.28173 150 ILE B CA 1
ATOM 2681 C C . ILE B 1 151 ? -3.32100 16.09200 14.29900 1.000 22.24547 150 ILE B C 1
ATOM 2682 O O . ILE B 1 151 ? -2.93400 17.26500 14.38300 1.000 23.61049 150 ILE B O 1
ATOM 2687 N N . LEU B 1 152 ? -4.02400 15.52000 15.27500 1.000 22.18426 151 LEU B N 1
ATOM 2688 C CA . LEU B 1 152 ? -4.31100 16.26100 16.50600 1.000 21.11559 151 LEU B CA 1
ATOM 2689 C C . LEU B 1 152 ? -3.02900 16.63200 17.23700 1.000 22.53568 151 LEU B C 1
ATOM 2690 O O . LEU B 1 152 ? -2.90800 17.73700 17.78600 1.000 22.56455 151 LEU B O 1
ATOM 2695 N N . GLY B 1 153 ? -2.06700 15.71600 17.27900 1.000 25.13897 152 GLY B N 1
ATOM 2696 C CA . GLY B 1 153 ? -0.80800 16.05300 17.91900 1.000 24.79389 152 GLY B CA 1
ATOM 2697 C C . GLY B 1 153 ? -0.07200 17.15200 17.18400 1.000 23.24955 152 GLY B C 1
ATOM 2698 O O . GLY B 1 153 ? 0.48300 18.05900 17.81000 1.000 26.08720 152 GLY B O 1
ATOM 2699 N N . HIS B 1 154 ? -0.08000 17.11000 15.84800 1.000 22.40366 153 HIS B N 1
ATOM 2700 C CA . HIS B 1 154 ? 0.64800 18.14600 15.11900 1.000 26.56557 153 HIS B CA 1
ATOM 2701 C C . HIS B 1 154 ? -0.02900 19.49900 15.30100 1.000 24.11695 153 HIS B C 1
ATOM 2702 O O . HIS B 1 154 ? 0.64700 20.53000 15.43800 1.000 26.56163 153 HIS B O 1
ATOM 2709 N N . GLU B 1 155 ? -1.37100 19.51300 15.36200 1.000 20.41115 154 GLU B N 1
ATOM 2710 C CA . GLU B 1 155 ? -2.08700 20.74400 15.70200 1.000 22.79127 154 GLU B CA 1
ATOM 2711 C C . GLU B 1 155 ? -1.56100 21.32700 17.00700 1.000 22.52867 154 GLU B C 1
ATOM 2712 O O . GLU B 1 155 ? -1.35300 22.54300 17.12200 1.000 24.75262 154 GLU B O 1
ATOM 2718 N N . GLN B 1 156 ? -1.36700 20.49000 18.02200 1.000 23.07926 155 GLN B N 1
ATOM 2719 C CA . GLN B 1 156 ? -0.91000 21.05300 19.28800 1.000 25.43199 155 GLN B CA 1
ATOM 2720 C C . GLN B 1 156 ? 0.47900 21.66100 19.14700 1.000 29.93731 155 GLN B C 1
ATOM 2721 O O . GLN B 1 156 ? 0.78600 22.67100 19.79700 1.000 32.30724 155 GLN B O 1
ATOM 2727 N N . GLU B 1 157 ? 1.30100 21.10200 18.26500 1.000 26.16092 156 GLU B N 1
ATOM 2728 C CA . GLU B 1 157 ? 2.66600 21.59100 18.12100 1.000 23.91610 156 GLU B CA 1
ATOM 2729 C C . GLU B 1 157 ? 2.70200 22.97500 17.49600 1.000 28.22053 156 GLU B C 1
ATOM 2730 O O . GLU B 1 157 ? 3.66500 23.72400 17.71800 1.000 30.76903 156 GLU B O 1
ATOM 2736 N N . ILE B 1 158 ? 1.67700 23.31700 16.71300 1.000 27.82996 157 ILE B N 1
ATOM 2737 C CA . ILE B 1 158 ? 1.69500 24.51800 15.89600 1.000 27.46713 157 ILE B CA 1
ATOM 2738 C C . ILE B 1 158 ? 0.77200 25.60700 16.44400 1.000 30.06221 157 ILE B C 1
ATOM 2739 O O . ILE B 1 158 ? 0.52300 26.60000 15.75300 1.000 30.44126 157 ILE B O 1
ATOM 2744 N N . GLY B 1 159 ? 0.26400 25.46500 17.67300 1.000 28.72615 158 GLY B N 1
ATOM 2745 C CA . GLY B 1 159 ? -0.43700 26.55300 18.35100 1.000 28.68930 158 GLY B CA 1
ATOM 2746 C C . GLY B 1 159 ? -1.86200 26.27900 18.79800 1.000 24.64591 158 GLY B C 1
ATOM 2747 O O . GLY B 1 159 ? -2.45100 27.12500 19.49400 1.000 30.12397 158 GLY B O 1
ATOM 2748 N N . PHE B 1 160 ? -2.47200 25.13700 18.43900 1.000 23.33805 159 PHE B N 1
ATOM 2749 C CA . PHE B 1 160 ? -3.82600 24.84000 18.90800 1.000 23.89559 159 PHE B CA 1
ATOM 2750 C C . PHE B 1 160 ? -3.79900 24.37400 20.36400 1.000 30.84556 159 PHE B C 1
ATOM 2751 O O . PHE B 1 160 ? -2.84400 23.73600 20.81400 1.000 33.86220 159 PHE B O 1
ATOM 2759 N N . ALA B 1 161 ? -4.85000 24.72000 21.10000 1.000 29.93285 160 ALA B N 1
ATOM 2760 C CA . ALA B 1 161 ? -5.04600 24.23000 22.46200 1.000 31.18552 160 ALA B CA 1
ATOM 2761 C C . ALA B 1 161 ? -5.65900 22.83400 22.38500 1.000 32.68841 160 ALA B C 1
ATOM 2762 O O . ALA B 1 161 ? -6.67600 22.64600 21.72300 1.000 30.36312 160 ALA B O 1
ATOM 2764 N N . ALA B 1 162 ? -5.05300 21.86700 23.08000 1.000 40.87580 161 ALA B N 1
ATOM 2765 C CA . ALA B 1 162 ? -5.46500 20.47000 22.94200 1.000 42.80807 161 ALA B CA 1
ATOM 2766 C C . ALA B 1 162 ? -6.95400 20.28900 23.21400 1.000 36.88616 161 ALA B C 1
ATOM 2767 O O . ALA B 1 162 ? -7.67000 19.67800 22.40500 1.000 34.31195 161 ALA B O 1
ATOM 2769 N N . ASP B 1 163 ? -7.44200 20.82000 24.35000 1.000 38.33528 162 ASP B N 1
ATOM 2770 C CA . ASP B 1 163 ? -8.84000 20.62100 24.73500 1.000 36.86793 162 ASP B CA 1
ATOM 2771 C C . ASP B 1 163 ? -9.82800 21.29700 23.79200 1.000 40.58576 162 ASP B C 1
ATOM 2772 O O . ASP B 1 163 ? -11.03100 21.04400 23.90300 1.000 44.26591 162 ASP B O 1
ATOM 2777 N N . SER B 1 164 ? -9.36200 22.12800 22.86000 1.000 32.07456 163 SER B N 1
ATOM 2778 C CA . SER B 1 164 ? -10.27900 22.84300 21.99900 1.000 30.65901 163 SER B CA 1
ATOM 2779 C C . SER B 1 164 ? -10.62100 22.07200 20.73700 1.000 28.14653 163 SER B C 1
ATOM 2780 O O . SER B 1 164 ? -11.51200 22.49900 20.01200 1.000 28.24847 163 SER B O 1
ATOM 2783 N N . ARG B 1 165 ? -9.94500 20.95400 20.47000 1.000 26.35434 164 ARG B N 1
ATOM 2784 C CA . ARG B 1 165 ? -10.05400 20.25300 19.19400 1.000 24.19101 164 ARG B CA 1
ATOM 2785 C C . ARG B 1 165 ? -10.51700 18.82400 19.41700 1.000 24.23579 164 ARG B C 1
ATOM 2786 O O . ARG B 1 165 ? -10.29400 18.25600 20.48900 1.000 27.21351 164 ARG B O 1
ATOM 2794 N N . CYS B 1 166 ? -11.10100 18.22000 18.37200 1.000 24.26652 165 CYS B N 1
ATOM 2795 C CA . CYS B 1 166 ? -11.48300 16.81100 18.38900 1.000 25.44845 165 CYS B CA 1
ATOM 2796 C C . CYS B 1 166 ? -11.41600 16.24700 16.97700 1.000 23.44791 165 CYS B C 1
ATOM 2797 O O . CYS B 1 166 ? -11.53600 16.97600 15.99100 1.000 23.89296 165 CYS B O 1
ATOM 2800 N N . ALA B 1 167 ? -11.23000 14.93500 16.89600 1.000 24.49132 166 ALA B N 1
ATOM 2801 C CA . ALA B 1 167 ? -11.43900 14.18400 15.66600 1.000 20.57747 166 ALA B CA 1
ATOM 2802 C C . ALA B 1 167 ? -12.86000 13.63000 15.65000 1.000 21.36836 166 ALA B C 1
ATOM 2803 O O . ALA B 1 167 ? -13.42800 13.31600 16.69400 1.000 23.29309 166 ALA B O 1
ATOM 2813 N N . ARG B 1 169 ? -15.79300 11.06000 13.17800 1.000 22.71784 168 ARG B N 1
ATOM 2814 C CA . ARG B 1 169 ? -15.96900 10.08900 12.11000 1.000 23.06803 168 ARG B CA 1
ATOM 2815 C C . ARG B 1 169 ? -17.45600 9.91500 11.82900 1.000 24.36266 168 ARG B C 1
ATOM 2816 O O . ARG B 1 169 ? -18.26000 9.79800 12.76400 1.000 26.14442 168 ARG B O 1
ATOM 2824 N N . LEU B 1 170 ? -17.80700 9.87300 10.53600 1.000 25.00738 169 LEU B N 1
ATOM 2825 C CA . LEU B 1 170 ? -19.13800 9.48000 10.06300 1.000 23.87154 169 LEU B CA 1
ATOM 2826 C C . LEU B 1 170 ? -18.98200 8.12400 9.38400 1.000 24.67836 169 LEU B C 1
ATOM 2827 O O . LEU B 1 170 ? -18.40700 8.04100 8.29700 1.000 25.34745 169 LEU B O 1
ATOM 2832 N N . VAL B 1 171 ? -19.48400 7.05500 10.02000 1.000 26.01022 170 VAL B N 1
ATOM 2833 C CA . VAL B 1 171 ? -19.38200 5.70600 9.45400 1.000 27.35291 170 VAL B CA 1
ATOM 2834 C C . VAL B 1 171 ? -20.49300 5.49800 8.43200 1.000 28.04065 170 VAL B C 1
ATOM 2835 O O . VAL B 1 171 ? -21.66900 5.76000 8.71100 1.000 28.76205 170 VAL B O 1
ATOM 2839 N N . LEU B 1 172 ? -20.11000 4.99900 7.26500 1.000 28.61881 171 LEU B N 1
ATOM 2840 C CA . LEU B 1 172 ? -21.05700 4.71300 6.20500 1.000 29.67895 171 LEU B CA 1
ATOM 2841 C C . LEU B 1 172 ? -21.44700 3.24800 6.29400 1.000 35.05529 171 LEU B C 1
ATOM 2842 O O . LEU B 1 172 ? -20.62300 2.36500 6.08200 1.000 36.62438 171 LEU B O 1
ATOM 2847 N N . GLY B 1 173 ? -22.69400 3.00200 6.65700 1.000 33.83778 172 GLY B N 1
ATOM 2848 C CA . GLY B 1 173 ? -23.20900 1.65200 6.76700 1.000 41.54293 172 GLY B CA 1
ATOM 2849 C C . GLY B 1 173 ? -23.40300 0.98700 5.41800 1.000 49.76343 172 GLY B C 1
ATOM 2850 O O . GLY B 1 173 ? -23.69400 1.65000 4.42500 1.000 50.65292 172 GLY B O 1
ATOM 2851 N N . SER B 1 174 ? -23.24700 -0.33200 5.38500 1.000 50.19295 173 SER B N 1
ATOM 2852 C CA . SER B 1 174 ? -23.41600 -1.08300 4.15000 1.000 54.05943 173 SER B CA 1
ATOM 2853 C C . SER B 1 174 ? -24.84000 -1.61700 4.00100 1.000 55.09851 173 SER B C 1
ATOM 2854 O O . SER B 1 174 ? -25.65800 -1.55100 4.91600 1.000 48.95527 173 SER B O 1
#

Secondary structure (DSSP, 8-state):
--EEEE--GGGGGGHHHHHHHHGGGGGGSGGGGGGGGS----HHHHHHHHHHT-EEEEE-TTS-EEEEEEEEEETTEEEEEEEEE-GGGTTSSHHHHHHHHHHHHHHHTT-SEEE--EESS-TTSHHHHHHTT-----HHHHHHHHHHHHHHHHHTT--GGGEE--EE--/--EEEE--GGGGGGHHHHHHHHHGGGTT-GGGGGGGGS----HHHHHHHHHHT-EEEEE-TTS-EEEEEEEEEETTEEEEEEEEE-GGGTTSSHHHHHHHHHHHHHHHTT-SEEE--EESS-TTSHHHHHHTT--PPPHHHHHHHHHHHHHHHHHTT--GGGEE--EE---

Solvent-accessible surface area: 17444 Å² total